Protein AF-A0A1G0H973-F1 (afdb_monomer_lite)

Foldseek 3Di:
DPQQAEEEEAADDLPDDDFPPPFDGDDDLVVVVVRHQAYFYKYKWFDPVDPQSQFIKIFGPVCSPPDPVPTDIDRAVVVVLVVCCPPPRCNCRLQSLHAAEYEFEDAAQWTFVAASDFDDPVCPPHPDDPPGGHHPRRTAGDSRVVRVVVRSCVSNVDDQASAEYFYPDYQQQPPPSCCPVHNHPGGVQQVVQVVCQSYKYAYLFHDDQPQDPSNQLTAHDDDPVVSVADCQDDLFEGDDTRQKIWHWDWEDQPNDIDIEIAIAGDALLDDPVLRVQLLVLLLNLLSLQLNQFPDDPVLSVVLSNVSRHPHYSQHNVNSCVDPSNVDPGGDPDDDVSVVVNVVSVVSNVVSVVVSLVVLLVLLVVQVVCPPNRDLVSLLSNLLQLQQCLVVVHLVPGSCNVPVVSVVVCLQPQVSLLSNLLNVLQHPYRHLACLSSNVSSVVSVHDQCRADPQQDGSLLSLLLSQQGDHVSSVVSNLSSVVSPHDQCRQTPVGDGSLNSLVVCVVVVRHDCSVVVNVSNVVSVVVVVVVVVVVVVVPDDDDDDD

Radius of gyration: 26.65 Å; chains: 1; bounding box: 76×74×81 Å

Sequence (544 aa):
MPKESAVEMMDFNPFLDPLPEGFSGPKENLRVKERFKSYLSIGFYRDLDQPDGSQMRYYLYEDRNKPKEEIKTYSSLMELEQALQTDVERKDIFRNNPKLFIMGHGGDDRYGVGGDHPKRAEYAHHLELPSIPTDPSEQIHGDNFDKIINALREVIHPQPGELSVTLEVCNSDNHYLGKKYWGHQKTFLESLSESHPDITFSGTGPWDLSHNDAAITTGNRAGADALNTPITSMGGNVWKHGNTVAFCNQFKIGDDVTNYQVVVKKSKFASTQSAKELKINTVNYAAKILENAKLTLNAKKEILRKISGDSAILTIDDLQKHPYFQQREFEAQGPAKWLALHEKEILEKEILEKEKDNYIQLVQKILDKGDKVDSRDILELALGLKNYAEKGSIEGSVFEGNDKLLTDILVNKRLLELVMVACGKVLIATPSNDELIDLLRSKDISVNSVDEHGMTALHYAVQNFYVYRDEPLNLVKKLLDCGANVEVADKEGRAPFDIAMKHGSKGMVQGGDKLIELMKGRLLAAASDSEVRGADSLPRPKSI

Secondary structure (DSSP, 8-state):
----EEEEEEE--TTSSPPPTT---S---HHHHHHSSEEEEEEEEE-TTSTT---EEEEEGGGGGS-GGG--EESSHHHHHHHGGG-TTTTTTTTT-PEEEEE-EEETTEEE---SSBPPGGGTTSS--TT--B-GGG---THHHHHHHHHHHHHH-PPTTT-EEEEESS-TT-HHHHHHHH--SS-HHHHHHHH-TTSEEEE------S-SHHHHTT--PPPTT-TTS-TTBSSS-B--S-SEEEEEEEEEETTEEEEEEEEEEPPSS--HHHHHHHHHHHHHHHHHHHHTSSS-HHHHHHHHHHHHH--S---HHHHHHSTTT-SS------HHHHHHHHHHHHHHHHHHHHHHHHHHHHHHHHHHTGGG--HHHHHHHHHHHHHHHHHSSSTTSTTTT-HHHHHHHHH-HHHHHHHHHHHHH---SSS--HHHHHHHHTTT--TT---TTS--HHHHHHHT--S--HHHHHHHHHHHHTT--TT---TTS--HHHHHHHHHHTT-STTHHHHHHHHHHHHHHHHHHHHHHHHTTPPPPPP-

pLDDT: mean 78.68, std 17.73, range [31.62, 98.5]

Structure (mmCIF, N/CA/C/O backbone):
data_AF-A0A1G0H973-F1
#
_entry.id   AF-A0A1G0H973-F1
#
loop_
_atom_site.group_PDB
_atom_site.id
_atom_site.type_symbol
_atom_site.label_atom_id
_atom_site.label_alt_id
_atom_site.label_comp_id
_atom_site.label_asym_id
_atom_site.label_entity_id
_atom_site.label_seq_id
_atom_site.pdbx_PDB_ins_code
_atom_site.Cartn_x
_atom_site.Cartn_y
_atom_site.Cartn_z
_atom_site.occupancy
_atom_site.B_iso_or_equiv
_atom_site.auth_seq_id
_atom_site.auth_comp_id
_atom_site.auth_asym_id
_atom_site.auth_atom_id
_atom_site.pdbx_PDB_model_num
ATOM 1 N N . MET A 1 1 ? -18.412 3.781 -2.806 1.00 37.09 1 MET A N 1
ATOM 2 C CA . MET A 1 1 ? -17.885 4.087 -4.157 1.00 37.09 1 MET A CA 1
ATOM 3 C C . MET A 1 1 ? -16.433 4.533 -4.035 1.00 37.09 1 MET A C 1
ATOM 5 O O . MET A 1 1 ? -16.068 4.978 -2.949 1.00 37.09 1 MET A O 1
ATOM 9 N N . PRO A 1 2 ? -15.589 4.391 -5.070 1.00 59.97 2 PRO A N 1
ATOM 10 C CA . PRO A 1 2 ? -14.263 5.002 -5.062 1.00 59.97 2 PRO A CA 1
ATOM 11 C C . PRO A 1 2 ? -14.418 6.514 -4.874 1.00 59.97 2 PRO A C 1
ATOM 13 O O . PRO A 1 2 ? -15.259 7.122 -5.529 1.00 59.97 2 PRO A O 1
ATOM 16 N N . LYS A 1 3 ? -13.643 7.114 -3.968 1.00 72.75 3 LYS A N 1
ATOM 17 C CA . LYS A 1 3 ? -13.605 8.575 -3.845 1.00 72.75 3 LYS A CA 1
ATOM 18 C C . LYS A 1 3 ? -12.981 9.139 -5.125 1.00 72.75 3 LYS A C 1
ATOM 20 O O . LYS A 1 3 ? -11.892 8.705 -5.495 1.00 72.75 3 LYS A O 1
ATOM 25 N N . GLU A 1 4 ? -13.667 10.062 -5.796 1.00 83.88 4 GLU A N 1
ATOM 26 C CA . GLU A 1 4 ? -13.178 10.710 -7.028 1.00 83.88 4 GLU A CA 1
ATOM 27 C C . GLU A 1 4 ? -12.305 11.939 -6.747 1.00 83.88 4 GLU A C 1
ATOM 29 O O . GLU A 1 4 ? -11.640 12.440 -7.650 1.00 83.88 4 GLU A O 1
ATOM 34 N N . SER A 1 5 ? -12.286 12.402 -5.497 1.00 89.50 5 SER A N 1
ATOM 35 C CA . SER A 1 5 ? -11.576 13.603 -5.069 1.00 89.50 5 SER A CA 1
ATOM 36 C C . SER A 1 5 ? -10.521 13.295 -4.009 1.00 89.50 5 SER A C 1
ATOM 38 O O . SER A 1 5 ? -10.717 12.402 -3.175 1.00 89.50 5 SER A O 1
ATOM 40 N N . ALA A 1 6 ? -9.433 14.063 -4.002 1.00 89.81 6 ALA A N 1
ATOM 41 C CA . ALA A 1 6 ? -8.410 14.007 -2.964 1.00 89.81 6 ALA A CA 1
ATOM 42 C C . ALA A 1 6 ? -7.940 15.393 -2.525 1.00 89.81 6 ALA A C 1
ATOM 44 O O . ALA A 1 6 ? -7.868 16.317 -3.333 1.00 89.81 6 ALA A O 1
ATOM 45 N N . VAL A 1 7 ? -7.596 15.498 -1.243 1.00 93.19 7 VAL A N 1
ATOM 46 C CA . VAL A 1 7 ? -6.924 16.659 -0.659 1.00 93.19 7 VAL A CA 1
ATOM 47 C C . VAL A 1 7 ? -5.591 16.189 -0.092 1.00 93.19 7 VAL A C 1
ATOM 49 O O . VAL A 1 7 ? -5.561 15.254 0.711 1.00 93.19 7 VAL A O 1
ATOM 52 N N . GLU A 1 8 ? -4.509 16.826 -0.522 1.00 90.12 8 GLU A N 1
ATOM 53 C CA . GLU A 1 8 ? -3.155 16.622 -0.009 1.00 90.12 8 GLU A CA 1
ATOM 54 C C . GLU A 1 8 ? -2.747 17.853 0.798 1.00 90.12 8 GLU A C 1
ATOM 56 O O . GLU A 1 8 ? -2.758 18.972 0.293 1.00 90.12 8 GLU A O 1
ATOM 61 N N . MET A 1 9 ? -2.426 17.662 2.071 1.00 90.50 9 MET A N 1
ATOM 62 C CA . MET A 1 9 ? -2.027 18.735 2.969 1.00 90.50 9 MET A CA 1
ATOM 63 C C . MET A 1 9 ? -0.532 18.649 3.247 1.00 90.50 9 MET A C 1
ATOM 65 O O . MET A 1 9 ? -0.032 17.579 3.599 1.00 90.50 9 MET A O 1
ATOM 69 N N . MET A 1 10 ? 0.162 19.779 3.152 1.00 85.12 10 MET A N 1
ATOM 70 C CA . MET A 1 10 ? 1.597 19.886 3.406 1.00 85.12 10 MET A CA 1
ATOM 71 C C . MET A 1 10 ? 1.884 20.936 4.463 1.00 85.12 10 MET A C 1
ATOM 73 O O . MET A 1 10 ? 1.498 22.096 4.321 1.00 85.12 10 MET A O 1
ATOM 77 N N . ASP A 1 11 ? 2.582 20.511 5.505 1.00 82.88 11 ASP A N 1
ATOM 78 C CA . ASP A 1 11 ? 3.152 21.407 6.498 1.00 82.88 11 ASP A CA 1
ATOM 79 C C . ASP A 1 11 ? 4.276 22.202 5.821 1.00 82.88 11 ASP A C 1
ATOM 81 O O . ASP A 1 11 ? 5.295 21.627 5.466 1.00 82.88 11 ASP A O 1
ATOM 85 N N . PHE A 1 12 ? 4.056 23.472 5.487 1.00 83.25 12 PHE A N 1
ATOM 86 C CA . PHE A 1 12 ? 5.067 24.315 4.842 1.00 83.25 12 PHE A CA 1
ATOM 87 C C . PHE A 1 12 ? 4.705 25.784 5.002 1.00 83.25 12 PHE A C 1
ATOM 89 O O . PHE A 1 12 ? 3.632 26.217 4.561 1.00 83.25 12 PHE A O 1
ATOM 96 N N . ASN A 1 13 ? 5.628 26.563 5.559 1.00 86.38 13 ASN A N 1
ATOM 97 C CA . ASN A 1 13 ? 5.460 27.997 5.731 1.00 86.38 13 ASN A CA 1
ATOM 98 C C . ASN A 1 13 ? 6.205 28.772 4.621 1.00 86.38 13 ASN A C 1
ATOM 100 O O . ASN A 1 13 ? 7.430 28.877 4.672 1.00 86.38 13 ASN A O 1
ATOM 104 N N . PRO A 1 14 ? 5.500 29.356 3.631 1.00 85.56 14 PRO A N 1
ATOM 105 C CA . PRO A 1 14 ? 6.140 30.031 2.500 1.00 85.56 14 PRO A CA 1
ATOM 106 C C . PRO A 1 14 ? 6.684 31.428 2.856 1.00 85.56 14 PRO A C 1
ATOM 108 O O . PRO A 1 14 ? 7.285 32.100 2.018 1.00 85.56 14 PRO A O 1
ATOM 111 N N . PHE A 1 15 ? 6.468 31.897 4.089 1.00 84.75 15 PHE A N 1
ATOM 112 C CA . PHE A 1 15 ? 6.900 33.219 4.545 1.00 84.75 15 PHE A CA 1
ATOM 113 C C . PHE A 1 15 ? 8.250 33.205 5.256 1.00 84.75 15 PHE A C 1
ATOM 115 O O . PHE A 1 15 ? 8.760 34.280 5.585 1.00 84.75 15 PHE A O 1
ATOM 122 N N . LEU A 1 16 ? 8.851 32.034 5.459 1.00 78.31 16 LEU A N 1
ATOM 123 C CA . LEU A 1 16 ? 10.158 31.926 6.100 1.00 78.31 16 LEU A CA 1
ATOM 124 C C . LEU A 1 16 ? 11.293 32.319 5.146 1.00 78.31 16 LEU A C 1
ATOM 126 O O . LEU A 1 16 ? 11.063 32.742 4.004 1.00 78.31 16 LEU A O 1
ATOM 130 N N . ASP A 1 17 ? 12.521 32.298 5.660 1.00 74.56 17 ASP A N 1
ATOM 131 C CA . ASP A 1 17 ? 13.716 32.532 4.850 1.00 74.56 17 ASP A CA 1
ATOM 132 C C . ASP A 1 17 ? 13.803 31.513 3.706 1.00 74.56 17 ASP A C 1
ATOM 134 O O . ASP A 1 17 ? 13.279 30.410 3.833 1.00 74.56 17 ASP A O 1
ATOM 138 N N . PRO A 1 18 ? 14.454 31.846 2.579 1.00 73.56 18 PRO A N 1
ATOM 139 C CA . PRO A 1 18 ? 14.607 30.905 1.483 1.00 73.56 18 PRO A CA 1
ATOM 140 C C . PRO A 1 18 ? 15.220 29.584 1.943 1.00 73.56 18 PRO A C 1
ATOM 142 O O . PRO A 1 18 ? 16.127 29.549 2.779 1.00 73.56 18 PRO A O 1
ATOM 145 N N . LEU A 1 19 ? 14.748 28.505 1.328 1.00 73.56 19 LEU A N 1
ATOM 146 C CA . LEU A 1 19 ? 15.295 27.177 1.544 1.00 73.56 19 LEU A CA 1
ATOM 147 C C . LEU A 1 19 ? 16.802 27.142 1.249 1.00 73.56 19 LEU A C 1
ATOM 149 O O . LEU A 1 19 ? 17.264 27.834 0.332 1.00 73.56 19 LEU A O 1
ATOM 153 N N . PRO A 1 20 ? 17.574 26.314 1.976 1.00 71.88 20 PRO A N 1
ATOM 154 C CA . PRO A 1 20 ? 18.973 26.080 1.652 1.00 71.88 20 PRO A CA 1
ATOM 155 C C . PRO A 1 20 ? 19.149 25.652 0.189 1.00 71.88 20 PRO A C 1
ATOM 157 O O . PRO A 1 20 ? 18.289 24.987 -0.393 1.00 71.88 20 PRO A O 1
ATOM 160 N N . GLU A 1 21 ? 20.288 26.003 -0.408 1.00 70.69 21 GLU A N 1
ATOM 161 C CA . GLU A 1 21 ? 20.591 25.643 -1.794 1.00 70.69 21 GLU A CA 1
ATOM 162 C C . GLU A 1 21 ? 20.449 24.122 -2.015 1.00 70.69 21 GLU A C 1
ATOM 164 O O . GLU A 1 21 ? 21.017 23.316 -1.279 1.00 70.69 21 GLU A O 1
ATOM 169 N N . GLY A 1 22 ? 19.657 23.729 -3.020 1.00 64.38 22 GLY A N 1
ATOM 170 C CA . GLY A 1 22 ? 19.349 22.326 -3.327 1.00 64.38 22 GLY A CA 1
ATOM 171 C C . GLY A 1 22 ? 18.075 21.773 -2.673 1.00 64.38 22 GLY A C 1
ATOM 172 O O . GLY A 1 22 ? 17.620 20.699 -3.070 1.00 64.38 22 GLY A O 1
ATOM 173 N N . PHE A 1 23 ? 17.448 22.501 -1.747 1.00 66.38 23 PHE A N 1
ATOM 174 C CA . PHE A 1 23 ? 16.155 22.140 -1.161 1.00 66.38 23 PHE A CA 1
ATOM 175 C C . PHE A 1 23 ? 15.013 22.850 -1.894 1.00 66.38 23 PHE A C 1
ATOM 177 O O . PHE A 1 23 ? 15.134 23.989 -2.332 1.00 66.38 23 PHE A O 1
ATOM 184 N N . SER A 1 24 ? 13.892 22.149 -2.070 1.00 67.75 24 SER A N 1
ATOM 185 C CA . SER A 1 24 ? 12.715 22.658 -2.804 1.00 67.75 24 SER A CA 1
ATOM 186 C C . SER A 1 24 ? 11.413 22.546 -2.008 1.00 67.75 24 SER A C 1
ATOM 188 O O . SER A 1 24 ? 10.339 22.774 -2.564 1.00 67.75 24 SER A O 1
ATOM 190 N N . GLY A 1 25 ? 11.529 22.226 -0.716 1.00 70.69 25 GLY A N 1
ATOM 191 C CA . GLY A 1 25 ? 10.414 22.034 0.193 1.00 70.69 25 GLY A CA 1
ATOM 192 C C . GLY A 1 25 ? 9.691 20.716 -0.068 1.00 70.69 25 GLY A C 1
ATOM 193 O O . GLY A 1 25 ? 10.154 19.887 -0.872 1.00 70.69 25 GLY A O 1
ATOM 194 N N . PRO A 1 26 ? 8.513 20.537 0.548 1.00 74.38 26 PRO A N 1
ATOM 195 C CA . PRO A 1 26 ? 7.630 19.434 0.222 1.00 74.38 26 PRO A CA 1
ATOM 196 C C . PRO A 1 26 ? 7.222 19.537 -1.252 1.00 74.38 26 PRO A C 1
ATOM 198 O O . PRO A 1 26 ? 7.356 20.573 -1.907 1.00 74.38 26 PRO A O 1
ATOM 201 N N . LYS A 1 27 ? 6.767 18.439 -1.840 1.00 74.31 27 LYS A N 1
ATOM 202 C CA . LYS A 1 27 ? 6.312 18.463 -3.229 1.00 74.31 27 LYS A CA 1
ATOM 203 C C . LYS A 1 27 ? 5.040 17.665 -3.355 1.00 74.31 27 LYS A C 1
ATOM 205 O O . LYS A 1 27 ? 4.919 16.609 -2.746 1.00 74.31 27 LYS A O 1
ATOM 210 N N . GLU A 1 28 ? 4.147 18.175 -4.198 1.00 75.88 28 GLU A N 1
ATOM 211 C CA . GLU A 1 28 ? 2.920 17.478 -4.560 1.00 75.88 28 GLU A CA 1
ATOM 212 C C . GLU A 1 28 ? 3.233 16.098 -5.098 1.00 75.88 28 GLU A C 1
ATOM 214 O O . GLU A 1 28 ? 4.087 15.923 -5.979 1.00 75.88 28 GLU A O 1
ATOM 219 N N . ASN A 1 29 ? 2.484 15.120 -4.612 1.00 71.06 29 ASN A N 1
ATOM 220 C CA . ASN A 1 29 ? 2.535 13.799 -5.175 1.00 71.06 29 ASN A CA 1
ATOM 221 C C . ASN A 1 29 ? 1.773 13.781 -6.509 1.00 71.06 29 ASN A C 1
ATOM 223 O O . ASN A 1 29 ? 0.553 13.603 -6.568 1.00 71.06 29 ASN A O 1
ATOM 227 N N . LEU A 1 30 ? 2.509 13.969 -7.611 1.00 67.06 30 LEU A N 1
ATOM 228 C CA . LEU A 1 30 ? 1.956 14.089 -8.968 1.00 67.06 30 LEU A CA 1
ATOM 229 C C . LEU A 1 30 ? 1.054 12.920 -9.354 1.00 67.06 30 LEU A C 1
ATOM 231 O O . LEU A 1 30 ? 0.038 13.099 -10.018 1.00 67.06 30 LEU A O 1
ATOM 235 N N . ARG A 1 31 ? 1.363 11.720 -8.878 1.00 63.38 31 ARG A N 1
ATOM 236 C CA . ARG A 1 31 ? 0.551 10.556 -9.207 1.00 63.38 31 ARG A CA 1
ATOM 237 C C . ARG A 1 31 ? -0.805 10.578 -8.456 1.00 63.38 31 ARG A C 1
ATOM 239 O O . ARG A 1 31 ? -1.701 9.810 -8.806 1.00 63.38 31 ARG A O 1
ATOM 246 N N . VAL A 1 32 ? -0.950 11.363 -7.365 1.00 71.00 32 VAL A N 1
ATOM 247 C CA . VAL A 1 32 ? -2.127 11.338 -6.458 1.00 71.00 32 VAL A CA 1
ATOM 248 C C . VAL A 1 32 ? -3.090 12.232 -7.170 1.00 71.00 32 VAL A C 1
ATOM 250 O O . VAL A 1 32 ? -4.183 11.802 -7.517 1.00 71.00 32 VAL A O 1
ATOM 253 N N . LYS A 1 33 ? -2.592 13.405 -7.541 1.00 77.62 33 LYS A N 1
ATOM 254 C CA . LYS A 1 33 ? -3.191 14.283 -8.524 1.00 77.62 33 LYS A CA 1
ATOM 255 C C . LYS A 1 33 ? -3.668 13.545 -9.780 1.00 77.62 33 LYS A C 1
ATOM 257 O O . LYS A 1 33 ? -4.832 13.681 -10.120 1.00 77.62 33 LYS A O 1
ATOM 262 N N . GLU A 1 34 ? -2.854 12.693 -10.408 1.00 71.94 34 GLU A N 1
ATOM 263 C CA . GLU A 1 34 ? -3.276 11.908 -11.591 1.00 71.94 34 GLU A CA 1
ATOM 264 C C . GLU A 1 34 ? -4.357 10.850 -11.301 1.00 71.94 34 GLU A C 1
ATOM 266 O O . GLU A 1 34 ? -5.093 10.443 -12.201 1.00 71.94 34 GLU A O 1
ATOM 271 N N . ARG A 1 35 ? -4.464 10.364 -10.058 1.00 72.88 35 ARG A N 1
ATOM 272 C CA . ARG A 1 35 ? -5.411 9.305 -9.677 1.00 72.88 35 ARG A CA 1
ATOM 273 C C . ARG A 1 35 ? -6.835 9.820 -9.487 1.00 72.88 35 ARG A C 1
ATOM 275 O O . ARG A 1 35 ? -7.781 9.041 -9.640 1.00 72.88 35 ARG A O 1
ATOM 282 N N . PHE A 1 36 ? -6.987 11.064 -9.059 1.00 81.38 36 PHE A N 1
ATOM 283 C CA . PHE A 1 36 ? -8.276 11.620 -8.670 1.00 81.38 36 PHE A CA 1
ATOM 284 C C . PHE A 1 36 ? -8.754 12.613 -9.723 1.00 81.38 36 PHE A C 1
ATOM 286 O O . PHE A 1 36 ? -7.985 13.398 -10.261 1.00 81.38 36 PHE A O 1
ATOM 293 N N . LYS A 1 37 ? -10.054 12.578 -10.012 1.00 85.31 37 LYS A N 1
ATOM 294 C CA . LYS A 1 37 ? -10.695 13.489 -10.965 1.00 85.31 37 LYS A CA 1
ATOM 295 C C . LYS A 1 37 ? -10.604 14.942 -10.497 1.00 85.31 37 LYS A C 1
ATOM 297 O O . LYS A 1 37 ? -10.472 15.838 -11.320 1.00 85.31 37 LYS A O 1
ATOM 302 N N . SER A 1 38 ? -10.672 15.150 -9.183 1.00 89.69 38 SER A N 1
ATOM 303 C CA . SER A 1 38 ? -10.461 16.449 -8.547 1.00 89.69 38 SER A CA 1
ATOM 304 C C . SER A 1 38 ? -9.367 16.336 -7.495 1.00 89.69 38 SER A C 1
ATOM 306 O O . SER A 1 38 ? -9.360 15.400 -6.690 1.00 89.69 38 SER A O 1
ATOM 308 N N . TYR A 1 39 ? -8.471 17.315 -7.476 1.00 90.62 39 TYR A N 1
ATOM 309 C CA . TYR A 1 39 ? -7.325 17.347 -6.581 1.00 90.62 39 TYR A CA 1
ATOM 310 C C . TYR A 1 39 ? -7.097 18.750 -6.033 1.00 90.62 39 TYR A C 1
ATOM 312 O O . TYR A 1 39 ? -7.185 19.724 -6.781 1.00 90.62 39 TYR A O 1
ATOM 320 N N . LEU A 1 40 ? -6.767 18.842 -4.749 1.00 94.25 40 LEU A N 1
ATOM 321 C CA . LEU A 1 40 ? -6.379 20.088 -4.100 1.00 94.25 40 LEU A CA 1
ATOM 322 C C . LEU A 1 40 ? -5.188 19.834 -3.186 1.00 94.25 40 LEU A C 1
ATOM 324 O O . LEU A 1 40 ? -5.255 18.990 -2.294 1.00 94.25 40 LEU A O 1
ATOM 328 N N . SER A 1 41 ? -4.129 20.608 -3.387 1.00 93.19 41 SER A N 1
ATOM 329 C CA . SER A 1 41 ? -2.993 20.675 -2.481 1.00 93.19 41 SER A CA 1
ATOM 330 C C . SER A 1 41 ? -3.111 21.919 -1.594 1.00 93.19 41 SER A C 1
ATOM 332 O O . SER A 1 41 ? -3.322 23.037 -2.074 1.00 93.19 41 SER A O 1
ATOM 334 N N . ILE A 1 42 ? -3.016 21.725 -0.280 1.00 94.81 42 ILE A N 1
ATOM 335 C CA . ILE A 1 42 ? -3.165 22.775 0.733 1.00 94.81 42 ILE A CA 1
ATOM 336 C C . ILE A 1 42 ? -1.875 22.859 1.525 1.00 94.81 42 ILE A C 1
ATOM 338 O O . ILE A 1 42 ? -1.466 21.887 2.157 1.00 94.81 42 ILE A O 1
ATOM 342 N N . GLY A 1 43 ? -1.259 24.032 1.529 1.00 91.81 43 GLY A N 1
ATOM 343 C CA . GLY A 1 43 ? -0.205 24.320 2.482 1.00 91.81 43 GLY A CA 1
ATOM 344 C C . GLY A 1 43 ? -0.810 24.767 3.805 1.00 91.81 43 GLY A C 1
ATOM 345 O O . GLY A 1 43 ? -1.787 25.522 3.820 1.00 91.81 43 GLY A O 1
ATOM 346 N N . PHE A 1 44 ? -0.244 24.308 4.912 1.00 90.69 44 PHE A N 1
ATOM 347 C CA . PHE A 1 44 ? -0.612 24.761 6.246 1.00 90.69 44 PHE A CA 1
ATOM 348 C C . PHE A 1 44 ? 0.631 25.010 7.091 1.00 90.69 44 PHE A C 1
ATOM 350 O O . PHE A 1 44 ? 1.668 24.397 6.865 1.00 90.69 44 PHE A O 1
ATOM 357 N N . TYR A 1 45 ? 0.534 25.940 8.034 1.00 87.06 45 TYR A N 1
ATOM 358 C CA . TYR A 1 45 ? 1.628 26.268 8.945 1.00 87.06 45 TYR A CA 1
ATOM 359 C C . TYR A 1 45 ? 1.098 26.914 10.223 1.00 87.06 45 TYR A C 1
ATOM 361 O O . TYR A 1 45 ? -0.032 27.415 10.270 1.00 87.06 45 TYR A O 1
ATOM 369 N N . ARG A 1 46 ? 1.928 26.910 11.266 1.00 84.56 46 ARG A N 1
ATOM 370 C CA . ARG A 1 46 ? 1.655 27.623 12.516 1.00 84.56 46 ARG A CA 1
ATOM 371 C C . ARG A 1 46 ? 2.053 29.091 12.390 1.00 84.56 46 ARG A C 1
ATOM 373 O O . ARG A 1 46 ? 3.186 29.393 12.020 1.00 84.56 46 ARG A O 1
ATOM 380 N N . ASP A 1 47 ? 1.138 29.993 12.723 1.00 81.56 47 ASP A N 1
ATOM 381 C CA . ASP A 1 47 ? 1.403 31.430 12.788 1.00 81.56 47 ASP A CA 1
ATOM 382 C C . ASP A 1 47 ? 2.225 31.747 14.046 1.00 81.56 47 ASP A C 1
ATOM 384 O O . ASP A 1 47 ? 1.697 31.763 15.160 1.00 81.56 47 ASP A O 1
ATOM 388 N N . LEU A 1 48 ? 3.535 31.933 13.871 1.00 71.38 48 LEU A N 1
ATOM 389 C CA . LEU A 1 48 ? 4.467 32.201 14.972 1.00 71.38 48 LEU A CA 1
ATOM 390 C C . LEU A 1 48 ? 4.471 33.661 15.429 1.00 71.38 48 LEU A C 1
ATOM 392 O O . LEU A 1 48 ? 5.047 33.954 16.475 1.00 71.38 48 LEU A O 1
ATOM 396 N N . ASP A 1 49 ? 3.822 34.563 14.690 1.00 71.25 49 ASP A N 1
ATOM 397 C CA . ASP A 1 49 ? 3.716 35.971 15.085 1.00 71.25 49 ASP A CA 1
ATOM 398 C C . ASP A 1 49 ? 2.671 36.168 16.200 1.00 71.25 49 ASP A C 1
ATOM 400 O O . ASP A 1 49 ? 2.589 37.235 16.815 1.00 71.25 49 ASP A O 1
ATOM 404 N N . GLN A 1 50 ? 1.881 35.130 16.503 1.00 68.44 50 GLN A N 1
ATOM 405 C CA . GLN A 1 50 ? 0.999 35.095 17.664 1.00 68.44 50 GLN A CA 1
ATOM 406 C C . GLN A 1 50 ? 1.754 34.605 18.915 1.00 68.44 50 GLN A C 1
ATOM 408 O O . GLN A 1 50 ? 2.475 33.609 18.836 1.00 68.44 50 GLN A O 1
ATOM 413 N N . PRO A 1 51 ? 1.556 35.227 20.097 1.00 56.91 51 PRO A N 1
ATOM 414 C CA . PRO A 1 51 ? 2.337 34.942 21.310 1.00 56.91 51 PRO A CA 1
ATOM 415 C C . PRO A 1 51 ? 2.351 33.478 21.780 1.00 56.91 51 PRO A C 1
ATOM 417 O O . PRO A 1 51 ? 3.265 33.073 22.499 1.00 56.91 51 PRO A O 1
ATOM 420 N N . ASP A 1 52 ? 1.337 32.692 21.416 1.00 62.75 52 ASP A N 1
ATOM 421 C CA . ASP A 1 52 ? 1.192 31.280 21.780 1.00 62.75 52 ASP A CA 1
ATOM 422 C C . ASP A 1 52 ? 1.501 30.310 20.620 1.00 62.75 52 ASP A C 1
ATOM 424 O O . ASP A 1 52 ? 1.468 29.092 20.813 1.00 62.75 52 ASP A O 1
ATOM 428 N N . GLY A 1 53 ? 1.792 30.827 19.417 1.00 61.53 53 GLY A N 1
ATOM 429 C CA . GLY A 1 53 ? 2.051 30.044 18.206 1.00 61.53 53 GLY A CA 1
ATOM 430 C C . GLY A 1 53 ? 0.957 29.020 17.885 1.00 61.53 53 GLY A C 1
ATOM 431 O O . GLY A 1 53 ? 1.270 27.942 17.357 1.00 61.53 53 GLY A O 1
ATOM 432 N N . SER A 1 54 ? -0.289 29.290 18.300 1.00 68.94 54 SER A N 1
ATOM 433 C CA . SER A 1 54 ? -1.378 28.307 18.327 1.00 68.94 54 SER A CA 1
ATOM 434 C C . SER A 1 54 ? -2.288 28.361 17.099 1.00 68.94 54 SER A C 1
ATOM 436 O O . SER A 1 54 ? -3.005 27.388 16.836 1.00 68.94 54 SER A O 1
ATOM 438 N N . GLN A 1 55 ? -2.269 29.463 16.347 1.00 83.19 55 GLN A N 1
ATOM 439 C CA . GLN A 1 55 ? -3.121 29.650 15.179 1.00 83.19 55 GLN A CA 1
ATOM 440 C C . GLN A 1 55 ? -2.566 28.899 13.963 1.00 83.19 55 GLN A C 1
ATOM 442 O O . GLN A 1 55 ? -1.404 29.052 13.596 1.00 83.19 55 GLN A O 1
ATOM 447 N N . MET A 1 56 ? -3.427 28.116 13.309 1.00 88.56 56 MET A N 1
ATOM 448 C CA . MET A 1 56 ? -3.121 27.478 12.028 1.00 88.56 56 MET A CA 1
ATOM 449 C C . MET A 1 56 ? -3.529 28.395 10.875 1.00 88.56 56 MET A C 1
ATOM 451 O O . MET A 1 56 ? -4.624 28.960 10.884 1.00 88.56 56 MET A O 1
ATOM 455 N N . ARG A 1 57 ? -2.667 28.516 9.868 1.00 91.88 57 ARG A N 1
ATOM 456 C CA . ARG A 1 57 ? -2.931 29.225 8.611 1.00 91.88 57 ARG A CA 1
ATOM 457 C C . ARG A 1 57 ? -2.935 28.237 7.457 1.00 91.88 57 ARG A C 1
ATOM 459 O O . ARG A 1 57 ? -2.211 27.245 7.494 1.00 91.88 57 ARG A O 1
ATOM 466 N N . TYR A 1 58 ? -3.721 28.537 6.429 1.00 94.69 58 TYR A N 1
ATOM 467 C CA . TYR A 1 58 ? -3.881 27.696 5.243 1.00 94.69 58 TYR A CA 1
ATOM 468 C C . TYR A 1 58 ? -3.715 28.518 3.966 1.00 94.69 58 TYR A C 1
ATOM 470 O O . TYR A 1 58 ? -4.026 29.707 3.954 1.00 94.69 58 TYR A O 1
ATOM 478 N N . TYR A 1 59 ? -3.262 27.898 2.882 1.00 95.44 59 TYR A N 1
ATOM 479 C CA . TYR A 1 59 ? -3.166 28.516 1.556 1.00 95.44 59 TYR A CA 1
ATOM 480 C C . TYR A 1 59 ? -3.172 27.444 0.456 1.00 95.44 59 TYR A C 1
ATOM 482 O O . TYR A 1 59 ? -3.031 26.249 0.732 1.00 95.44 59 TYR A O 1
ATOM 490 N N . LEU A 1 60 ? -3.348 27.857 -0.802 1.00 95.62 60 LEU A N 1
ATOM 491 C CA . LEU A 1 60 ? -3.236 26.948 -1.946 1.00 95.62 60 LEU A CA 1
ATOM 492 C C . LEU A 1 60 ? -1.764 26.614 -2.181 1.00 95.62 60 LEU A C 1
ATOM 494 O O . LEU A 1 60 ? -0.960 27.504 -2.438 1.00 95.62 60 LEU A O 1
ATOM 498 N N . TYR A 1 61 ? -1.396 25.338 -2.110 1.00 92.19 61 TYR A N 1
ATOM 499 C CA . TYR A 1 61 ? 0.016 24.948 -2.102 1.00 92.19 61 TYR A CA 1
ATOM 500 C C . TYR A 1 61 ? 0.770 25.294 -3.401 1.00 92.19 61 TYR A C 1
ATOM 502 O O . TYR A 1 61 ? 1.988 25.494 -3.405 1.00 92.19 61 TYR A O 1
ATOM 510 N N . GLU A 1 62 ? 0.055 25.401 -4.521 1.00 91.00 62 GLU A N 1
ATOM 511 C CA . GLU A 1 62 ? 0.608 25.861 -5.801 1.00 91.00 62 GLU A CA 1
ATOM 512 C C . GLU A 1 62 ? 1.169 27.296 -5.739 1.00 91.00 62 GLU A C 1
ATOM 514 O O . GLU A 1 62 ? 2.073 27.629 -6.505 1.00 91.00 62 GLU A O 1
ATOM 519 N N . ASP A 1 63 ? 0.726 28.109 -4.773 1.00 92.56 63 ASP A N 1
ATOM 520 C CA . ASP A 1 63 ? 1.164 29.496 -4.586 1.00 92.56 63 ASP A CA 1
ATOM 521 C C . ASP A 1 63 ? 2.475 29.633 -3.801 1.00 92.56 63 ASP A C 1
ATOM 523 O O . ASP A 1 63 ? 3.019 30.730 -3.727 1.00 92.56 63 ASP A O 1
ATOM 527 N N . ARG A 1 64 ? 3.027 28.545 -3.248 1.00 88.44 64 ARG A N 1
ATOM 528 C CA . ARG A 1 64 ? 4.199 28.578 -2.344 1.00 88.44 64 ARG A CA 1
ATOM 529 C C . ARG A 1 64 ? 5.449 29.273 -2.899 1.00 88.44 64 ARG A C 1
ATOM 531 O O . ARG A 1 64 ? 6.303 29.680 -2.127 1.00 88.44 64 ARG A O 1
ATOM 538 N N . ASN A 1 65 ? 5.567 29.364 -4.225 1.00 86.81 65 ASN A N 1
ATOM 539 C CA . ASN A 1 65 ? 6.707 29.972 -4.918 1.00 86.81 65 ASN A CA 1
ATOM 540 C C . ASN A 1 65 ? 6.406 31.384 -5.456 1.00 86.81 65 ASN A C 1
ATOM 542 O O . ASN A 1 65 ? 7.250 31.963 -6.142 1.00 86.81 65 ASN A O 1
ATOM 546 N N . LYS A 1 66 ? 5.205 31.926 -5.219 1.00 91.56 66 LYS A N 1
ATOM 547 C CA . LYS A 1 66 ? 4.868 33.309 -5.581 1.00 91.56 66 LYS A CA 1
ATOM 548 C C . LYS A 1 66 ? 5.595 34.299 -4.657 1.00 91.56 66 LYS A C 1
ATOM 550 O O . LYS A 1 66 ? 6.003 33.917 -3.558 1.00 91.56 66 LYS A O 1
ATOM 555 N N . PRO A 1 67 ? 5.748 35.574 -5.063 1.00 91.81 67 PRO A N 1
ATOM 556 C CA . PRO A 1 67 ? 6.161 36.638 -4.148 1.00 91.81 67 PRO A CA 1
ATOM 557 C C . PRO A 1 67 ? 5.294 36.638 -2.882 1.00 91.81 67 PRO A C 1
ATOM 559 O O . PRO A 1 67 ? 4.083 36.431 -2.973 1.00 91.81 67 PRO A O 1
ATOM 562 N N . LYS A 1 68 ? 5.896 36.863 -1.706 1.00 89.88 68 LYS A N 1
ATOM 563 C CA . LYS A 1 68 ? 5.216 36.728 -0.400 1.00 89.88 68 LYS A CA 1
ATOM 564 C C . LYS A 1 68 ? 3.942 37.578 -0.323 1.00 89.88 68 LYS A C 1
ATOM 566 O O . LYS A 1 68 ? 2.947 37.156 0.254 1.00 89.88 68 LYS A O 1
ATOM 571 N N . GLU A 1 69 ? 3.947 38.742 -0.956 1.00 91.44 69 GLU A N 1
ATOM 572 C CA . GLU A 1 69 ? 2.845 39.704 -1.002 1.00 91.44 69 GLU A CA 1
ATOM 573 C C . GLU A 1 69 ? 1.657 39.227 -1.859 1.00 91.44 69 GLU A C 1
ATOM 575 O O . GLU A 1 69 ? 0.549 39.746 -1.723 1.00 91.44 69 GLU A O 1
ATOM 580 N N . GLU A 1 70 ? 1.871 38.244 -2.736 1.00 94.50 70 GLU A N 1
ATOM 581 C CA . GLU A 1 70 ? 0.849 37.652 -3.608 1.00 94.50 70 GLU A CA 1
ATOM 582 C C . GLU A 1 70 ? 0.237 36.368 -3.025 1.00 94.50 70 GLU A C 1
ATOM 584 O O . GLU A 1 70 ? -0.811 35.916 -3.498 1.00 94.50 70 GLU A O 1
ATOM 589 N N . ILE A 1 71 ? 0.864 35.767 -2.007 1.00 94.31 71 ILE A N 1
ATOM 590 C CA . ILE A 1 71 ? 0.372 34.540 -1.373 1.00 94.31 71 ILE A CA 1
ATOM 591 C C . ILE A 1 71 ? -0.824 34.878 -0.487 1.00 94.31 71 ILE A C 1
ATOM 593 O O . ILE A 1 71 ? -0.698 35.483 0.580 1.00 94.31 71 ILE A O 1
ATOM 597 N N . LYS A 1 72 ? -2.011 34.433 -0.904 1.00 95.44 72 LYS A N 1
ATOM 598 C CA . LYS A 1 72 ? -3.227 34.585 -0.107 1.00 95.44 72 LYS A CA 1
ATOM 599 C C . LYS A 1 72 ? -3.331 33.474 0.935 1.00 95.44 72 LYS A C 1
ATOM 601 O O . LYS A 1 72 ? -3.370 32.294 0.592 1.00 95.44 72 LYS A O 1
ATOM 606 N N . THR A 1 73 ? -3.452 33.868 2.198 1.00 95.06 73 THR A N 1
ATOM 607 C CA . THR A 1 73 ? -3.625 32.953 3.331 1.00 95.06 73 THR A CA 1
ATOM 608 C C . THR A 1 73 ? -5.016 33.074 3.942 1.00 95.06 73 THR A C 1
ATOM 610 O O . THR A 1 73 ? -5.699 34.091 3.812 1.00 95.06 73 THR A O 1
ATOM 613 N N . TYR A 1 74 ? -5.431 32.009 4.616 1.00 95.62 74 TYR A N 1
ATOM 614 C CA . TYR A 1 74 ? -6.735 31.849 5.246 1.00 95.62 74 TYR A CA 1
ATOM 615 C C . TYR A 1 74 ? -6.544 31.465 6.709 1.00 95.62 74 TYR A C 1
ATOM 617 O O . TYR A 1 74 ? -5.619 30.719 7.048 1.00 95.62 74 TYR A O 1
ATOM 625 N N . SER A 1 75 ? -7.412 31.971 7.581 1.00 92.75 75 SER A N 1
ATOM 626 C CA . SER A 1 75 ? -7.349 31.690 9.020 1.00 92.75 75 SER A CA 1
ATOM 627 C C . SER A 1 75 ? -8.015 30.362 9.403 1.00 92.75 75 SER A C 1
ATOM 629 O O . SER A 1 75 ? -7.813 29.864 10.507 1.00 92.75 75 SER A O 1
ATOM 631 N N . SER A 1 76 ? -8.784 29.767 8.484 1.00 93.44 76 SER A N 1
ATOM 632 C CA . SER A 1 76 ? -9.425 28.459 8.640 1.00 93.44 76 SER A CA 1
ATOM 633 C C . SER A 1 76 ? -9.595 27.747 7.293 1.00 93.44 76 SER A C 1
ATOM 635 O O . SER A 1 76 ? -9.598 28.383 6.235 1.00 93.44 76 SER A O 1
ATOM 637 N N . LEU A 1 77 ? -9.802 26.424 7.325 1.00 94.62 77 LEU A N 1
ATOM 638 C CA . LEU A 1 77 ? -10.185 25.671 6.125 1.00 94.62 77 LEU A CA 1
ATOM 639 C C . LEU A 1 77 ? -11.560 26.089 5.589 1.00 94.62 77 LEU A C 1
ATOM 641 O O . LEU A 1 77 ? -11.784 25.985 4.389 1.00 94.62 77 LEU A O 1
ATOM 645 N N . MET A 1 78 ? -12.460 26.590 6.440 1.00 94.00 78 MET A N 1
ATOM 646 C CA . MET A 1 78 ? -13.777 27.070 6.014 1.00 94.00 78 MET A CA 1
ATOM 647 C C . MET A 1 78 ? -13.668 28.337 5.155 1.00 94.00 78 MET A C 1
ATOM 649 O O . MET A 1 78 ? -14.337 28.448 4.134 1.00 94.00 78 MET A O 1
ATOM 653 N N . GLU A 1 79 ? -12.786 29.275 5.514 1.00 95.69 79 GLU A N 1
ATOM 654 C CA . GLU A 1 79 ? -12.506 30.447 4.670 1.00 95.69 79 GLU A CA 1
ATOM 655 C C . GLU A 1 79 ? -11.869 30.051 3.332 1.00 95.69 79 GLU A C 1
ATOM 657 O O . GLU A 1 79 ? -12.203 30.622 2.291 1.00 95.69 79 GLU A O 1
ATOM 662 N N . LEU A 1 80 ? -10.977 29.054 3.347 1.00 95.75 80 LEU A N 1
ATOM 663 C CA . LEU A 1 80 ? -10.387 28.503 2.129 1.00 95.75 80 LEU A CA 1
ATOM 664 C C . LEU A 1 80 ? -11.464 27.831 1.256 1.00 95.75 80 LEU A C 1
ATOM 666 O O . LEU A 1 80 ? -11.525 28.101 0.059 1.00 95.75 80 LEU A O 1
ATOM 670 N N . GLU A 1 81 ? -12.349 27.015 1.838 1.00 94.44 81 GLU A N 1
ATOM 671 C CA . GLU A 1 81 ? -13.477 26.366 1.145 1.00 94.44 81 GLU A CA 1
ATOM 672 C C . GLU A 1 81 ? -14.429 27.394 0.520 1.00 94.44 81 GLU A C 1
ATOM 674 O O . GLU A 1 81 ? -14.808 27.254 -0.644 1.00 94.44 81 GLU A O 1
ATOM 679 N N . GLN A 1 82 ? -14.736 28.485 1.227 1.00 94.12 82 GLN A N 1
ATOM 680 C CA . GLN A 1 82 ? -15.517 29.600 0.684 1.00 94.12 82 GLN A CA 1
ATOM 681 C C . GLN A 1 82 ? -14.815 30.280 -0.496 1.00 94.12 82 GLN A C 1
ATOM 683 O O . GLN A 1 82 ? -15.456 30.589 -1.501 1.00 94.12 82 GLN A O 1
ATOM 688 N N . ALA A 1 83 ? -13.500 30.489 -0.410 1.00 93.75 83 ALA A N 1
ATOM 689 C CA . ALA A 1 83 ? -12.733 31.080 -1.502 1.00 93.75 83 ALA A CA 1
ATOM 690 C C . ALA A 1 83 ? -12.667 30.176 -2.743 1.00 93.75 83 ALA A C 1
ATOM 692 O O . ALA A 1 83 ? -12.606 30.688 -3.859 1.00 93.75 83 ALA A O 1
ATOM 693 N N . LEU A 1 84 ? -12.733 28.854 -2.562 1.00 93.62 84 LEU A N 1
ATOM 694 C CA . LEU A 1 84 ? -12.799 27.881 -3.653 1.00 93.62 84 LEU A CA 1
ATOM 695 C C . LEU A 1 84 ? -14.161 27.839 -4.359 1.00 93.62 84 LEU A C 1
ATOM 697 O O . LEU A 1 84 ? -14.262 27.221 -5.413 1.00 93.62 84 LEU A O 1
ATOM 701 N N . GLN A 1 85 ? -15.213 28.490 -3.848 1.00 89.94 85 GLN A N 1
ATOM 702 C CA . GLN A 1 85 ? -16.553 28.421 -4.458 1.00 89.94 85 GLN A CA 1
ATOM 703 C C . GLN A 1 85 ? -16.614 28.982 -5.888 1.00 89.94 85 GLN A C 1
ATOM 705 O O . GLN A 1 85 ? -17.517 28.630 -6.651 1.00 89.94 85 GLN A O 1
ATOM 710 N N . THR A 1 86 ? -15.664 29.841 -6.261 1.00 87.81 86 THR A N 1
ATOM 711 C CA . THR A 1 86 ? -15.527 30.388 -7.618 1.00 87.81 86 THR A CA 1
ATOM 712 C C . THR A 1 86 ? -14.686 29.505 -8.546 1.00 87.81 86 THR A C 1
ATOM 714 O O . THR A 1 86 ? -14.708 29.717 -9.759 1.00 87.81 86 THR A O 1
ATOM 717 N N . ASP A 1 87 ? -13.987 28.501 -8.011 1.00 88.69 87 ASP A N 1
ATOM 718 C CA . ASP A 1 87 ? -13.205 27.523 -8.763 1.00 88.69 87 ASP A CA 1
ATOM 719 C C . ASP A 1 87 ? -14.103 26.348 -9.177 1.00 88.69 87 ASP A C 1
ATOM 721 O O . ASP A 1 87 ? -14.517 25.525 -8.361 1.00 88.69 87 ASP A O 1
ATOM 725 N N . VAL A 1 88 ? -14.427 26.259 -10.468 1.00 86.56 88 VAL A N 1
ATOM 726 C CA . VAL A 1 88 ? -15.361 25.249 -10.995 1.00 86.56 88 VAL A CA 1
ATOM 727 C C . VAL A 1 88 ? -14.875 23.815 -10.756 1.00 86.56 88 VAL A C 1
ATOM 729 O O . VAL A 1 88 ? -15.711 22.926 -10.585 1.00 86.56 88 VAL A O 1
ATOM 732 N N . GLU A 1 89 ? -13.562 23.582 -10.718 1.00 85.38 89 GLU A N 1
ATOM 733 C CA . GLU A 1 89 ? -12.970 22.249 -10.559 1.00 85.38 89 GLU A CA 1
ATOM 734 C C . GLU A 1 89 ? -12.841 21.838 -9.087 1.00 85.38 89 GLU A C 1
ATOM 736 O O . GLU A 1 89 ? -12.877 20.642 -8.773 1.00 85.38 89 GLU A O 1
ATOM 741 N N . ARG A 1 90 ? -12.706 22.819 -8.182 1.00 87.38 90 ARG A N 1
ATOM 742 C CA . ARG A 1 90 ? -12.375 22.592 -6.765 1.00 87.38 90 ARG A CA 1
ATOM 743 C C . ARG A 1 90 ? -13.487 22.969 -5.777 1.00 87.38 90 ARG A C 1
ATOM 745 O O . ARG A 1 90 ? -13.422 22.531 -4.631 1.00 87.38 90 ARG A O 1
ATOM 752 N N . LYS A 1 91 ? -14.535 23.694 -6.187 1.00 87.38 91 LYS A N 1
ATOM 753 C CA . LYS A 1 91 ? -15.615 24.193 -5.299 1.00 87.38 91 LYS A CA 1
ATOM 754 C C . LYS A 1 91 ? -16.333 23.136 -4.454 1.00 87.38 91 LYS A C 1
ATOM 756 O O . LYS A 1 91 ? -16.816 23.449 -3.373 1.00 87.38 91 LYS A O 1
ATOM 761 N N . ASP A 1 92 ? -16.418 21.899 -4.941 1.00 88.00 92 ASP A N 1
ATOM 762 C CA . ASP A 1 92 ? -17.141 20.809 -4.271 1.00 88.00 92 ASP A CA 1
ATOM 763 C C . ASP A 1 92 ? -16.185 19.781 -3.638 1.00 88.00 92 ASP A C 1
ATOM 765 O O . ASP A 1 92 ? -16.620 18.735 -3.156 1.00 88.00 92 ASP A O 1
ATOM 769 N N . ILE A 1 93 ? -14.874 20.055 -3.619 1.00 91.06 93 ILE A N 1
ATOM 770 C CA . ILE A 1 93 ? -13.863 19.048 -3.279 1.00 91.06 93 ILE A CA 1
ATOM 771 C C . ILE A 1 93 ? -14.011 18.492 -1.860 1.00 91.06 93 ILE A C 1
ATOM 773 O O . ILE A 1 93 ? -13.904 17.281 -1.677 1.00 91.06 93 ILE A O 1
ATOM 777 N N . PHE A 1 94 ? -14.314 19.344 -0.876 1.00 90.25 94 PHE A N 1
ATOM 778 C CA . PHE A 1 94 ? -14.546 18.929 0.510 1.00 90.25 94 PHE A CA 1
ATOM 779 C C . PHE A 1 94 ? -15.906 18.241 0.686 1.00 90.25 94 PHE A C 1
ATOM 781 O O . PHE A 1 94 ? -15.997 17.225 1.375 1.00 90.25 94 PHE A O 1
ATOM 788 N N . ARG A 1 95 ? -16.944 18.728 -0.010 1.00 84.62 95 ARG A N 1
ATOM 789 C CA . ARG A 1 95 ? -18.313 18.177 0.031 1.00 84.62 95 ARG A CA 1
ATOM 790 C C . ARG A 1 95 ? -18.414 16.789 -0.595 1.00 84.62 95 ARG A C 1
ATOM 792 O O . ARG A 1 95 ? -19.269 15.999 -0.211 1.00 84.62 95 ARG A O 1
ATOM 799 N N . ASN A 1 96 ? -17.497 16.457 -1.501 1.00 85.56 96 ASN A N 1
ATOM 800 C CA . ASN A 1 96 ? -17.386 15.133 -2.112 1.00 85.56 96 ASN A CA 1
ATOM 801 C C . ASN A 1 96 ? -16.691 14.093 -1.212 1.00 85.56 96 ASN A C 1
ATOM 803 O O . ASN A 1 96 ? -16.334 13.015 -1.695 1.00 85.56 96 ASN A O 1
ATOM 807 N N . ASN A 1 97 ? -16.493 14.393 0.081 1.00 86.75 97 ASN A N 1
ATOM 808 C CA . ASN A 1 97 ? -15.848 13.523 1.064 1.00 86.75 97 ASN A CA 1
ATOM 809 C C . ASN A 1 97 ? -14.505 12.978 0.535 1.00 86.75 97 ASN A C 1
ATOM 811 O O . ASN A 1 97 ? -14.382 11.774 0.281 1.00 86.75 97 ASN A O 1
ATOM 815 N N . PRO A 1 98 ? -13.493 13.839 0.330 1.00 90.75 98 PRO A N 1
ATOM 816 C CA . PRO A 1 98 ? -12.282 13.490 -0.400 1.00 90.75 98 PRO A CA 1
ATOM 817 C C . PRO A 1 98 ? -11.435 12.449 0.339 1.00 90.75 98 PRO A C 1
ATOM 819 O O . PRO A 1 98 ? -11.590 12.182 1.537 1.00 90.75 98 PRO A O 1
ATOM 822 N N . LYS A 1 99 ? -10.528 11.799 -0.391 1.00 87.88 99 LYS A N 1
ATOM 823 C CA . LYS A 1 99 ? -9.446 11.021 0.218 1.00 87.88 99 LYS A CA 1
ATOM 824 C C . LYS A 1 99 ? -8.424 12.017 0.773 1.00 87.88 99 LYS A C 1
ATOM 826 O O . LYS A 1 99 ? -7.993 12.899 0.040 1.00 87.88 99 LYS A O 1
ATOM 831 N N . LEU A 1 100 ? -8.074 11.888 2.049 1.00 90.50 100 LEU A N 1
ATOM 832 C CA . LEU A 1 100 ? -7.178 12.832 2.710 1.00 90.50 100 LEU A CA 1
ATOM 833 C C . LEU A 1 100 ? -5.768 12.269 2.819 1.00 90.50 100 LEU A C 1
ATOM 835 O O . LEU A 1 100 ? -5.584 11.128 3.262 1.00 90.50 100 LEU A O 1
ATOM 839 N N . PHE A 1 101 ? -4.807 13.105 2.456 1.00 86.12 101 PHE A N 1
ATOM 840 C CA . PHE A 1 101 ? -3.380 12.868 2.571 1.00 86.12 101 PHE A CA 1
ATOM 841 C C . PHE A 1 101 ? -2.766 14.000 3.384 1.00 86.12 101 PHE A C 1
ATOM 843 O O . PHE A 1 101 ? -3.049 15.164 3.116 1.00 86.12 101 PHE A O 1
ATOM 850 N N . ILE A 1 102 ? -1.971 13.670 4.398 1.00 85.19 102 ILE A N 1
ATOM 851 C CA . ILE A 1 102 ? -1.213 14.659 5.169 1.00 85.19 102 ILE A CA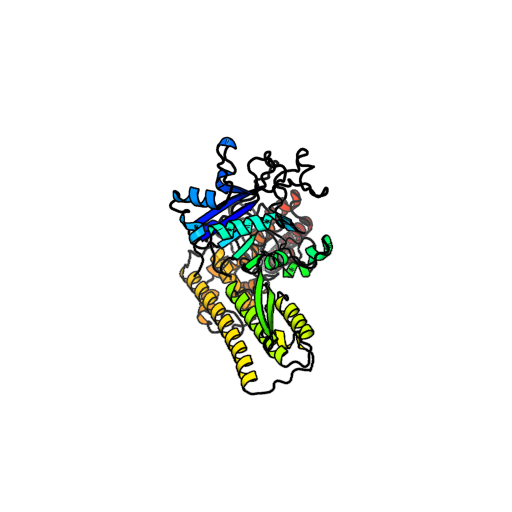 1
ATOM 852 C C . ILE A 1 102 ? 0.253 14.261 5.092 1.00 85.19 102 ILE A C 1
ATOM 854 O O . ILE A 1 102 ? 0.655 13.234 5.646 1.00 85.19 102 ILE A O 1
ATOM 858 N N . MET A 1 103 ? 1.040 15.065 4.390 1.00 77.44 103 MET A N 1
ATOM 859 C CA . MET A 1 103 ? 2.468 14.857 4.215 1.00 77.44 103 MET A CA 1
ATOM 860 C C . MET A 1 103 ? 3.225 15.342 5.453 1.00 77.44 103 MET A C 1
ATOM 862 O O . MET A 1 103 ? 2.996 16.445 5.945 1.00 77.44 103 MET A O 1
ATOM 866 N N . GLY A 1 104 ? 4.136 14.518 5.958 1.00 71.94 104 GLY A N 1
ATOM 867 C CA . GLY A 1 104 ? 5.013 14.870 7.068 1.00 71.94 104 GLY A CA 1
ATOM 868 C C . GLY A 1 104 ? 5.891 13.698 7.478 1.00 71.94 104 GLY A C 1
ATOM 869 O O . GLY A 1 104 ? 5.546 12.548 7.242 1.00 71.94 104 GLY A O 1
ATOM 870 N N . HIS A 1 105 ? 7.027 13.978 8.107 1.00 63.53 105 HIS A N 1
ATOM 871 C CA . HIS A 1 105 ? 7.861 12.993 8.774 1.00 63.53 105 HIS A CA 1
ATOM 872 C C . HIS A 1 105 ? 7.401 12.777 10.217 1.00 63.53 105 HIS A C 1
ATOM 874 O O . HIS A 1 105 ? 7.077 13.702 10.953 1.00 63.53 105 HIS A O 1
ATOM 880 N N . GLY A 1 106 ? 7.379 11.514 10.619 1.00 58.19 106 GLY A N 1
ATOM 881 C CA . GLY A 1 106 ? 6.946 11.076 11.936 1.00 58.19 106 GLY A CA 1
ATOM 882 C C . GLY A 1 106 ? 8.110 10.423 12.654 1.00 58.19 106 GLY A C 1
ATOM 883 O O . GLY A 1 106 ? 8.906 9.698 12.047 1.00 58.19 106 GLY A O 1
ATOM 884 N N . GLY A 1 107 ? 8.202 10.697 13.942 1.00 53.03 107 GLY A N 1
ATOM 885 C CA . GLY A 1 107 ? 9.150 10.119 14.879 1.00 53.03 107 GLY A CA 1
ATOM 886 C C . GLY A 1 107 ? 8.949 10.840 16.195 1.00 53.03 107 GLY A C 1
ATOM 887 O O . GLY A 1 107 ? 8.919 12.070 16.178 1.00 53.03 107 GLY A O 1
ATOM 888 N N . ASP A 1 108 ? 8.815 10.088 17.289 1.00 56.53 108 ASP A N 1
ATOM 889 C CA . ASP A 1 108 ? 8.474 10.594 18.628 1.00 56.53 108 ASP A CA 1
ATOM 890 C C . ASP A 1 108 ? 6.952 10.770 18.847 1.00 56.53 108 ASP A C 1
ATOM 892 O O . ASP A 1 108 ? 6.157 9.861 18.590 1.00 56.53 108 ASP A O 1
ATOM 896 N N . ASP A 1 109 ? 6.600 11.936 19.369 1.00 52.91 109 ASP A N 1
ATOM 897 C CA . ASP A 1 109 ? 5.333 12.617 19.563 1.00 52.91 109 ASP A CA 1
ATOM 898 C C . ASP A 1 109 ? 5.084 13.640 18.449 1.00 52.91 109 ASP A C 1
ATOM 900 O O . ASP A 1 109 ? 4.147 14.406 18.572 1.00 52.91 109 ASP A O 1
ATOM 904 N N . ARG A 1 110 ? 5.896 13.672 17.381 1.00 61.34 110 ARG A N 1
ATOM 905 C CA . ARG A 1 110 ? 5.856 14.688 16.318 1.00 61.34 110 ARG A CA 1
ATOM 906 C C . ARG A 1 110 ? 5.381 14.143 14.980 1.00 61.34 110 ARG A C 1
ATOM 908 O O . ARG A 1 110 ? 5.701 13.015 14.593 1.00 61.34 110 ARG A O 1
ATOM 915 N N . TYR A 1 111 ? 4.711 15.014 14.237 1.00 67.94 111 TYR A N 1
ATOM 916 C CA . TYR A 1 111 ? 4.412 14.848 12.825 1.00 67.94 111 TYR A CA 1
ATOM 917 C C . TYR A 1 111 ? 4.636 16.180 12.107 1.00 67.94 111 TYR A C 1
ATOM 919 O O . TYR A 1 111 ? 4.333 17.233 12.650 1.00 67.94 111 TYR A O 1
ATOM 927 N N . GLY A 1 112 ? 5.218 16.170 10.919 1.00 64.19 112 GLY A N 1
ATOM 928 C CA . GLY A 1 112 ? 5.500 17.402 10.173 1.00 64.19 112 GLY A CA 1
ATOM 929 C C . GLY A 1 112 ? 6.679 17.199 9.245 1.00 64.19 112 GLY A C 1
ATOM 930 O O . GLY A 1 112 ? 7.473 16.282 9.447 1.00 64.19 112 GLY A O 1
ATOM 931 N N . VAL A 1 113 ? 6.792 17.983 8.180 1.00 58.69 113 VAL A N 1
ATOM 932 C CA . VAL A 1 113 ? 7.854 17.769 7.174 1.00 58.69 113 VAL A CA 1
ATOM 933 C C . VAL A 1 113 ? 9.257 18.032 7.725 1.00 58.69 113 VAL A C 1
ATOM 935 O O . VAL A 1 113 ? 10.217 17.524 7.155 1.00 58.69 113 VAL A O 1
ATOM 938 N N . GLY A 1 114 ? 9.356 18.705 8.877 1.00 56.12 114 GLY A N 1
ATOM 939 C CA . GLY A 1 114 ? 10.515 18.665 9.759 1.00 56.12 114 GLY A CA 1
ATOM 940 C C . GLY A 1 114 ? 11.827 19.080 9.099 1.00 56.12 114 GLY A C 1
ATOM 941 O O . GLY A 1 114 ? 12.708 18.235 8.933 1.00 56.12 114 GLY A O 1
ATOM 942 N N . GLY A 1 115 ? 12.007 20.378 8.833 1.00 54.47 115 GLY A N 1
ATOM 943 C CA . GLY A 1 115 ? 13.339 20.929 8.567 1.00 54.47 115 GLY A CA 1
ATOM 944 C C . GLY A 1 115 ? 13.673 21.237 7.131 1.00 54.47 115 GLY A C 1
ATOM 945 O O . GLY A 1 115 ? 14.837 21.101 6.756 1.00 54.47 115 GLY A O 1
ATOM 946 N N . ASP A 1 116 ? 12.696 21.694 6.359 1.00 58.47 116 ASP A N 1
ATOM 947 C CA . ASP A 1 116 ? 13.036 22.402 5.132 1.00 58.47 116 ASP A CA 1
ATOM 948 C C . ASP A 1 116 ? 13.641 23.775 5.479 1.00 58.47 116 ASP A C 1
ATOM 950 O O . ASP A 1 116 ? 14.588 24.217 4.820 1.00 58.47 116 ASP A O 1
ATOM 954 N N . HIS A 1 117 ? 13.199 24.390 6.587 1.00 65.50 117 HIS A N 1
ATOM 955 C CA . HIS A 1 117 ? 13.784 25.627 7.100 1.00 65.50 117 HIS A CA 1
ATOM 956 C C . HIS A 1 117 ? 14.751 25.399 8.280 1.00 65.50 117 HIS A C 1
ATOM 958 O O . HIS A 1 117 ? 14.436 24.667 9.232 1.00 65.50 117 HIS A O 1
ATOM 964 N N . PRO A 1 118 ? 15.937 26.047 8.268 1.00 66.31 118 PRO A N 1
ATOM 965 C CA . PRO A 1 118 ? 16.857 26.010 9.397 1.00 66.31 118 PRO A CA 1
ATOM 966 C C . PRO A 1 118 ? 16.253 26.709 10.620 1.00 66.31 118 PRO A C 1
ATOM 968 O O . PRO A 1 118 ? 15.565 27.723 10.503 1.00 66.31 118 PRO A O 1
ATOM 971 N N . LYS A 1 119 ? 16.561 26.196 11.815 1.00 69.25 119 LYS A N 1
ATOM 972 C CA . LYS A 1 119 ? 16.143 26.812 13.079 1.00 69.25 119 LYS A CA 1
ATOM 973 C C . LYS A 1 119 ? 16.638 28.259 13.194 1.00 69.25 119 LYS A C 1
ATOM 975 O O . LYS A 1 119 ? 17.846 28.507 13.211 1.00 69.25 119 LYS A O 1
ATOM 980 N N . ARG A 1 120 ? 15.709 29.207 13.340 1.00 66.25 120 ARG A N 1
ATOM 981 C CA . ARG A 1 120 ? 16.011 30.638 13.497 1.00 66.25 120 ARG A CA 1
ATOM 982 C C . ARG A 1 120 ? 16.136 31.029 14.968 1.00 66.25 120 ARG A C 1
ATOM 984 O O . ARG A 1 120 ? 15.335 30.629 15.807 1.00 66.25 120 ARG A O 1
ATOM 991 N N . ALA A 1 121 ? 17.146 31.844 15.277 1.00 64.50 121 ALA A N 1
ATOM 992 C CA . ALA A 1 121 ? 17.462 32.259 16.647 1.00 64.50 121 ALA A CA 1
ATOM 993 C C . ALA A 1 121 ? 16.333 33.066 17.316 1.00 64.50 121 ALA A C 1
ATOM 995 O O . ALA A 1 121 ? 16.174 33.001 18.531 1.00 64.50 121 ALA A O 1
ATOM 996 N N . GLU A 1 122 ? 15.541 33.796 16.529 1.00 61.94 122 GLU A N 1
ATOM 997 C CA . GLU A 1 122 ? 14.425 34.622 17.008 1.00 61.94 122 GLU A CA 1
ATOM 998 C C . GLU A 1 122 ? 13.249 33.803 17.571 1.00 61.94 122 GLU A C 1
ATOM 1000 O O . GLU A 1 122 ? 12.518 34.297 18.425 1.00 61.94 122 GLU A O 1
ATOM 1005 N N . TYR A 1 123 ? 13.122 32.528 17.183 1.00 57.19 123 TYR A N 1
ATOM 1006 C CA . TYR A 1 123 ? 12.058 31.631 17.650 1.00 57.19 123 TYR A CA 1
ATOM 1007 C C . TYR A 1 123 ? 12.515 30.639 18.736 1.00 57.19 123 TYR A C 1
ATOM 1009 O O . TYR A 1 123 ? 11.709 29.834 19.201 1.00 57.19 123 TYR A O 1
ATOM 1017 N N . ALA A 1 124 ? 13.750 30.775 19.248 1.00 54.38 124 ALA A N 1
ATOM 1018 C CA . ALA A 1 124 ? 14.351 29.907 20.276 1.00 54.38 124 ALA A CA 1
ATOM 1019 C C . ALA A 1 124 ? 13.599 29.861 21.630 1.00 54.38 124 ALA A C 1
ATOM 1021 O O . ALA A 1 124 ? 13.963 29.103 22.532 1.00 54.38 124 ALA A O 1
ATOM 1022 N N . HIS A 1 125 ? 12.571 30.697 21.805 1.00 45.62 125 HIS A N 1
ATOM 1023 C CA . HIS A 1 125 ? 11.807 30.854 23.044 1.00 45.62 125 HIS A CA 1
ATOM 1024 C C . HIS A 1 125 ? 10.371 30.316 22.965 1.00 45.62 125 HIS A C 1
ATOM 1026 O O . HIS A 1 125 ? 9.717 30.194 24.003 1.00 45.62 125 HIS A O 1
ATOM 1032 N N . HIS A 1 126 ? 9.877 29.967 21.774 1.00 49.38 126 HIS A N 1
ATOM 1033 C CA . HIS A 1 126 ? 8.484 29.576 21.572 1.00 49.38 126 HIS A CA 1
ATOM 1034 C C . HIS A 1 126 ? 8.384 28.074 21.270 1.00 49.38 126 HIS A C 1
ATOM 1036 O O . HIS A 1 126 ? 8.529 27.624 20.139 1.00 49.38 126 HIS A O 1
ATOM 1042 N N . LEU A 1 127 ? 8.088 27.307 22.328 1.00 47.66 127 LEU A N 1
ATOM 1043 C CA . LEU A 1 127 ? 7.648 25.899 22.302 1.00 47.66 127 LEU A CA 1
ATOM 1044 C C . LEU A 1 127 ? 8.697 24.841 21.903 1.00 47.66 127 LEU A C 1
ATOM 1046 O O . LEU A 1 127 ? 8.343 23.755 21.451 1.00 47.66 127 LEU A O 1
ATOM 1050 N N . GLU A 1 128 ? 9.985 25.109 22.115 1.00 46.25 128 GLU A N 1
ATOM 1051 C CA . GLU A 1 128 ? 11.051 24.228 21.628 1.00 46.25 128 GLU A CA 1
ATOM 1052 C C . GLU A 1 128 ? 11.561 23.169 22.619 1.00 46.25 128 GLU A C 1
ATOM 1054 O O . GLU A 1 128 ? 11.843 23.442 23.788 1.00 46.25 128 GLU A O 1
ATOM 1059 N N . LEU A 1 129 ? 11.842 21.980 22.074 1.00 49.97 129 LEU A N 1
ATOM 1060 C CA . LEU A 1 129 ? 12.862 21.065 22.588 1.00 49.97 129 LEU A CA 1
ATOM 1061 C C . LEU A 1 129 ? 14.246 21.499 22.039 1.00 49.97 129 LEU A C 1
ATOM 1063 O O . LEU A 1 129 ? 14.409 21.597 20.820 1.00 49.97 129 LEU A O 1
ATOM 1067 N N . PRO A 1 130 ? 15.273 21.721 22.886 1.00 45.03 130 PRO A N 1
ATOM 1068 C CA . PRO A 1 130 ? 16.571 22.289 22.479 1.00 45.03 130 PRO A CA 1
ATOM 1069 C C . PRO A 1 130 ? 17.373 21.494 21.435 1.00 45.03 130 PRO A C 1
ATOM 1071 O O . PRO A 1 130 ? 18.306 22.030 20.843 1.00 45.03 130 PRO A O 1
ATOM 1074 N N . SER A 1 131 ? 17.052 20.216 21.228 1.00 54.69 131 SER A N 1
ATOM 1075 C CA . SER A 1 131 ? 17.841 19.256 20.445 1.00 54.69 131 SER A CA 1
ATOM 1076 C C . SER A 1 131 ? 17.440 19.129 18.970 1.00 54.69 131 SER A C 1
ATOM 1078 O O . SER A 1 131 ? 18.060 18.344 18.253 1.00 54.69 131 SER A O 1
ATOM 1080 N N . ILE A 1 132 ? 16.429 19.869 18.500 1.00 55.91 132 ILE A N 1
ATOM 1081 C CA . ILE A 1 132 ? 15.928 19.762 17.120 1.00 55.91 132 ILE A CA 1
ATOM 1082 C C . ILE A 1 132 ? 16.479 20.918 16.268 1.00 55.91 132 ILE A C 1
ATOM 1084 O O . ILE A 1 132 ? 16.318 22.072 16.667 1.00 55.91 132 ILE A O 1
ATOM 1088 N N . PRO A 1 133 ? 17.105 20.649 15.106 1.00 56.66 133 PRO A N 1
ATOM 1089 C CA . PRO A 1 133 ? 17.724 21.676 14.263 1.00 56.66 133 PRO A CA 1
ATOM 1090 C C . PRO A 1 133 ? 16.756 22.396 13.296 1.00 56.66 133 PRO A C 1
ATOM 1092 O O . PRO A 1 133 ? 17.218 23.146 12.438 1.00 56.66 133 PRO A O 1
ATOM 1095 N N . THR A 1 134 ? 15.440 22.182 13.409 1.00 60.91 134 THR A N 1
ATOM 1096 C CA . THR A 1 134 ? 14.421 22.606 12.425 1.00 60.91 134 THR A CA 1
ATOM 1097 C C . THR A 1 134 ? 13.458 23.649 12.998 1.00 60.91 134 THR A C 1
ATOM 1099 O O . THR A 1 134 ? 13.270 23.696 14.216 1.00 60.91 134 THR A O 1
ATOM 1102 N N . ASP A 1 135 ? 12.842 24.472 12.142 1.00 66.44 135 ASP A N 1
ATOM 1103 C CA . ASP A 1 135 ? 11.922 25.540 12.570 1.00 66.44 135 ASP A CA 1
ATOM 1104 C C . ASP A 1 135 ? 10.666 24.980 13.298 1.00 66.44 135 ASP A C 1
ATOM 1106 O O . ASP A 1 135 ? 10.057 24.016 12.820 1.00 66.44 135 ASP A O 1
ATOM 1110 N N . PRO A 1 136 ? 10.256 25.540 14.459 1.00 62.31 136 PRO A N 1
ATOM 1111 C CA . PRO A 1 136 ? 9.105 25.051 15.233 1.00 62.31 136 PRO A CA 1
ATOM 1112 C C . PRO A 1 136 ? 7.747 25.172 14.531 1.00 62.31 136 PRO A C 1
ATOM 1114 O O . PRO A 1 136 ? 6.798 24.484 14.926 1.00 62.31 136 PRO A O 1
ATOM 1117 N N . SER A 1 137 ? 7.621 26.047 13.525 1.00 63.25 137 SER A N 1
ATOM 1118 C CA . SER A 1 137 ? 6.381 26.171 12.745 1.00 63.25 137 SER A CA 1
ATOM 1119 C C . SER A 1 137 ? 6.088 24.950 11.877 1.00 63.25 137 SER A C 1
ATOM 1121 O O . SER A 1 137 ? 4.918 24.717 11.587 1.00 63.25 137 SER A O 1
ATOM 1123 N N . GLU A 1 138 ? 7.119 24.161 11.553 1.00 66.31 138 GLU A N 1
ATOM 1124 C CA . GLU A 1 138 ? 7.069 22.933 10.740 1.00 66.31 138 GLU A CA 1
ATOM 1125 C C . GLU A 1 138 ? 6.999 21.654 11.606 1.00 66.31 138 GLU A C 1
ATOM 1127 O O . GLU A 1 138 ? 7.413 20.561 11.199 1.00 66.31 138 GLU A O 1
ATOM 1132 N N . GLN A 1 139 ? 6.561 21.804 12.864 1.00 69.19 139 GLN A N 1
ATOM 1133 C CA . GLN A 1 139 ? 6.317 20.708 13.801 1.00 69.19 139 GLN A CA 1
ATOM 1134 C C . GLN A 1 139 ? 4.867 20.739 14.279 1.00 69.19 139 GLN A C 1
ATOM 1136 O O . GLN A 1 139 ? 4.436 21.666 14.975 1.00 69.19 139 GLN A O 1
ATOM 1141 N N . ILE A 1 140 ? 4.111 19.692 13.951 1.00 74.31 140 ILE A N 1
ATOM 1142 C CA . ILE A 1 140 ? 2.660 19.655 14.117 1.00 74.31 140 ILE A CA 1
ATOM 1143 C C . ILE A 1 140 ? 2.234 18.356 14.789 1.00 74.31 140 ILE A C 1
ATOM 1145 O O . ILE A 1 140 ? 2.133 17.287 14.195 1.00 74.31 140 ILE A O 1
ATOM 1149 N N . HIS A 1 141 ? 1.961 18.451 16.081 1.00 73.44 141 HIS A N 1
ATOM 1150 C CA . HIS A 1 141 ? 1.596 17.298 16.883 1.00 73.44 141 HIS A CA 1
ATOM 1151 C C . HIS A 1 141 ? 0.752 17.649 18.098 1.00 73.44 141 HIS A C 1
ATOM 1153 O O . HIS A 1 141 ? 0.577 18.830 18.410 1.00 73.44 141 HIS A O 1
ATOM 1159 N N . GLY A 1 142 ? 0.208 16.611 18.744 1.00 76.56 142 GLY A N 1
ATOM 1160 C CA . GLY A 1 142 ? -0.745 16.746 19.843 1.00 76.56 142 GLY A CA 1
ATOM 1161 C C . GLY A 1 142 ? -1.887 17.678 19.447 1.00 76.56 142 GLY A C 1
ATOM 1162 O O . GLY A 1 142 ? -2.410 17.583 18.335 1.00 76.56 142 GLY A O 1
ATOM 1163 N N . ASP A 1 143 ? -2.171 18.653 20.308 1.00 79.44 143 ASP A N 1
ATOM 1164 C CA . ASP A 1 143 ? -3.215 19.664 20.118 1.00 79.44 143 ASP A CA 1
ATOM 1165 C C . ASP A 1 143 ? -3.149 20.376 18.755 1.00 79.44 143 ASP A C 1
ATOM 1167 O O . ASP A 1 143 ? -4.179 20.768 18.207 1.00 79.44 143 ASP A O 1
ATOM 1171 N N . ASN A 1 144 ? -1.959 20.557 18.168 1.00 81.56 144 ASN A N 1
ATOM 1172 C CA . ASN A 1 144 ? -1.833 21.204 16.858 1.00 81.56 144 ASN A CA 1
ATOM 1173 C C . ASN A 1 144 ? -2.257 20.289 15.705 1.00 81.56 144 ASN A C 1
ATOM 1175 O O . ASN A 1 144 ? -2.837 20.766 14.730 1.00 81.56 144 ASN A O 1
ATOM 1179 N N . PHE A 1 145 ? -2.017 18.982 15.818 1.00 85.56 145 PHE A N 1
ATOM 1180 C CA . PHE A 1 145 ? -2.524 18.023 14.840 1.00 85.56 145 PHE A CA 1
ATOM 1181 C C . PHE A 1 145 ? -4.043 17.861 14.982 1.00 85.56 145 PHE A C 1
ATOM 1183 O O . PHE A 1 145 ? -4.760 17.872 13.979 1.00 85.56 145 PHE A O 1
ATOM 1190 N N . ASP A 1 146 ? -4.547 17.837 16.219 1.00 87.44 146 ASP A N 1
ATOM 1191 C CA . ASP A 1 146 ? -5.983 17.791 16.511 1.00 87.44 146 ASP A CA 1
ATOM 1192 C C . ASP A 1 146 ? -6.729 18.981 15.886 1.00 87.44 146 ASP A C 1
ATOM 1194 O O . ASP A 1 146 ? -7.822 18.809 15.344 1.00 87.44 146 ASP A O 1
ATOM 1198 N N . LYS A 1 147 ? -6.131 20.184 15.877 1.00 88.25 147 LYS A N 1
ATOM 1199 C CA . LYS A 1 147 ? -6.692 21.364 15.187 1.00 88.25 147 LYS A CA 1
ATOM 1200 C C . LYS A 1 147 ? -6.899 21.129 13.693 1.00 88.25 147 LYS A C 1
ATOM 1202 O O . LYS A 1 147 ? -7.935 21.524 13.166 1.00 88.25 147 LYS A O 1
ATOM 1207 N N . ILE A 1 148 ? -5.954 20.481 13.013 1.00 90.25 148 ILE A N 1
ATOM 1208 C CA . ILE A 1 148 ? -6.066 20.186 11.574 1.00 90.25 148 ILE A CA 1
ATOM 1209 C C . ILE A 1 148 ? -7.181 19.179 11.330 1.00 90.25 148 ILE A C 1
ATOM 1211 O O . ILE A 1 148 ? -8.014 19.370 10.444 1.00 90.25 148 ILE A O 1
ATOM 1215 N N . ILE A 1 149 ? -7.229 18.122 12.141 1.00 91.38 149 ILE A N 1
ATOM 1216 C CA . ILE A 1 149 ? -8.273 17.105 12.037 1.00 91.38 149 ILE A CA 1
ATOM 1217 C C . ILE A 1 149 ? -9.656 17.710 12.299 1.00 91.38 149 ILE A C 1
ATOM 1219 O O . ILE A 1 149 ? -10.597 17.433 11.555 1.00 91.38 149 ILE A O 1
ATOM 1223 N N . ASN A 1 150 ? -9.788 18.575 13.304 1.00 91.19 150 ASN A N 1
ATOM 1224 C CA . ASN A 1 150 ? -11.038 19.274 13.593 1.00 91.19 150 ASN A CA 1
ATOM 1225 C C . ASN A 1 150 ? -11.437 20.228 12.462 1.00 91.19 150 ASN A C 1
ATOM 1227 O O . ASN A 1 150 ? -12.583 20.179 12.021 1.00 91.19 150 ASN A O 1
ATOM 1231 N N . ALA A 1 151 ? -10.498 21.001 11.911 1.00 92.31 151 ALA A N 1
ATOM 1232 C CA . ALA A 1 151 ? -10.765 21.866 10.763 1.00 92.31 151 ALA A CA 1
ATOM 1233 C C . ALA A 1 151 ? -11.246 21.066 9.536 1.00 92.31 151 ALA A C 1
ATOM 1235 O O . ALA A 1 151 ? -12.158 21.491 8.830 1.00 92.31 151 ALA A O 1
ATOM 1236 N N . LEU A 1 152 ? -10.677 19.879 9.293 1.00 92.69 152 LEU A N 1
ATOM 1237 C CA . LEU A 1 152 ? -11.128 18.976 8.229 1.00 92.69 152 LEU A CA 1
ATOM 1238 C C . LEU A 1 152 ? -12.540 18.437 8.489 1.00 92.69 152 LEU A C 1
ATOM 1240 O O . LEU A 1 152 ? -13.351 18.384 7.563 1.00 92.69 152 LEU A O 1
ATOM 1244 N N . ARG A 1 153 ? -12.859 18.054 9.734 1.00 90.69 153 ARG A N 1
ATOM 1245 C CA . ARG A 1 153 ? -14.219 17.629 10.115 1.00 90.69 153 ARG A CA 1
ATOM 1246 C C . ARG A 1 153 ? -15.241 18.737 9.859 1.00 90.69 153 ARG A C 1
ATOM 1248 O O . ARG A 1 153 ? -16.326 18.440 9.364 1.00 90.69 153 ARG A O 1
ATOM 1255 N N . GLU A 1 154 ? -14.889 19.982 10.168 1.00 91.25 154 GLU A N 1
ATOM 1256 C CA . GLU A 1 154 ? -15.762 21.146 9.995 1.00 91.25 154 GLU A CA 1
ATOM 1257 C C . GLU A 1 154 ? -16.095 21.445 8.536 1.00 91.25 154 GLU A C 1
ATOM 1259 O O . GLU A 1 154 ? -17.210 21.867 8.270 1.00 91.25 154 GLU A O 1
ATOM 1264 N N . VAL A 1 155 ? -15.181 21.213 7.589 1.00 92.38 155 VAL A N 1
ATOM 1265 C CA . VAL A 1 155 ? -15.454 21.489 6.164 1.00 92.38 155 VAL A CA 1
ATOM 1266 C C . VAL A 1 155 ? -16.006 20.288 5.397 1.00 92.38 155 VAL A C 1
ATOM 1268 O O . VAL A 1 155 ? -16.696 20.460 4.394 1.00 92.38 155 VAL A O 1
ATOM 1271 N N . ILE A 1 156 ? -15.714 19.061 5.841 1.00 91.50 156 ILE A N 1
ATOM 1272 C CA . ILE A 1 156 ? -16.158 17.833 5.158 1.00 91.50 156 ILE A CA 1
ATOM 1273 C C . ILE A 1 156 ? -17.516 17.351 5.683 1.00 91.50 156 ILE A C 1
ATOM 1275 O O . ILE A 1 156 ? -18.287 16.773 4.921 1.00 91.50 156 ILE A O 1
ATOM 1279 N N . HIS A 1 157 ? -17.805 17.554 6.974 1.00 88.62 157 HIS A N 1
ATOM 1280 C CA . HIS A 1 157 ? -18.970 16.989 7.669 1.00 88.62 157 HIS A CA 1
ATOM 1281 C C . HIS A 1 157 ? -19.178 15.473 7.423 1.00 88.62 157 HIS A C 1
ATOM 1283 O O . HIS A 1 157 ? -20.267 15.053 7.019 1.00 88.62 157 HIS A O 1
ATOM 1289 N N . PRO A 1 158 ? -18.148 14.627 7.634 1.00 85.38 158 PRO A N 1
ATOM 1290 C CA . PRO A 1 158 ? -18.233 13.200 7.329 1.00 85.38 158 PRO A CA 1
ATOM 1291 C C . PRO A 1 158 ? -19.164 12.473 8.307 1.00 85.38 158 PRO A C 1
ATOM 1293 O O . PRO A 1 158 ? -19.225 12.818 9.490 1.00 85.38 158 PRO A O 1
ATOM 1296 N N . GLN A 1 159 ? -19.837 11.410 7.852 1.00 84.19 159 GLN A N 1
ATOM 1297 C CA . GLN A 1 159 ? -20.497 10.498 8.791 1.00 84.19 159 GLN A CA 1
ATOM 1298 C C . GLN A 1 159 ? -19.444 9.737 9.622 1.00 84.19 159 GLN A C 1
ATOM 1300 O O . GLN A 1 159 ? -18.313 9.543 9.154 1.00 84.19 159 GLN A O 1
ATOM 1305 N N . PRO A 1 160 ? -19.784 9.264 10.839 1.00 78.88 160 PRO A N 1
ATOM 1306 C CA . PRO A 1 160 ? -18.863 8.478 11.655 1.00 78.88 160 PRO A CA 1
ATOM 1307 C C . PRO A 1 160 ? -18.257 7.303 10.873 1.00 78.88 160 PRO A C 1
ATOM 1309 O O . PRO A 1 160 ? -18.976 6.493 10.290 1.00 78.88 160 PRO A O 1
ATOM 1312 N N . GLY A 1 161 ? -16.925 7.213 10.850 1.00 73.75 161 GLY A N 1
ATOM 1313 C CA . GLY A 1 161 ? -16.189 6.161 10.145 1.00 73.75 161 GLY A CA 1
ATOM 1314 C C . GLY A 1 161 ? -15.961 6.387 8.643 1.00 73.75 161 GLY A C 1
ATOM 1315 O O . GLY A 1 161 ? -15.222 5.605 8.037 1.00 73.75 161 GLY A O 1
ATOM 1316 N N . GLU A 1 162 ? -16.528 7.434 8.032 1.00 82.75 162 GLU A N 1
ATOM 1317 C CA . GLU A 1 162 ? -16.291 7.764 6.616 1.00 82.75 162 GLU A CA 1
ATOM 1318 C C . GLU A 1 162 ? -14.993 8.544 6.380 1.00 82.75 162 GLU A C 1
ATOM 1320 O O . GLU A 1 162 ? -14.405 8.481 5.288 1.00 82.75 162 GLU A O 1
ATOM 1325 N N . LEU A 1 163 ? -14.542 9.291 7.390 1.00 86.88 163 LEU A N 1
ATOM 1326 C CA . LEU A 1 163 ? -13.308 10.052 7.300 1.00 86.88 163 LEU A CA 1
ATOM 1327 C C . LEU A 1 163 ? -12.112 9.105 7.407 1.00 86.88 163 LEU A C 1
ATOM 1329 O O . LEU A 1 163 ? -11.975 8.325 8.352 1.00 86.88 163 LEU A O 1
ATOM 1333 N N . SER A 1 164 ? -11.229 9.177 6.414 1.00 87.38 164 SER A N 1
ATOM 1334 C CA . SER A 1 164 ? -9.993 8.406 6.391 1.00 87.38 164 SER A CA 1
ATOM 1335 C C . SER A 1 164 ? -8.834 9.301 5.997 1.00 87.38 164 SER A C 1
ATOM 1337 O O . SER A 1 164 ? -8.857 9.899 4.919 1.00 87.38 164 SER A O 1
ATOM 1339 N N . VAL A 1 165 ? -7.829 9.345 6.868 1.00 89.00 165 VAL A N 1
ATOM 1340 C CA . VAL A 1 165 ? -6.623 10.158 6.712 1.00 89.00 165 VAL A CA 1
ATOM 1341 C C . VAL A 1 165 ? -5.436 9.237 6.487 1.00 89.00 165 VAL A C 1
ATOM 1343 O O . VAL A 1 165 ? -5.202 8.304 7.257 1.00 89.00 165 VAL A O 1
ATOM 1346 N N . THR A 1 166 ? -4.705 9.480 5.405 1.00 85.31 166 THR A N 1
ATOM 1347 C CA . THR A 1 166 ? -3.447 8.794 5.113 1.00 85.31 166 THR A CA 1
ATOM 1348 C C . THR A 1 166 ? -2.293 9.724 5.455 1.00 85.31 166 THR A C 1
ATOM 1350 O O . THR A 1 166 ? -2.194 10.821 4.917 1.00 85.31 166 THR A O 1
ATOM 1353 N N . LEU A 1 167 ? -1.445 9.279 6.369 1.00 80.50 167 LEU A N 1
ATOM 1354 C CA . LEU A 1 167 ? -0.224 9.949 6.779 1.00 80.50 167 LEU A CA 1
ATOM 1355 C C . LEU A 1 167 ? 0.890 9.556 5.811 1.00 80.50 167 LEU A C 1
ATOM 1357 O O . LEU A 1 167 ? 1.309 8.395 5.793 1.00 80.50 167 LEU A O 1
ATOM 1361 N N . GLU A 1 168 ? 1.315 10.497 4.975 1.00 72.44 168 GLU A N 1
ATOM 1362 C CA . GLU A 1 168 ? 2.347 10.287 3.965 1.00 72.44 168 GLU A CA 1
ATOM 1363 C C . GLU A 1 168 ? 3.721 10.726 4.488 1.00 72.44 168 GLU A C 1
ATOM 1365 O O . GLU A 1 168 ? 3.844 11.800 5.063 1.00 72.44 168 GLU A O 1
ATOM 1370 N N . VAL A 1 169 ? 4.765 9.932 4.200 1.00 61.09 169 VAL A N 1
ATOM 1371 C CA . VAL A 1 169 ? 6.196 10.260 4.420 1.00 61.09 169 VAL A CA 1
ATOM 1372 C C . VAL A 1 169 ? 6.739 10.050 5.860 1.00 61.09 169 VAL A C 1
ATOM 1374 O O . VAL A 1 169 ? 7.602 10.800 6.301 1.00 61.09 169 VAL A O 1
ATOM 1377 N N . CYS A 1 170 ? 6.365 8.995 6.611 1.00 62.53 170 CYS A N 1
ATOM 1378 C CA . CYS A 1 170 ? 6.781 8.888 8.033 1.00 62.53 170 CYS A CA 1
ATOM 1379 C C . CYS A 1 170 ? 6.831 7.504 8.717 1.00 62.53 170 CYS A C 1
ATOM 1381 O O . CYS A 1 170 ? 6.071 6.601 8.399 1.00 62.53 170 CYS A O 1
ATOM 1383 N N . ASN A 1 171 ? 7.584 7.429 9.831 1.00 60.75 171 ASN A N 1
ATOM 1384 C CA . ASN A 1 171 ? 7.538 6.383 10.877 1.00 60.75 171 ASN A CA 1
ATOM 1385 C C . ASN A 1 171 ? 6.272 6.390 11.752 1.00 60.75 171 ASN A C 1
ATOM 1387 O O . ASN A 1 171 ? 6.347 6.045 12.934 1.00 60.75 171 ASN A O 1
ATOM 1391 N N . SER A 1 172 ? 5.118 6.797 11.219 1.00 71.06 172 SER A N 1
ATOM 1392 C CA . SER A 1 172 ? 3.895 6.934 12.026 1.00 71.06 172 SER A CA 1
ATOM 1393 C C . SER A 1 172 ? 3.432 5.622 12.666 1.00 71.06 172 SER A C 1
ATOM 1395 O O . SER A 1 172 ? 2.740 5.649 13.680 1.00 71.06 172 SER A O 1
ATOM 1397 N N . ASP A 1 173 ? 3.840 4.476 12.131 1.00 69.94 173 ASP A N 1
ATOM 1398 C CA . ASP A 1 173 ? 3.513 3.124 12.586 1.00 69.94 173 ASP A CA 1
ATOM 1399 C C . ASP A 1 173 ? 4.749 2.302 13.024 1.00 69.94 173 ASP A C 1
ATOM 1401 O O . ASP A 1 173 ? 4.686 1.076 13.119 1.00 69.94 173 ASP A O 1
ATOM 1405 N N . ASN A 1 174 ? 5.881 2.953 13.337 1.00 69.88 174 ASN A N 1
ATOM 1406 C CA . ASN A 1 174 ? 7.114 2.254 13.722 1.00 69.88 174 ASN A CA 1
ATOM 1407 C C . ASN A 1 174 ? 7.247 2.004 15.229 1.00 69.88 174 ASN A C 1
ATOM 1409 O O . ASN A 1 174 ? 7.782 2.831 15.973 1.00 69.88 174 ASN A O 1
ATOM 1413 N N . HIS A 1 175 ? 6.867 0.803 15.662 1.00 71.50 175 HIS A N 1
ATOM 1414 C CA . HIS A 1 175 ? 7.072 0.340 17.040 1.00 71.50 175 HIS A CA 1
ATOM 1415 C C . HIS A 1 175 ? 8.552 0.235 17.442 1.00 71.50 175 HIS A C 1
ATOM 1417 O O . HIS A 1 175 ? 8.900 0.529 18.586 1.00 71.50 175 HIS A O 1
ATOM 1423 N N . TYR A 1 176 ? 9.444 -0.172 16.530 1.00 66.94 176 TYR A N 1
ATOM 1424 C CA . TYR A 1 176 ? 10.863 -0.357 16.846 1.00 66.94 176 TYR A CA 1
ATOM 1425 C C . TYR A 1 176 ? 11.551 0.969 17.146 1.00 66.94 176 TYR A C 1
ATOM 1427 O O . TYR A 1 176 ? 12.168 1.100 18.202 1.00 66.94 176 TYR A O 1
ATOM 1435 N N . LEU A 1 177 ? 11.437 1.950 16.248 1.00 62.41 177 LEU A N 1
ATOM 1436 C CA . LEU A 1 177 ? 12.033 3.263 16.483 1.00 62.41 177 LEU A CA 1
ATOM 1437 C C . LEU A 1 177 ? 11.356 3.953 17.670 1.00 62.41 177 LEU A C 1
ATOM 1439 O O . LEU A 1 177 ? 12.066 4.425 18.560 1.00 62.41 177 LEU A O 1
ATOM 1443 N N . GLY A 1 178 ? 10.015 3.867 17.720 1.00 66.38 178 GLY A N 1
ATOM 1444 C CA . GLY A 1 178 ? 9.158 4.185 18.868 1.00 66.38 178 GLY A CA 1
ATOM 1445 C C . GLY A 1 178 ? 9.802 3.807 20.193 1.00 66.38 178 GLY A C 1
ATOM 1446 O O . GLY A 1 178 ? 10.125 4.651 21.024 1.00 66.38 178 GLY A O 1
ATOM 1447 N N . LYS A 1 179 ? 10.053 2.511 20.357 1.00 69.88 179 LYS A N 1
ATOM 1448 C CA . LYS A 1 179 ? 10.582 1.940 21.591 1.00 69.88 179 LYS A CA 1
ATOM 1449 C C . LYS A 1 179 ? 12.076 2.191 21.788 1.00 69.88 179 LYS A C 1
ATOM 1451 O O . LYS A 1 179 ? 12.486 2.535 22.891 1.00 69.88 179 LYS A O 1
ATOM 1456 N N . LYS A 1 180 ? 12.901 1.967 20.760 1.00 67.50 180 LYS A N 1
ATOM 1457 C CA . LYS A 1 180 ? 14.370 1.967 20.870 1.00 67.50 180 LYS A CA 1
ATOM 1458 C C . LYS A 1 180 ? 14.943 3.360 21.083 1.00 67.50 180 LYS A C 1
ATOM 1460 O O . LYS A 1 180 ? 15.873 3.500 21.872 1.00 67.50 180 LYS A O 1
ATOM 1465 N N . TYR A 1 181 ? 14.445 4.345 20.344 1.00 61.56 181 TYR A N 1
ATOM 1466 C CA . TYR A 1 181 ? 15.002 5.695 20.367 1.00 61.56 181 TYR A CA 1
ATOM 1467 C C . TYR A 1 181 ? 14.196 6.638 21.264 1.00 61.56 181 TYR A C 1
ATOM 1469 O O . TYR A 1 181 ? 14.783 7.579 21.791 1.00 61.56 181 TYR A O 1
ATOM 1477 N N . TRP A 1 182 ? 12.903 6.360 21.489 1.00 64.62 182 TRP A N 1
ATOM 1478 C CA . TRP A 1 182 ? 11.997 7.286 22.189 1.00 64.62 182 TRP A CA 1
ATOM 1479 C C . TRP A 1 182 ? 11.245 6.671 23.387 1.00 64.62 182 TRP A C 1
ATOM 1481 O O . TRP A 1 182 ? 10.612 7.385 24.152 1.00 64.62 182 TRP A O 1
ATOM 1491 N N . GLY A 1 183 ? 11.333 5.355 23.625 1.00 67.38 183 GLY A N 1
ATOM 1492 C CA . GLY A 1 183 ? 10.683 4.696 24.770 1.00 67.38 183 GLY A CA 1
ATOM 1493 C C . GLY A 1 183 ? 9.155 4.554 24.668 1.00 67.38 183 GLY A C 1
ATOM 1494 O O . GLY A 1 183 ? 8.506 4.159 25.641 1.00 67.38 183 GLY A O 1
ATOM 1495 N N . HIS A 1 184 ? 8.570 4.835 23.502 1.00 73.56 184 HIS A N 1
ATOM 1496 C CA . HIS A 1 184 ? 7.124 4.818 23.286 1.00 73.56 184 HIS A CA 1
ATOM 1497 C C . HIS A 1 184 ? 6.562 3.393 23.244 1.00 73.56 184 HIS A C 1
ATOM 1499 O O . HIS A 1 184 ? 7.198 2.467 22.739 1.00 73.56 184 HIS A O 1
ATOM 1505 N N . GLN A 1 185 ? 5.354 3.223 23.794 1.00 76.75 185 GLN A N 1
ATOM 1506 C CA . GLN A 1 185 ? 4.615 1.949 23.777 1.00 76.75 185 GLN A CA 1
ATOM 1507 C C . GLN A 1 185 ? 3.594 1.860 22.635 1.00 76.75 185 GLN A C 1
ATOM 1509 O O . GLN A 1 185 ? 3.150 0.761 22.315 1.00 76.75 185 GLN A O 1
ATOM 1514 N N . LYS A 1 186 ? 3.211 3.006 22.064 1.00 79.50 186 LYS A N 1
ATOM 1515 C CA . LYS A 1 186 ? 2.303 3.130 20.924 1.00 79.50 186 LYS A CA 1
ATOM 1516 C C . LYS A 1 186 ? 2.967 3.930 19.816 1.00 79.50 186 LYS A C 1
ATOM 1518 O O . LYS A 1 186 ? 3.834 4.766 20.085 1.00 79.50 186 LYS A O 1
ATOM 1523 N N . THR A 1 187 ? 2.550 3.691 18.585 1.00 79.50 187 THR A N 1
ATOM 1524 C CA . THR A 1 187 ? 2.968 4.501 17.440 1.00 79.50 187 THR A CA 1
ATOM 1525 C C . THR A 1 187 ? 2.157 5.796 17.366 1.00 79.50 187 THR A C 1
ATOM 1527 O O . THR A 1 187 ? 1.087 5.910 17.961 1.00 79.50 187 THR A O 1
ATOM 1530 N N . PHE A 1 188 ? 2.627 6.776 16.592 1.00 79.56 188 PHE A N 1
ATOM 1531 C CA . PHE A 1 188 ? 1.876 8.016 16.363 1.00 79.56 188 PHE A CA 1
ATOM 1532 C C . PHE A 1 188 ? 0.489 7.752 15.745 1.00 79.56 188 PHE A C 1
ATOM 1534 O O . PHE A 1 188 ? -0.509 8.332 16.163 1.00 79.56 188 PHE A O 1
ATOM 1541 N N . LEU A 1 189 ? 0.416 6.814 14.795 1.00 82.69 189 LEU A N 1
ATOM 1542 C CA . LEU A 1 189 ? -0.823 6.356 14.167 1.00 82.69 189 LEU A CA 1
ATOM 1543 C C . LEU A 1 189 ? -1.820 5.789 15.193 1.00 82.69 189 LEU A C 1
ATOM 1545 O O . LEU A 1 189 ? -3.016 6.075 15.122 1.00 82.69 189 LEU A O 1
ATOM 1549 N N . GLU A 1 190 ? -1.329 4.994 16.147 1.00 86.31 190 GLU A N 1
ATOM 1550 C CA . GLU A 1 190 ? -2.138 4.443 17.236 1.00 86.31 190 GLU A CA 1
ATOM 1551 C C . GLU A 1 190 ? -2.602 5.552 18.190 1.00 86.31 190 GLU A C 1
ATOM 1553 O O . GLU A 1 190 ? -3.776 5.593 18.549 1.00 86.31 190 GLU A O 1
ATOM 1558 N N . SER A 1 191 ? -1.739 6.502 18.550 1.00 86.62 191 SER A N 1
ATOM 1559 C CA . SER A 1 191 ? -2.138 7.644 19.383 1.00 86.62 191 SER A CA 1
ATOM 1560 C C . SER A 1 191 ? -3.250 8.474 18.729 1.00 86.62 191 SER A C 1
ATOM 1562 O O . SER A 1 191 ? -4.258 8.764 19.369 1.00 86.62 191 SER A O 1
ATOM 1564 N N . LEU A 1 192 ? -3.141 8.777 17.430 1.00 87.44 192 LEU A N 1
ATOM 1565 C CA . LEU A 1 192 ? -4.183 9.513 16.702 1.00 87.44 192 LEU A CA 1
ATOM 1566 C C . LEU A 1 192 ? -5.511 8.759 16.641 1.00 87.44 192 LEU A C 1
ATOM 1568 O O . LEU A 1 192 ? -6.569 9.347 16.849 1.00 87.44 192 LEU A O 1
ATOM 1572 N N . SER A 1 193 ? -5.472 7.453 16.375 1.00 90.31 193 SER A N 1
ATOM 1573 C CA . SER A 1 193 ? -6.691 6.641 16.346 1.00 90.31 193 SER A CA 1
ATOM 1574 C C . SER A 1 193 ? -7.393 6.585 17.709 1.00 90.31 193 SER A C 1
ATOM 1576 O O . SER A 1 193 ? -8.606 6.386 17.736 1.00 90.31 193 SER A O 1
ATOM 1578 N N . GLU A 1 194 ? -6.667 6.732 18.818 1.00 88.81 194 GLU A N 1
ATOM 1579 C CA . GLU A 1 194 ? -7.249 6.793 20.162 1.00 88.81 194 GLU A CA 1
ATOM 1580 C C . GLU A 1 194 ? -7.890 8.160 20.440 1.00 88.81 194 GLU A C 1
ATOM 1582 O O . GLU A 1 194 ? -9.023 8.208 20.921 1.00 88.81 194 GLU A O 1
ATOM 1587 N N . SER A 1 195 ? -7.224 9.258 20.062 1.00 89.06 195 SER A N 1
ATOM 1588 C CA . SER A 1 195 ? -7.750 10.629 20.195 1.00 89.06 195 SER A CA 1
ATOM 1589 C C . SER A 1 195 ? -8.928 10.928 19.258 1.00 89.06 195 SER A C 1
ATOM 1591 O O . SER A 1 195 ? -9.728 11.834 19.506 1.00 89.06 195 SER A O 1
ATOM 1593 N N . HIS A 1 196 ? -9.056 10.176 18.167 1.00 90.56 196 HIS A N 1
ATOM 1594 C CA . HIS A 1 196 ? -10.049 10.398 17.116 1.00 90.56 196 HIS A CA 1
ATOM 1595 C C . HIS A 1 196 ? -10.730 9.080 16.701 1.00 90.56 196 HIS A C 1
ATOM 1597 O O . HIS A 1 196 ? -10.509 8.582 15.592 1.00 90.56 196 HIS A O 1
ATOM 1603 N N . PRO A 1 197 ? -11.573 8.495 17.575 1.00 90.50 197 PRO A N 1
ATOM 1604 C CA . PRO A 1 197 ? -12.153 7.164 17.374 1.00 90.50 197 PRO A CA 1
ATOM 1605 C C . PRO A 1 197 ? -13.130 7.072 16.189 1.00 90.50 197 PRO A C 1
ATOM 1607 O O . PRO A 1 197 ? -13.445 5.972 15.737 1.00 90.50 197 PRO A O 1
ATOM 1610 N N . ASP A 1 198 ? -13.613 8.205 15.682 1.00 88.81 198 ASP A N 1
ATOM 1611 C CA . ASP A 1 198 ? -14.497 8.336 14.520 1.00 88.81 198 ASP A CA 1
ATOM 1612 C C . ASP A 1 198 ? -13.760 8.290 13.168 1.00 88.81 198 ASP A C 1
ATOM 1614 O O . ASP A 1 198 ? -14.409 8.209 12.121 1.00 88.81 198 ASP A O 1
ATOM 1618 N N . ILE A 1 199 ? -12.422 8.323 13.173 1.00 90.31 199 ILE A N 1
ATOM 1619 C CA . ILE A 1 199 ? -11.584 8.407 11.971 1.00 90.31 199 ILE A CA 1
ATOM 1620 C C . ILE A 1 199 ? -10.792 7.114 11.771 1.00 90.31 199 ILE A C 1
ATOM 1622 O O . ILE A 1 199 ? -10.281 6.502 12.706 1.00 90.31 199 ILE A O 1
ATOM 1626 N N . THR A 1 200 ? -10.649 6.702 10.510 1.00 91.00 200 THR A N 1
ATOM 1627 C CA . THR A 1 200 ? -9.695 5.652 10.126 1.00 91.00 200 THR A CA 1
ATOM 1628 C C . THR A 1 200 ? -8.369 6.278 9.698 1.00 91.00 200 THR A C 1
ATOM 1630 O O . THR A 1 200 ? -8.294 6.903 8.636 1.00 91.00 200 THR A O 1
ATOM 1633 N N . PHE A 1 201 ? -7.305 6.052 10.463 1.00 89.12 201 PHE A N 1
ATOM 1634 C CA . PHE A 1 201 ? -5.962 6.485 10.087 1.00 89.12 201 PHE A CA 1
ATOM 1635 C C . PHE A 1 201 ? -5.208 5.392 9.339 1.00 89.12 201 PHE A C 1
ATOM 1637 O O . PHE A 1 201 ? -5.444 4.193 9.500 1.00 89.12 201 PHE A O 1
ATOM 1644 N N . SER A 1 202 ? -4.308 5.814 8.465 1.00 84.38 202 SER A N 1
ATOM 1645 C CA . SER A 1 202 ? -3.512 4.942 7.613 1.00 84.38 202 SER A CA 1
ATOM 1646 C C . SER A 1 202 ? -2.088 5.477 7.517 1.00 84.38 202 SER A C 1
ATOM 1648 O O . SER A 1 202 ? -1.910 6.626 7.133 1.00 84.38 202 SER A O 1
ATOM 1650 N N . GLY A 1 203 ? -1.087 4.665 7.851 1.00 75.56 203 GLY A N 1
ATOM 1651 C CA . GLY A 1 203 ? 0.334 5.030 7.763 1.00 75.56 203 GLY A CA 1
ATOM 1652 C C . GLY A 1 203 ? 1.028 4.369 6.573 1.00 75.56 203 GLY A C 1
ATOM 1653 O O . GLY A 1 203 ? 0.692 3.244 6.195 1.00 75.56 203 GLY A O 1
ATOM 1654 N N . THR A 1 204 ? 1.988 5.051 5.949 1.00 62.69 204 THR A N 1
ATOM 1655 C CA . THR A 1 204 ? 2.736 4.507 4.798 1.00 62.69 204 THR A CA 1
ATOM 1656 C C . THR A 1 204 ? 3.940 3.633 5.167 1.00 62.69 204 THR A C 1
ATOM 1658 O O . THR A 1 204 ? 4.600 3.133 4.259 1.00 62.69 204 THR A O 1
ATOM 1661 N N . GLY A 1 205 ? 4.202 3.386 6.454 1.00 54.28 205 GLY A N 1
ATOM 1662 C CA . GLY A 1 205 ? 5.356 2.607 6.903 1.00 54.28 205 GLY A CA 1
ATOM 1663 C C . GLY A 1 205 ? 6.613 3.464 7.148 1.00 54.28 205 GLY A C 1
ATOM 1664 O O . GLY A 1 205 ? 6.741 4.544 6.570 1.00 54.28 205 GLY A O 1
ATOM 1665 N N . PRO A 1 206 ? 7.561 2.999 7.978 1.00 46.16 206 PRO A N 1
ATOM 1666 C CA . PRO A 1 206 ? 8.718 3.758 8.428 1.00 46.16 206 PRO A CA 1
ATOM 1667 C C . PRO A 1 206 ? 9.822 4.090 7.441 1.00 46.16 206 PRO A C 1
ATOM 1669 O O . PRO A 1 206 ? 9.947 3.525 6.370 1.00 46.16 206 PRO A O 1
ATOM 1672 N N . TRP A 1 207 ? 10.693 4.984 7.905 1.00 43.78 207 TRP A N 1
ATOM 1673 C CA . TRP A 1 207 ? 12.087 5.150 7.527 1.00 43.78 207 TRP A CA 1
ATOM 1674 C C . TRP A 1 207 ? 12.967 4.362 8.508 1.00 43.78 207 TRP A C 1
ATOM 1676 O O . TRP A 1 207 ? 13.200 4.808 9.628 1.00 43.78 207 TRP A O 1
ATOM 1686 N N . ASP A 1 208 ? 13.454 3.183 8.120 1.00 44.78 208 ASP A N 1
ATOM 1687 C CA . ASP A 1 208 ? 14.339 2.392 8.983 1.00 44.78 208 ASP A CA 1
ATOM 1688 C C . ASP A 1 208 ? 15.697 2.120 8.312 1.00 44.78 208 ASP A C 1
ATOM 1690 O O . ASP A 1 208 ? 15.788 1.395 7.312 1.00 44.78 208 ASP A O 1
ATOM 1694 N N . LEU A 1 209 ? 16.740 2.726 8.899 1.00 42.78 209 LEU A N 1
ATOM 1695 C CA . LEU A 1 209 ? 18.167 2.567 8.586 1.00 42.78 209 LEU A CA 1
ATOM 1696 C C . LEU A 1 209 ? 18.873 1.529 9.481 1.00 42.78 209 LEU A C 1
ATOM 1698 O O . LEU A 1 209 ? 20.096 1.432 9.465 1.00 42.78 209 LEU A O 1
ATOM 1702 N N . SER A 1 210 ? 18.162 0.807 10.347 1.00 42.41 210 SER A N 1
ATOM 1703 C CA . SER A 1 210 ? 18.758 -0.064 11.371 1.00 42.41 210 SER A CA 1
ATOM 1704 C C . SER A 1 210 ? 19.011 -1.506 10.920 1.00 42.41 210 SER A C 1
ATOM 1706 O O . SER A 1 210 ? 19.560 -2.280 11.702 1.00 42.41 210 SER A O 1
ATOM 1708 N N . HIS A 1 211 ? 18.693 -1.837 9.661 1.00 47.25 211 HIS A N 1
ATOM 1709 C CA . HIS A 1 211 ? 19.059 -3.098 8.995 1.00 47.25 211 HIS A CA 1
ATOM 1710 C C . HIS A 1 211 ? 18.627 -4.378 9.744 1.00 47.25 211 HIS A C 1
ATOM 1712 O O . HIS A 1 211 ? 19.353 -5.367 9.728 1.00 47.25 211 HIS A O 1
ATOM 1718 N N . ASN A 1 212 ? 17.482 -4.375 10.436 1.00 45.84 212 ASN A N 1
ATOM 1719 C CA . ASN A 1 212 ? 16.976 -5.562 11.136 1.00 45.84 212 ASN A CA 1
ATOM 1720 C C . ASN A 1 212 ? 15.622 -6.038 10.585 1.00 45.84 212 ASN A C 1
ATOM 1722 O O . ASN A 1 212 ? 14.890 -5.277 9.955 1.00 45.84 212 ASN A O 1
ATOM 1726 N N . ASP A 1 213 ? 15.262 -7.287 10.883 1.00 43.41 213 ASP A N 1
ATOM 1727 C CA . ASP A 1 213 ? 14.020 -7.913 10.410 1.00 43.41 213 ASP A CA 1
ATOM 1728 C C . ASP A 1 213 ? 12.737 -7.192 10.876 1.00 43.41 213 ASP A C 1
ATOM 1730 O O . ASP A 1 213 ? 11.693 -7.308 10.234 1.00 43.41 213 ASP A O 1
ATOM 1734 N N . ALA A 1 214 ? 12.787 -6.390 11.950 1.00 41.56 214 ALA A N 1
ATOM 1735 C CA . ALA A 1 214 ? 11.628 -5.623 12.418 1.00 41.56 214 ALA A CA 1
ATOM 1736 C C . ALA A 1 214 ? 11.277 -4.464 11.460 1.00 41.56 214 ALA A C 1
ATOM 1738 O O . ALA A 1 214 ? 10.096 -4.176 11.260 1.00 41.56 214 ALA A O 1
ATOM 1739 N N . ALA A 1 215 ? 12.275 -3.880 10.787 1.00 39.03 215 ALA A N 1
ATOM 1740 C CA . ALA A 1 215 ? 12.133 -2.877 9.722 1.00 39.03 215 ALA A CA 1
ATOM 1741 C C . ALA A 1 215 ? 11.430 -3.415 8.463 1.00 39.03 215 ALA A C 1
ATOM 1743 O O . ALA A 1 215 ? 10.694 -2.712 7.766 1.00 39.03 215 ALA A O 1
ATOM 1744 N N . ILE A 1 216 ? 11.686 -4.690 8.152 1.00 41.53 216 ILE A N 1
ATOM 1745 C CA . ILE A 1 216 ? 11.181 -5.388 6.960 1.00 41.53 216 ILE A CA 1
ATOM 1746 C C . ILE A 1 216 ? 9.659 -5.555 7.048 1.00 41.53 216 ILE A C 1
ATOM 1748 O O . ILE A 1 216 ? 8.949 -5.556 6.040 1.00 41.53 216 ILE A O 1
ATOM 1752 N N . THR A 1 217 ? 9.130 -5.630 8.271 1.00 39.84 217 THR A N 1
ATOM 1753 C CA . THR A 1 217 ? 7.696 -5.801 8.518 1.00 39.84 217 THR A CA 1
ATOM 1754 C C . THR A 1 217 ? 6.875 -4.523 8.374 1.00 39.84 217 THR A C 1
ATOM 1756 O O . THR A 1 217 ? 5.650 -4.611 8.409 1.00 39.84 217 THR A O 1
ATOM 1759 N N . THR A 1 218 ? 7.479 -3.359 8.158 1.00 37.09 218 THR A N 1
ATOM 1760 C CA . THR A 1 218 ? 6.755 -2.080 8.214 1.00 37.09 218 THR A CA 1
ATOM 1761 C C . THR A 1 218 ? 6.960 -1.213 6.961 1.00 37.09 218 THR A C 1
ATOM 1763 O O . THR A 1 218 ? 6.026 -0.517 6.570 1.00 37.09 218 THR A O 1
ATOM 1766 N N . GLY A 1 219 ? 8.082 -1.337 6.242 1.00 37.94 219 GLY A N 1
ATOM 1767 C CA . GLY A 1 219 ? 8.315 -0.669 4.947 1.00 37.94 219 GLY A CA 1
ATOM 1768 C C . GLY A 1 219 ? 9.420 0.401 4.968 1.00 37.94 219 GLY A C 1
ATOM 1769 O O . GLY A 1 219 ? 10.042 0.598 6.004 1.00 37.94 219 GLY A O 1
ATOM 1770 N N . ASN A 1 220 ? 9.734 1.025 3.819 1.00 37.38 220 ASN A N 1
ATOM 1771 C CA . ASN A 1 220 ? 10.740 2.086 3.661 1.00 37.38 220 ASN A CA 1
ATOM 1772 C C . ASN A 1 220 ? 10.285 3.221 2.720 1.00 37.38 220 ASN A C 1
ATOM 1774 O O . ASN A 1 220 ? 9.541 2.997 1.769 1.00 37.38 220 ASN A O 1
ATOM 1778 N N . ARG A 1 221 ? 10.799 4.434 2.943 1.00 40.59 221 ARG A N 1
ATOM 1779 C CA . ARG A 1 221 ? 10.548 5.662 2.162 1.00 40.59 221 ARG A CA 1
ATOM 1780 C C . ARG A 1 221 ? 11.286 5.674 0.806 1.00 40.59 221 ARG A C 1
ATOM 1782 O O . ARG A 1 221 ? 12.336 5.054 0.656 1.00 40.59 221 ARG A O 1
ATOM 1789 N N . ALA A 1 222 ? 10.779 6.444 -0.162 1.00 36.84 222 ALA A N 1
ATOM 1790 C CA . ALA A 1 222 ? 11.536 6.915 -1.329 1.00 36.84 222 ALA A CA 1
ATOM 1791 C C . ALA A 1 222 ? 12.167 8.300 -1.034 1.00 36.84 222 ALA A C 1
ATOM 1793 O O . ALA A 1 222 ? 11.497 9.182 -0.492 1.00 36.84 222 ALA A O 1
ATOM 1794 N N . GLY A 1 223 ? 13.462 8.484 -1.324 1.00 39.66 223 GLY A N 1
ATOM 1795 C CA . GLY A 1 223 ? 14.185 9.743 -1.072 1.00 39.66 223 GLY A CA 1
ATOM 1796 C C . GLY A 1 223 ? 13.616 10.951 -1.835 1.00 39.66 223 GLY A C 1
ATOM 1797 O O . GLY A 1 223 ? 12.821 10.790 -2.755 1.00 39.66 223 GLY A O 1
ATOM 1798 N N . ALA A 1 224 ? 14.036 12.167 -1.469 1.00 37.56 224 ALA A N 1
ATOM 1799 C CA . ALA A 1 224 ? 13.537 13.427 -2.043 1.00 37.56 224 ALA A CA 1
ATOM 1800 C C . ALA A 1 224 ? 13.759 13.581 -3.568 1.00 37.56 224 ALA A C 1
ATOM 1802 O O . ALA A 1 224 ? 13.043 14.342 -4.213 1.00 37.56 224 ALA A O 1
ATOM 1803 N N . ASP A 1 225 ? 14.684 12.819 -4.162 1.00 39.12 225 ASP A N 1
ATOM 1804 C CA . ASP A 1 225 ? 14.929 12.795 -5.615 1.00 39.12 225 ASP A CA 1
ATOM 1805 C C . ASP A 1 225 ? 14.117 11.717 -6.355 1.00 39.12 225 ASP A C 1
ATOM 1807 O O . ASP A 1 225 ? 14.076 11.679 -7.584 1.00 39.12 225 ASP A O 1
ATOM 1811 N N . ALA A 1 226 ? 13.409 10.855 -5.621 1.00 42.12 226 ALA A N 1
ATOM 1812 C CA . ALA A 1 226 ? 12.578 9.776 -6.150 1.00 42.12 226 ALA A CA 1
ATOM 1813 C C . ALA A 1 226 ? 11.142 10.257 -6.443 1.00 42.12 226 ALA A C 1
ATOM 1815 O O . ALA A 1 226 ? 10.164 9.524 -6.290 1.00 42.12 226 ALA A O 1
ATOM 1816 N N . LEU A 1 227 ? 10.999 11.513 -6.865 1.00 33.97 227 LEU A N 1
ATOM 1817 C CA . LEU A 1 227 ? 9.716 12.209 -6.968 1.00 33.97 227 LEU A CA 1
ATOM 1818 C C . LEU A 1 227 ? 8.760 11.679 -8.048 1.00 33.97 227 LEU A C 1
ATOM 1820 O O . LEU A 1 227 ? 7.605 12.082 -8.107 1.00 33.97 227 LEU A O 1
ATOM 1824 N N . ASN A 1 228 ? 9.236 10.749 -8.876 1.00 36.28 228 ASN A N 1
ATOM 1825 C CA . ASN A 1 228 ? 8.454 10.068 -9.904 1.00 36.28 228 ASN A CA 1
ATOM 1826 C C . ASN A 1 228 ? 8.166 8.604 -9.558 1.00 36.28 228 ASN A C 1
ATOM 1828 O O . ASN A 1 228 ? 7.806 7.829 -10.443 1.00 36.28 228 ASN A O 1
ATOM 1832 N N . THR A 1 229 ? 8.313 8.190 -8.303 1.00 39.44 229 THR A N 1
ATOM 1833 C CA . THR A 1 229 ? 8.061 6.803 -7.878 1.00 39.44 229 THR A CA 1
ATOM 1834 C C . THR A 1 229 ? 6.561 6.663 -7.521 1.00 39.44 229 THR A C 1
ATOM 1836 O O . THR A 1 229 ? 5.959 7.637 -7.073 1.00 39.44 229 THR A O 1
ATOM 1839 N N . PRO A 1 230 ? 5.879 5.537 -7.843 1.00 33.53 230 PRO A N 1
ATOM 1840 C CA . PRO A 1 230 ? 4.438 5.353 -7.627 1.00 33.53 230 PRO A CA 1
ATOM 1841 C C . PRO A 1 230 ? 3.904 5.864 -6.288 1.00 33.53 230 PRO A C 1
ATOM 1843 O O . PRO A 1 230 ? 4.568 5.772 -5.281 1.00 33.53 230 PRO A O 1
ATOM 1846 N N . ILE A 1 231 ? 2.623 6.203 -6.192 1.00 37.03 231 ILE A N 1
ATOM 1847 C CA . ILE A 1 231 ? 1.895 6.381 -4.897 1.00 37.03 231 ILE A CA 1
ATOM 1848 C C . ILE A 1 231 ? 1.774 5.137 -4.034 1.00 37.03 231 ILE A C 1
ATOM 1850 O O . ILE A 1 231 ? 1.105 5.051 -3.009 1.00 37.03 231 ILE A O 1
ATOM 1854 N N . THR A 1 232 ? 2.470 4.132 -4.491 1.00 37.72 232 THR A N 1
ATOM 1855 C CA . THR A 1 232 ? 2.661 2.844 -3.895 1.00 37.72 232 THR A CA 1
ATOM 1856 C C . THR A 1 232 ? 4.155 2.531 -3.877 1.00 37.72 232 THR A C 1
ATOM 1858 O O . THR A 1 232 ? 4.525 1.366 -3.981 1.00 37.72 232 THR A O 1
ATOM 1861 N N . SER A 1 233 ? 5.017 3.553 -3.840 1.00 31.62 233 SER A N 1
ATOM 1862 C CA . SER A 1 233 ? 6.463 3.415 -3.811 1.00 31.62 233 SER A CA 1
ATOM 1863 C C . SER A 1 233 ? 6.997 3.614 -2.410 1.00 31.62 233 SER A C 1
ATOM 1865 O O . SER A 1 233 ? 7.146 4.728 -1.907 1.00 31.62 233 SER A O 1
ATOM 1867 N N . MET A 1 234 ? 7.408 2.494 -1.847 1.00 42.81 234 MET A N 1
ATOM 1868 C CA . MET A 1 234 ? 8.710 2.452 -1.209 1.00 42.81 234 MET A CA 1
ATOM 1869 C C . MET A 1 234 ? 9.772 2.692 -2.297 1.00 42.81 234 MET A C 1
ATOM 1871 O O . MET A 1 234 ? 9.535 2.340 -3.459 1.00 42.81 234 MET A O 1
ATOM 1875 N N . GLY A 1 235 ? 10.923 3.289 -1.975 1.00 36.06 235 GLY A N 1
ATOM 1876 C CA . GLY A 1 235 ? 12.096 3.144 -2.840 1.00 36.06 235 GLY 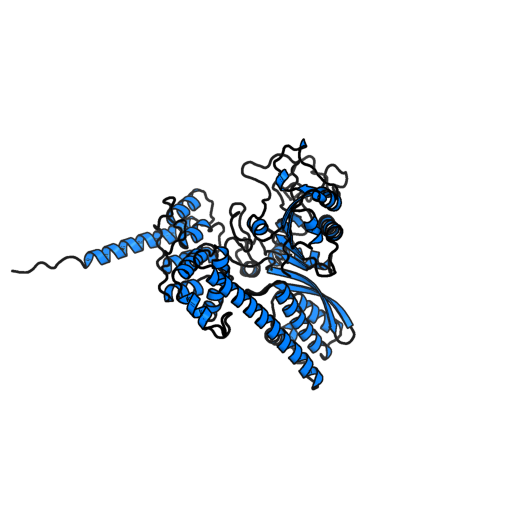A CA 1
ATOM 1877 C C . GLY A 1 235 ? 12.356 1.646 -2.979 1.00 36.06 235 GLY A C 1
ATOM 1878 O O . GLY A 1 235 ? 12.843 1.027 -2.043 1.00 36.06 235 GLY A O 1
ATOM 1879 N N . GLY A 1 236 ? 11.876 1.063 -4.077 1.00 38.31 236 GLY A N 1
ATOM 1880 C CA . GLY A 1 236 ? 11.540 -0.350 -4.132 1.00 38.31 236 GLY A CA 1
ATOM 1881 C C . GLY A 1 236 ? 10.451 -0.752 -3.135 1.00 38.31 236 GLY A C 1
ATOM 1882 O O . GLY A 1 236 ? 10.743 -0.958 -1.963 1.00 38.31 236 GLY A O 1
ATOM 1883 N N . ASN A 1 237 ? 9.202 -0.907 -3.602 1.00 33.09 237 ASN A N 1
ATOM 1884 C CA . ASN A 1 237 ? 8.363 -2.112 -3.446 1.00 33.09 237 ASN A CA 1
ATOM 1885 C C . ASN A 1 237 ? 6.873 -1.777 -3.426 1.00 33.09 237 ASN A C 1
ATOM 1887 O O . ASN A 1 237 ? 6.422 -1.080 -2.523 1.00 33.09 237 ASN A O 1
ATOM 1891 N N . VAL A 1 238 ? 6.099 -2.276 -4.398 1.00 31.83 238 VAL A N 1
ATOM 1892 C CA . VAL A 1 238 ? 4.657 -1.983 -4.514 1.00 31.83 238 VAL A CA 1
ATOM 1893 C C . VAL A 1 238 ? 3.946 -2.338 -3.217 1.00 31.83 238 VAL A C 1
ATOM 1895 O O . VAL A 1 238 ? 3.864 -3.530 -2.946 1.00 31.83 238 VAL A O 1
ATOM 1898 N N . TRP A 1 239 ? 3.376 -1.356 -2.501 1.00 47.25 239 TRP A N 1
ATOM 1899 C CA . TRP A 1 239 ? 2.114 -1.536 -1.773 1.00 47.25 239 TRP A CA 1
ATOM 1900 C C . TRP A 1 239 ? 1.312 -0.251 -1.545 1.00 47.25 239 TRP A C 1
ATOM 1902 O O . TRP A 1 239 ? 1.830 0.847 -1.387 1.00 47.25 239 TRP A O 1
ATOM 1912 N N . LYS A 1 240 ? -0.007 -0.451 -1.606 1.00 41.41 240 LYS A N 1
ATOM 1913 C CA . LYS A 1 240 ? -1.116 0.507 -1.564 1.00 41.41 240 LYS A CA 1
ATOM 1914 C C . LYS A 1 240 ? -1.092 1.344 -0.277 1.00 41.41 240 LYS A C 1
ATOM 1916 O O . LYS A 1 240 ? -0.865 0.786 0.782 1.00 41.41 240 LYS A O 1
ATOM 1921 N N . HIS A 1 241 ? -1.493 2.617 -0.366 1.00 37.66 241 HIS A N 1
ATOM 1922 C CA . HIS A 1 241 ? -1.868 3.508 0.750 1.00 37.66 241 HIS A CA 1
ATOM 1923 C C . HIS A 1 241 ? -2.174 2.800 2.081 1.00 37.66 241 HIS A C 1
ATOM 1925 O O . HIS A 1 241 ? -3.084 1.955 2.124 1.00 37.66 241 HIS A O 1
ATOM 1931 N N . GLY A 1 242 ? -1.512 3.225 3.160 1.00 50.34 242 GLY A N 1
ATOM 1932 C CA . GLY A 1 242 ? -1.898 2.830 4.509 1.00 50.34 242 GLY A CA 1
ATOM 1933 C C . GLY A 1 242 ? -1.602 1.377 4.831 1.00 50.34 242 GLY A C 1
ATOM 1934 O O . GLY A 1 242 ? -2.556 0.644 5.076 1.00 50.34 242 GLY A O 1
ATOM 1935 N N . ASN A 1 243 ? -0.338 0.946 4.774 1.00 67.62 243 ASN A N 1
ATOM 1936 C CA . ASN A 1 243 ? 0.044 -0.437 5.078 1.00 67.62 243 ASN A CA 1
ATOM 1937 C C . ASN A 1 243 ? -0.537 -0.860 6.419 1.00 67.62 243 ASN A C 1
ATOM 1939 O O . ASN A 1 243 ? -1.168 -1.908 6.495 1.00 67.62 243 ASN A O 1
ATOM 1943 N N . THR A 1 244 ? -0.391 0.005 7.417 1.00 79.06 244 THR A N 1
ATOM 1944 C CA . THR A 1 244 ? -1.037 -0.122 8.715 1.00 79.06 244 THR A CA 1
ATOM 1945 C C . THR A 1 244 ? -2.254 0.789 8.756 1.00 79.06 244 THR A C 1
ATOM 1947 O O . THR A 1 244 ? -2.174 1.981 8.448 1.00 79.06 244 THR A O 1
ATOM 1950 N N . VAL A 1 245 ? -3.391 0.222 9.137 1.00 86.62 245 VAL A N 1
ATOM 1951 C CA . VAL A 1 245 ? -4.661 0.915 9.335 1.00 86.62 245 VAL A CA 1
ATOM 1952 C C . VAL A 1 245 ? -5.001 0.835 10.816 1.00 86.62 245 VAL A C 1
ATOM 1954 O O . VAL A 1 245 ? -5.046 -0.263 11.368 1.00 86.62 245 VAL A O 1
ATOM 1957 N N . ALA A 1 246 ? -5.256 1.981 11.443 1.00 91.38 246 ALA A N 1
ATOM 1958 C CA . ALA A 1 246 ? -5.686 2.076 12.834 1.00 91.38 246 ALA A CA 1
ATOM 1959 C C . ALA A 1 246 ? -7.066 2.741 12.909 1.00 91.38 246 ALA A C 1
ATOM 1961 O O . ALA A 1 246 ? -7.312 3.759 12.254 1.00 91.38 246 ALA A O 1
ATOM 1962 N N . PHE A 1 247 ? -7.983 2.137 13.657 1.00 93.75 247 PHE A N 1
ATOM 1963 C CA . PHE A 1 247 ? -9.349 2.628 13.842 1.00 93.75 247 PHE A CA 1
ATOM 1964 C C . PHE A 1 247 ? -9.949 2.077 15.137 1.00 93.75 247 PHE A C 1
ATOM 1966 O O . PHE A 1 247 ? -9.476 1.074 15.665 1.00 93.75 247 PHE A O 1
ATOM 1973 N N . CYS A 1 248 ? -11.020 2.687 15.637 1.00 93.50 248 CYS A N 1
ATOM 1974 C CA . CYS A 1 248 ? -11.760 2.165 16.785 1.00 93.50 248 CYS A CA 1
ATOM 1975 C C . CYS A 1 248 ? -12.990 1.369 16.333 1.00 93.50 248 CYS A C 1
ATOM 1977 O O . CYS A 1 248 ? -13.656 1.728 15.362 1.00 93.50 248 CYS A O 1
ATOM 1979 N N . ASN A 1 249 ? -13.300 0.279 17.037 1.00 94.31 249 ASN A N 1
ATOM 1980 C CA . ASN A 1 249 ? -14.514 -0.503 16.817 1.00 94.31 249 ASN A CA 1
ATOM 1981 C C . ASN A 1 249 ? -15.075 -1.062 18.131 1.00 94.31 249 ASN A C 1
ATOM 1983 O O . ASN A 1 249 ? -14.335 -1.336 19.077 1.00 94.31 249 ASN A O 1
ATOM 1987 N N . GLN A 1 250 ? -16.393 -1.252 18.180 1.00 94.56 250 GLN A N 1
ATOM 1988 C CA . GLN A 1 250 ? -17.067 -1.875 19.316 1.00 94.56 250 GLN A CA 1
ATOM 1989 C C . GLN A 1 250 ? -17.125 -3.385 19.157 1.00 94.56 250 GLN A C 1
ATOM 1991 O O . GLN A 1 250 ? -17.540 -3.899 18.119 1.00 94.56 250 GLN A O 1
ATOM 1996 N N . PHE A 1 251 ? -16.763 -4.092 20.223 1.00 95.62 251 PHE A N 1
ATOM 1997 C CA . PHE A 1 251 ? -16.907 -5.538 20.307 1.00 95.62 251 PHE A CA 1
ATOM 1998 C C . PHE A 1 251 ? -17.678 -5.915 21.568 1.00 95.62 251 PHE A C 1
ATOM 2000 O O . PHE A 1 251 ? -17.593 -5.238 22.597 1.00 95.62 251 PHE A O 1
ATOM 2007 N N . LYS A 1 252 ? -18.446 -7.002 21.470 1.00 94.25 252 LYS A N 1
ATOM 2008 C CA . LYS A 1 252 ? -19.339 -7.480 22.525 1.00 94.25 252 LYS A CA 1
ATOM 2009 C C . LYS A 1 252 ? -18.859 -8.824 23.075 1.00 94.25 252 LYS A C 1
ATOM 2011 O O . LYS A 1 252 ? -18.553 -9.725 22.297 1.00 94.25 252 LYS A O 1
ATOM 2016 N N . ILE A 1 253 ? -18.815 -8.956 24.401 1.00 90.06 253 ILE A N 1
ATOM 2017 C CA . ILE A 1 253 ? -18.559 -10.215 25.117 1.00 90.06 253 ILE A CA 1
ATOM 2018 C C . ILE A 1 253 ? -19.687 -10.425 26.134 1.00 90.06 253 ILE A C 1
ATOM 2020 O O . ILE A 1 253 ? -19.725 -9.774 27.178 1.00 90.06 253 ILE A O 1
ATOM 2024 N N . GLY A 1 254 ? -20.605 -11.354 25.864 1.00 86.12 254 GLY A N 1
ATOM 2025 C CA . GLY A 1 254 ? -21.799 -11.518 26.699 1.00 86.12 254 GLY A CA 1
ATOM 2026 C C . GLY A 1 254 ? -22.676 -10.286 26.527 1.00 86.12 254 GLY A C 1
ATOM 2027 O O . GLY A 1 254 ? -22.980 -9.959 25.393 1.00 86.12 254 GLY A O 1
ATOM 2028 N N . ASP A 1 255 ? -23.023 -9.573 27.597 1.00 89.50 255 ASP A N 1
ATOM 2029 C CA . ASP A 1 255 ? -23.745 -8.289 27.517 1.00 89.50 255 ASP A CA 1
ATOM 2030 C C . ASP A 1 255 ? -22.831 -7.054 27.563 1.00 89.50 255 ASP A C 1
ATOM 2032 O O . ASP A 1 255 ? -23.298 -5.931 27.383 1.00 89.50 255 ASP A O 1
ATOM 2036 N N . ASP A 1 256 ? -21.526 -7.246 27.762 1.00 93.69 256 ASP A N 1
ATOM 2037 C CA . ASP A 1 256 ? -20.556 -6.157 27.828 1.00 93.69 256 ASP A CA 1
ATOM 2038 C C . ASP A 1 256 ? -20.158 -5.693 26.421 1.00 93.69 256 ASP A C 1
ATOM 2040 O O . ASP A 1 256 ? -19.694 -6.493 25.608 1.00 93.69 256 ASP A O 1
ATOM 2044 N N . VAL A 1 257 ? -20.331 -4.398 26.145 1.00 95.75 257 VAL A N 1
ATOM 2045 C CA . VAL A 1 257 ? -19.886 -3.737 24.911 1.00 95.75 257 VAL A CA 1
ATOM 2046 C C . VAL A 1 257 ? -18.726 -2.814 25.258 1.00 95.75 257 VAL A C 1
ATOM 2048 O O . VAL A 1 257 ? -18.871 -1.913 26.083 1.00 95.75 257 VAL A O 1
ATOM 2051 N N . THR A 1 258 ? -17.576 -3.028 24.625 1.00 94.31 258 THR A N 1
ATOM 2052 C CA . THR A 1 258 ? -16.359 -2.249 24.878 1.00 94.31 258 THR A CA 1
ATOM 2053 C C . THR A 1 258 ? -15.790 -1.720 23.556 1.00 94.31 258 THR A C 1
ATOM 2055 O O . THR A 1 258 ? -15.802 -2.415 22.539 1.00 94.31 258 THR A O 1
ATOM 2058 N N . ASN A 1 259 ? -15.297 -0.477 23.567 1.00 94.19 259 ASN A N 1
ATOM 2059 C CA . ASN A 1 259 ? -14.545 0.103 22.453 1.00 94.19 259 ASN A CA 1
ATOM 2060 C C . ASN A 1 259 ? -13.110 -0.428 22.473 1.00 94.19 259 ASN A C 1
ATOM 2062 O O . ASN A 1 259 ? -12.441 -0.362 23.506 1.00 94.19 259 ASN A O 1
ATOM 2066 N N . TYR A 1 260 ? -12.625 -0.894 21.330 1.00 94.69 260 TYR A N 1
ATOM 2067 C CA . TYR A 1 260 ? -11.242 -1.309 21.156 1.00 94.69 260 TYR A CA 1
ATOM 2068 C C . TYR A 1 260 ? -10.620 -0.567 19.987 1.00 94.69 260 TYR A C 1
ATOM 2070 O O . TYR A 1 260 ? -11.222 -0.444 18.920 1.00 94.69 260 TYR A O 1
ATOM 2078 N N . GLN A 1 261 ? -9.382 -0.130 20.184 1.00 94.81 261 GLN A N 1
ATOM 2079 C CA . GLN A 1 261 ? -8.517 0.211 19.073 1.00 94.81 261 GLN A CA 1
ATOM 2080 C C . GLN A 1 261 ? -8.147 -1.068 18.323 1.00 94.81 261 GLN A C 1
ATOM 2082 O O . GLN A 1 261 ? -7.746 -2.071 18.919 1.00 94.81 261 GLN A O 1
ATOM 2087 N N . VAL A 1 262 ? -8.296 -1.008 17.010 1.00 94.88 262 VAL A N 1
ATOM 2088 C CA . VAL A 1 262 ? -7.985 -2.068 16.070 1.00 94.88 262 VAL A CA 1
ATOM 2089 C C . VAL A 1 262 ? -6.862 -1.585 15.174 1.00 94.88 262 VAL A C 1
ATOM 2091 O O . VAL A 1 262 ? -6.944 -0.505 14.587 1.00 94.88 262 VAL A O 1
ATOM 2094 N N . VAL A 1 263 ? -5.831 -2.409 15.051 1.00 91.62 263 VAL A N 1
ATOM 2095 C CA . VAL A 1 263 ? -4.714 -2.181 14.140 1.00 91.62 263 VAL A CA 1
ATOM 2096 C C . VAL A 1 263 ? -4.678 -3.341 13.158 1.00 91.62 263 VAL A C 1
ATOM 2098 O O . VAL A 1 263 ? -4.800 -4.500 13.545 1.00 91.62 263 VAL A O 1
ATOM 2101 N N . VAL A 1 264 ? -4.552 -3.046 11.869 1.00 88.81 264 VAL A N 1
ATOM 2102 C CA . VAL A 1 264 ? -4.436 -4.077 10.837 1.00 88.81 264 VAL A CA 1
ATOM 2103 C C . VAL A 1 264 ? -3.465 -3.652 9.753 1.00 88.81 264 VAL A C 1
ATOM 2105 O O . VAL A 1 264 ? -3.564 -2.568 9.182 1.00 88.81 264 VAL A O 1
ATOM 2108 N N . LYS A 1 265 ? -2.538 -4.547 9.442 1.00 81.56 265 LYS A N 1
ATOM 2109 C CA . LYS A 1 265 ? -1.626 -4.454 8.324 1.00 81.56 265 LYS A CA 1
ATOM 2110 C C . LYS A 1 265 ? -2.273 -5.109 7.118 1.00 81.56 265 LYS A C 1
ATOM 2112 O O . LYS A 1 265 ? -2.561 -6.303 7.130 1.00 81.56 265 LYS A O 1
ATOM 2117 N N . LYS A 1 266 ? -2.500 -4.337 6.064 1.00 79.56 266 LYS A N 1
ATOM 2118 C CA . LYS A 1 266 ? -3.137 -4.827 4.843 1.00 79.56 266 LYS A CA 1
ATOM 2119 C C . LYS A 1 266 ? -2.318 -5.949 4.217 1.00 79.56 266 LYS A C 1
ATOM 2121 O O . LYS A 1 266 ? -1.092 -5.876 4.124 1.00 79.56 266 LYS A O 1
ATOM 2126 N N . SER A 1 267 ? -3.022 -6.978 3.756 1.00 76.25 267 SER A N 1
ATOM 2127 C CA . SER A 1 267 ? -2.424 -8.007 2.919 1.00 76.25 267 SER A CA 1
ATOM 2128 C C . SER A 1 267 ? -2.136 -7.426 1.545 1.00 76.25 267 SER A C 1
ATOM 2130 O O . SER A 1 267 ? -2.553 -6.314 1.212 1.00 76.25 267 SER A O 1
ATOM 2132 N N . LYS A 1 268 ? -1.459 -8.236 0.732 1.00 72.75 268 LYS A N 1
ATOM 2133 C CA . LYS A 1 268 ? -1.170 -7.923 -0.652 1.00 72.75 268 LYS A CA 1
ATOM 2134 C C . LYS A 1 268 ? -2.438 -7.420 -1.375 1.00 72.75 268 LYS A C 1
ATOM 2136 O O . LYS A 1 268 ? -2.598 -6.260 -1.739 1.00 72.75 268 LYS A O 1
ATOM 2141 N N . PHE A 1 269 ? -3.438 -8.265 -1.523 1.00 77.56 269 PHE A N 1
ATOM 2142 C CA . PHE A 1 269 ? -4.569 -7.885 -2.363 1.00 77.56 269 PHE A CA 1
ATOM 2143 C C . PHE A 1 269 ? -5.556 -6.953 -1.654 1.00 77.56 269 PHE A C 1
ATOM 2145 O O . PHE A 1 269 ? -6.146 -6.121 -2.331 1.00 77.56 269 PHE A O 1
ATOM 2152 N N . ALA A 1 270 ? -5.618 -6.956 -0.319 1.00 78.50 270 ALA A N 1
ATOM 2153 C CA . ALA A 1 270 ? -6.656 -6.269 0.444 1.00 78.50 270 ALA A CA 1
ATOM 2154 C C . ALA A 1 270 ? -6.778 -4.755 0.185 1.00 78.50 270 ALA A C 1
ATOM 2156 O O . ALA A 1 270 ? -5.833 -3.962 0.316 1.00 78.50 270 ALA A O 1
ATOM 2157 N N . SER A 1 271 ? -8.010 -4.321 -0.082 1.00 81.56 271 SER A N 1
ATOM 2158 C CA . SER A 1 271 ? -8.411 -2.931 0.112 1.00 81.56 271 SER A CA 1
ATOM 2159 C C . SER A 1 271 ? -8.378 -2.551 1.605 1.00 81.56 271 SER A C 1
ATOM 2161 O O . SER A 1 271 ? -8.346 -3.407 2.488 1.00 81.56 271 SER A O 1
ATOM 2163 N N . THR A 1 272 ? -8.394 -1.249 1.918 1.00 81.12 272 THR A N 1
ATOM 2164 C CA . THR A 1 272 ? -8.524 -0.794 3.318 1.00 81.12 272 THR A CA 1
ATOM 2165 C C . THR A 1 272 ? -9.821 -1.309 3.947 1.00 81.12 272 THR A C 1
ATOM 2167 O O . THR A 1 272 ? -9.814 -1.697 5.108 1.00 81.12 272 THR A O 1
ATOM 2170 N N . GLN A 1 273 ? -10.914 -1.358 3.180 1.00 85.81 273 GLN A N 1
ATOM 2171 C CA . GLN A 1 273 ? -12.196 -1.857 3.667 1.00 85.81 273 GLN A CA 1
ATOM 2172 C C . GLN A 1 273 ? -12.125 -3.356 3.974 1.00 85.81 273 GLN A C 1
ATOM 2174 O O . GLN A 1 273 ? -12.463 -3.759 5.079 1.00 85.81 273 GLN A O 1
ATOM 2179 N N . SER A 1 274 ? -11.597 -4.156 3.047 1.00 88.75 274 SER A N 1
ATOM 2180 C CA . SER A 1 274 ? -11.476 -5.609 3.209 1.00 88.75 274 SER A CA 1
ATOM 2181 C C . SER A 1 274 ? -10.585 -5.964 4.402 1.00 88.75 274 SER A C 1
ATOM 2183 O O . SER A 1 274 ? -10.919 -6.841 5.187 1.00 88.75 274 SER A O 1
ATOM 2185 N N . ALA A 1 275 ? -9.477 -5.240 4.604 1.00 88.25 275 ALA A N 1
ATOM 2186 C CA . ALA A 1 275 ? -8.625 -5.435 5.778 1.00 88.25 275 ALA A CA 1
ATOM 2187 C C . ALA A 1 275 ? -9.359 -5.124 7.096 1.00 88.25 275 ALA A C 1
ATOM 2189 O O . ALA A 1 275 ? -9.218 -5.878 8.059 1.00 88.25 275 ALA A O 1
ATOM 2190 N N . LYS A 1 276 ? -10.172 -4.054 7.138 1.00 91.12 276 LYS A N 1
ATOM 2191 C CA . LYS A 1 276 ? -11.024 -3.740 8.298 1.00 91.12 276 LYS A CA 1
ATOM 2192 C C . LYS A 1 276 ? -12.048 -4.845 8.543 1.00 91.12 276 LYS A C 1
ATOM 2194 O O . LYS A 1 276 ? -12.169 -5.304 9.672 1.00 91.12 276 LYS A O 1
ATOM 2199 N N . GLU A 1 277 ? -12.759 -5.273 7.504 1.00 93.56 277 GLU A N 1
ATOM 2200 C CA . GLU A 1 277 ? -13.803 -6.300 7.588 1.00 93.56 277 GLU A CA 1
ATOM 2201 C C . GLU A 1 277 ? -13.241 -7.642 8.063 1.00 93.56 277 GLU A C 1
ATOM 2203 O O . GLU A 1 277 ? -13.776 -8.207 9.014 1.00 93.56 277 GLU A O 1
ATOM 2208 N N . LEU A 1 278 ? -12.119 -8.099 7.495 1.00 93.31 278 LEU A N 1
ATOM 2209 C CA . LEU A 1 278 ? -11.429 -9.311 7.947 1.00 93.31 278 LEU A CA 1
ATOM 2210 C C . LEU A 1 278 ? -11.031 -9.197 9.416 1.00 93.31 278 LEU A C 1
ATOM 2212 O O . LEU A 1 278 ? -11.350 -10.072 10.215 1.00 93.31 278 LEU A O 1
ATOM 2216 N N . LYS A 1 279 ? -10.400 -8.083 9.809 1.00 94.19 279 LYS A N 1
ATOM 2217 C CA . LYS A 1 279 ? -9.975 -7.893 11.197 1.00 94.19 279 LYS A CA 1
ATOM 2218 C C . LYS A 1 279 ? -11.160 -7.871 12.161 1.00 94.19 279 LYS A C 1
ATOM 2220 O O . LYS A 1 279 ? -11.110 -8.529 13.197 1.00 94.19 279 LYS A O 1
ATOM 2225 N N . ILE A 1 280 ? -12.231 -7.154 11.822 1.00 95.25 280 ILE A N 1
ATOM 2226 C CA . ILE A 1 280 ? -13.470 -7.110 12.609 1.00 95.25 280 ILE A CA 1
ATOM 2227 C C . ILE A 1 280 ? -14.076 -8.510 12.718 1.00 95.25 280 ILE A C 1
ATOM 2229 O O . ILE A 1 280 ? -14.476 -8.906 13.811 1.00 95.25 280 ILE A O 1
ATOM 2233 N N . ASN A 1 281 ? -14.122 -9.272 11.624 1.00 95.12 281 ASN A N 1
ATOM 2234 C CA . ASN A 1 281 ? -14.637 -10.635 11.621 1.00 95.12 281 ASN A CA 1
ATOM 2235 C C . ASN A 1 281 ? -13.826 -11.553 12.549 1.00 95.12 281 ASN A C 1
ATOM 2237 O O . ASN A 1 281 ? -14.404 -12.209 13.420 1.00 95.12 281 ASN A O 1
ATOM 2241 N N . THR A 1 282 ? -12.494 -11.515 12.460 1.00 92.50 282 THR A N 1
ATOM 2242 C CA . THR A 1 282 ? -11.598 -12.290 13.330 1.00 92.50 282 THR A CA 1
ATOM 2243 C C . THR A 1 282 ? -11.739 -11.893 14.800 1.00 92.50 282 THR A C 1
ATOM 2245 O O . THR A 1 282 ? -11.851 -12.757 15.672 1.00 92.50 282 THR A O 1
ATOM 2248 N N . VAL A 1 283 ? -11.798 -10.595 15.114 1.00 94.25 283 VAL A N 1
ATOM 2249 C CA . VAL A 1 283 ? -11.987 -10.122 16.499 1.00 94.25 283 VAL A CA 1
ATOM 2250 C C . VAL A 1 283 ? -13.383 -10.487 17.017 1.00 94.25 283 VAL A C 1
ATOM 2252 O O . VAL A 1 283 ? -13.534 -10.903 18.165 1.00 94.25 283 VAL A O 1
ATOM 2255 N N . ASN A 1 284 ? -14.414 -10.433 16.173 1.00 93.94 284 ASN A N 1
ATOM 2256 C CA . ASN A 1 284 ? -15.738 -10.931 16.528 1.00 93.94 284 ASN A CA 1
ATOM 2257 C C . ASN A 1 284 ? -15.696 -12.435 16.820 1.00 93.94 284 ASN A C 1
ATOM 2259 O O . ASN A 1 284 ? -16.346 -12.894 17.763 1.00 93.94 284 ASN A O 1
ATOM 2263 N N . TYR A 1 285 ? -14.996 -13.232 16.011 1.00 91.50 285 TYR A N 1
ATOM 2264 C CA . TYR A 1 285 ? -14.830 -14.673 16.229 1.00 91.50 285 TYR A CA 1
ATOM 2265 C C . TYR A 1 285 ? -14.164 -14.944 17.584 1.00 91.50 285 TYR A C 1
ATOM 2267 O O . TYR A 1 285 ? -14.720 -15.668 18.415 1.00 91.50 285 TYR A O 1
ATOM 2275 N N . ALA A 1 286 ? -13.066 -14.239 17.862 1.00 90.94 286 ALA A N 1
ATOM 2276 C CA . ALA A 1 286 ? -12.397 -14.210 19.157 1.00 90.94 286 ALA A CA 1
ATOM 2277 C C . ALA A 1 286 ? -13.349 -13.891 20.323 1.00 90.94 286 ALA A C 1
ATOM 2279 O O . ALA A 1 286 ? -13.422 -14.652 21.291 1.00 90.94 286 ALA A O 1
ATOM 2280 N N . ALA A 1 287 ? -14.108 -12.797 20.224 1.00 92.06 287 ALA A N 1
ATOM 2281 C CA . ALA A 1 287 ? -15.048 -12.373 21.259 1.00 92.06 287 ALA A CA 1
ATOM 2282 C C . ALA A 1 287 ? -16.093 -13.462 21.550 1.00 92.06 287 ALA A C 1
ATOM 2284 O O . ALA A 1 287 ? -16.354 -13.779 22.712 1.00 92.06 287 ALA A O 1
ATOM 2285 N N . LYS A 1 288 ? -16.613 -14.116 20.502 1.00 88.38 288 LYS A N 1
ATOM 2286 C CA . LYS A 1 288 ? -17.618 -15.183 20.624 1.00 88.38 288 LYS A CA 1
ATOM 2287 C C . LYS A 1 288 ? -17.093 -16.431 21.331 1.00 88.38 288 LYS A C 1
ATOM 2289 O O . LYS A 1 288 ? -17.822 -17.065 22.096 1.00 88.38 288 LYS A O 1
ATOM 2294 N N . ILE A 1 289 ? -15.832 -16.788 21.100 1.00 84.81 289 ILE A N 1
ATOM 2295 C CA . ILE A 1 289 ? -15.173 -17.868 21.843 1.00 84.81 289 ILE A CA 1
ATOM 2296 C C . ILE A 1 289 ? -15.032 -17.475 23.318 1.00 84.81 289 ILE A C 1
ATOM 2298 O O . ILE A 1 289 ? -15.406 -18.254 24.202 1.00 84.81 289 ILE A O 1
ATOM 2302 N N . LEU A 1 290 ? -14.555 -16.253 23.579 1.00 87.25 290 LEU A N 1
ATOM 2303 C CA . LEU A 1 290 ? -14.297 -15.741 24.925 1.00 87.25 290 LEU A CA 1
ATOM 2304 C C . LEU A 1 290 ? -15.551 -15.664 25.801 1.00 87.25 290 LEU A C 1
ATOM 2306 O O . LEU A 1 290 ? -15.438 -15.856 27.011 1.00 87.25 290 LEU A O 1
ATOM 2310 N N . GLU A 1 291 ? -16.743 -15.455 25.232 1.00 86.62 291 GLU A N 1
ATOM 2311 C CA . GLU A 1 291 ? -18.016 -15.488 25.976 1.00 86.62 291 GLU A CA 1
ATOM 2312 C C . GLU A 1 291 ? -18.107 -16.699 26.911 1.00 86.62 291 GLU A C 1
ATOM 2314 O O . GLU A 1 291 ? -18.428 -16.553 28.090 1.00 86.62 291 GLU A O 1
ATOM 2319 N N . ASN A 1 292 ? -17.711 -17.871 26.416 1.00 78.75 292 ASN A N 1
ATOM 2320 C CA . ASN A 1 292 ? -17.862 -19.150 27.107 1.00 78.75 292 ASN A CA 1
ATOM 2321 C C . ASN A 1 292 ? -16.583 -19.627 27.806 1.00 78.75 292 ASN A C 1
ATOM 2323 O O . ASN A 1 292 ? -16.564 -20.711 28.384 1.00 78.75 292 ASN A O 1
ATOM 2327 N N . ALA A 1 293 ? -15.508 -18.842 27.743 1.00 83.00 293 ALA A N 1
ATOM 2328 C CA . ALA A 1 293 ? -14.274 -19.154 28.445 1.00 83.00 293 ALA A CA 1
ATOM 2329 C C . ALA A 1 293 ? -14.488 -19.083 29.958 1.00 83.00 293 ALA A C 1
ATOM 2331 O O . ALA A 1 293 ? -15.134 -18.143 30.445 1.00 83.00 293 ALA A O 1
ATOM 2332 N N . LYS A 1 294 ? -13.862 -20.000 30.704 1.00 85.50 294 LYS A N 1
ATOM 2333 C CA . LYS A 1 294 ? -13.788 -19.980 32.177 1.00 85.50 294 LYS A CA 1
ATOM 2334 C C . LYS A 1 294 ? -12.790 -18.923 32.688 1.00 85.50 294 LYS A C 1
ATOM 2336 O O . LYS A 1 294 ? -11.984 -19.175 33.571 1.00 85.50 294 LYS A O 1
ATOM 2341 N N . LEU A 1 295 ? -12.872 -17.712 32.139 1.00 86.44 295 LEU A N 1
ATOM 2342 C CA . LEU A 1 295 ? -12.016 -16.567 32.451 1.00 86.44 295 LEU A CA 1
ATOM 2343 C C . LEU A 1 295 ? -12.835 -15.436 33.084 1.00 86.44 295 LEU A C 1
ATOM 2345 O O . LEU A 1 295 ? -14.036 -15.306 32.839 1.00 86.44 295 LEU A O 1
ATOM 2349 N N . THR A 1 296 ? -12.183 -14.570 33.861 1.00 91.31 296 THR A N 1
ATOM 2350 C CA . THR A 1 296 ? -12.813 -13.330 34.342 1.00 91.31 296 THR A CA 1
ATOM 2351 C C . THR A 1 296 ? -13.080 -12.372 33.178 1.00 91.31 296 THR A C 1
ATOM 2353 O O . THR A 1 296 ? -12.386 -12.415 32.160 1.00 91.31 296 THR A O 1
ATOM 2356 N N . LEU A 1 297 ? -14.055 -11.464 33.318 1.00 91.75 297 LEU A N 1
ATOM 2357 C CA . LEU A 1 297 ? -14.344 -10.463 32.282 1.00 91.75 297 LEU A CA 1
ATOM 2358 C C . LEU A 1 297 ? -13.098 -9.631 31.930 1.00 91.75 297 LEU A C 1
ATOM 2360 O O . LEU A 1 297 ? -12.809 -9.440 30.754 1.00 91.75 297 LEU A O 1
ATOM 2364 N N . ASN A 1 298 ? -12.308 -9.217 32.925 1.00 93.25 298 ASN A N 1
ATOM 2365 C CA . ASN A 1 298 ? -11.073 -8.460 32.695 1.00 93.25 298 ASN A CA 1
ATOM 2366 C C . ASN A 1 298 ? -10.037 -9.257 31.888 1.00 93.25 298 ASN A C 1
ATOM 2368 O O . ASN A 1 298 ? -9.431 -8.708 30.971 1.00 93.25 298 ASN A O 1
ATOM 2372 N N . ALA A 1 299 ? -9.870 -10.554 32.171 1.00 91.38 299 ALA A N 1
ATOM 2373 C CA . ALA A 1 299 ? -8.980 -11.411 31.388 1.00 91.38 299 ALA A CA 1
ATOM 2374 C C . ALA A 1 299 ? -9.462 -11.552 29.933 1.00 91.38 299 ALA A C 1
ATOM 2376 O O . ALA A 1 299 ? -8.657 -11.452 29.008 1.00 91.38 299 ALA A O 1
ATOM 2377 N N . LYS A 1 300 ? -10.778 -11.700 29.713 1.00 91.50 300 LYS A N 1
ATOM 2378 C CA . LYS A 1 300 ? -11.376 -11.725 28.365 1.00 91.50 300 LYS A CA 1
ATOM 2379 C C . LYS A 1 300 ? -11.123 -10.415 27.614 1.00 91.50 300 LYS A C 1
ATOM 2381 O O . LYS A 1 300 ? -10.694 -10.448 26.463 1.00 91.50 300 LYS A O 1
ATOM 2386 N N . LYS A 1 301 ? -11.335 -9.268 28.271 1.00 94.31 301 LYS A N 1
ATOM 2387 C CA . LYS A 1 301 ? -11.091 -7.943 27.680 1.00 94.31 301 LYS A CA 1
ATOM 2388 C C . LYS A 1 301 ? -9.625 -7.747 27.302 1.00 94.31 301 LYS A C 1
ATOM 2390 O O . LYS A 1 301 ? -9.356 -7.213 26.232 1.00 94.31 301 LYS A O 1
ATOM 2395 N N . GLU A 1 302 ? -8.696 -8.203 28.139 1.00 93.44 302 GLU A N 1
ATOM 2396 C CA . GLU A 1 302 ? -7.260 -8.100 27.865 1.00 93.44 302 GLU A CA 1
ATOM 2397 C C . GLU A 1 302 ? -6.830 -8.972 26.678 1.00 93.44 302 GLU A C 1
ATOM 2399 O O . GLU A 1 302 ? -6.054 -8.523 25.835 1.00 93.44 302 GLU A O 1
ATOM 2404 N N . ILE A 1 303 ? -7.369 -10.190 26.559 1.00 92.00 303 ILE A N 1
ATOM 2405 C CA . ILE A 1 303 ? -7.139 -11.040 25.383 1.00 92.00 303 ILE A CA 1
ATOM 2406 C C . ILE A 1 303 ? -7.664 -10.341 24.122 1.00 92.00 303 ILE A C 1
ATOM 2408 O O . ILE A 1 303 ? -6.921 -10.199 23.149 1.00 92.00 303 ILE A O 1
ATOM 2412 N N . LEU A 1 304 ? -8.905 -9.841 24.149 1.00 93.88 304 LEU A N 1
ATOM 2413 C CA . LEU A 1 304 ? -9.513 -9.166 22.998 1.00 93.88 304 LEU A CA 1
ATOM 2414 C C . LEU A 1 304 ? -8.756 -7.893 22.598 1.00 93.88 304 LEU A C 1
ATOM 2416 O O . LEU A 1 304 ? -8.562 -7.651 21.406 1.00 93.88 304 LEU A O 1
ATOM 2420 N N . ARG A 1 305 ? -8.251 -7.128 23.574 1.00 94.50 305 ARG A N 1
ATOM 2421 C CA . ARG A 1 305 ? -7.384 -5.963 23.344 1.00 94.50 305 ARG A CA 1
ATOM 2422 C C . ARG A 1 305 ? -6.110 -6.351 22.596 1.00 94.50 305 ARG A C 1
ATOM 2424 O O . ARG A 1 305 ? -5.755 -5.688 21.626 1.00 94.50 305 ARG A O 1
ATOM 2431 N N . LYS A 1 306 ? -5.444 -7.434 23.010 1.00 92.56 306 LYS A N 1
ATOM 2432 C CA . LYS A 1 306 ? -4.223 -7.924 22.351 1.00 92.56 306 LYS A CA 1
ATOM 2433 C C . LYS A 1 306 ? -4.476 -8.382 20.915 1.00 92.56 306 LYS A C 1
ATOM 2435 O O . LYS A 1 306 ? -3.673 -8.076 20.050 1.00 92.56 306 LYS A O 1
ATOM 2440 N N . ILE A 1 307 ? -5.588 -9.070 20.652 1.00 92.50 307 ILE A N 1
ATOM 2441 C CA . ILE A 1 307 ? -5.953 -9.521 19.294 1.00 92.50 307 ILE A CA 1
ATOM 2442 C C . ILE A 1 307 ? -6.326 -8.336 18.400 1.00 92.50 307 ILE A C 1
ATOM 2444 O O . ILE A 1 307 ? -5.965 -8.312 17.224 1.00 92.50 307 ILE A O 1
ATOM 2448 N N . SER A 1 308 ? -7.048 -7.359 18.955 1.00 94.31 308 SER A N 1
ATOM 2449 C CA . SER A 1 308 ? -7.452 -6.146 18.237 1.00 94.31 308 SER A CA 1
ATOM 2450 C C . SER A 1 308 ? -6.238 -5.304 17.840 1.00 94.31 308 SER A C 1
ATOM 2452 O O . SER A 1 308 ? -6.187 -4.817 16.715 1.00 94.31 308 SER A O 1
ATOM 2454 N N . GLY A 1 309 ? -5.250 -5.178 18.733 1.00 91.06 309 GLY A N 1
ATOM 2455 C CA . GLY A 1 309 ? -4.001 -4.453 18.481 1.00 91.06 309 GLY A CA 1
ATOM 2456 C C . GLY A 1 309 ? -2.920 -5.243 17.733 1.00 91.06 309 GLY A C 1
ATOM 2457 O O . GLY A 1 309 ? -1.911 -4.661 17.352 1.00 91.06 309 GLY A O 1
ATOM 2458 N N . ASP A 1 310 ? -3.092 -6.550 17.518 1.00 88.19 310 ASP A N 1
ATOM 2459 C CA . ASP A 1 310 ? -2.180 -7.322 16.670 1.00 88.19 310 ASP A CA 1
ATOM 2460 C C . ASP A 1 310 ? -2.331 -6.845 15.224 1.00 88.19 310 ASP A C 1
ATOM 2462 O O . ASP A 1 310 ? -3.417 -6.932 14.664 1.00 88.19 310 ASP A O 1
ATOM 2466 N N . SER A 1 311 ? -1.274 -6.344 14.595 1.00 84.88 311 SER A N 1
ATOM 2467 C CA . SER A 1 311 ? -1.384 -5.812 13.237 1.00 84.88 311 SER A CA 1
ATOM 2468 C C . SER A 1 311 ? -1.519 -6.900 12.168 1.00 84.88 311 SER A C 1
ATOM 2470 O O . SER A 1 311 ? -1.906 -6.588 11.046 1.00 84.88 311 SER A O 1
ATOM 2472 N N . ALA A 1 312 ? -1.269 -8.179 12.447 1.00 82.75 312 ALA A N 1
ATOM 2473 C CA . ALA A 1 312 ? -1.459 -9.220 11.443 1.00 82.75 312 ALA A CA 1
ATOM 2474 C C . ALA A 1 312 ? -2.941 -9.362 11.042 1.00 82.75 312 ALA A C 1
ATOM 2476 O O . ALA A 1 312 ? -3.860 -9.312 11.875 1.00 82.75 312 ALA A O 1
ATOM 2477 N N . ILE A 1 313 ? -3.177 -9.593 9.745 1.00 78.31 313 ILE A N 1
ATOM 2478 C CA . ILE A 1 313 ? -4.439 -10.179 9.283 1.00 78.31 313 ILE A CA 1
ATOM 2479 C C . ILE A 1 313 ? -4.379 -11.654 9.651 1.00 78.31 313 ILE A C 1
ATOM 2481 O O . ILE A 1 313 ? -3.802 -12.463 8.932 1.00 78.31 313 ILE A O 1
ATOM 2485 N N . LEU A 1 314 ? -4.929 -11.960 10.820 1.00 84.12 314 LEU A N 1
ATOM 2486 C CA . LEU A 1 314 ? -5.138 -13.320 11.281 1.00 84.12 314 LEU A CA 1
ATOM 2487 C C . LEU A 1 314 ? -6.426 -13.829 10.640 1.00 84.12 314 LEU A C 1
ATOM 2489 O O . LEU A 1 314 ? -7.481 -13.217 10.836 1.00 84.12 314 LEU A O 1
ATOM 2493 N N . THR A 1 315 ? -6.343 -14.931 9.903 1.00 88.06 315 THR A N 1
ATOM 2494 C CA . THR A 1 315 ? -7.540 -15.704 9.557 1.00 88.06 315 THR A CA 1
ATOM 2495 C C . THR A 1 315 ? -8.132 -16.337 10.814 1.00 88.06 315 THR A C 1
ATOM 2497 O O . THR A 1 315 ? -7.483 -16.401 11.870 1.00 88.06 315 THR A O 1
ATOM 2500 N N . ILE A 1 316 ? -9.355 -16.846 10.717 1.00 88.25 316 ILE A N 1
ATOM 2501 C CA . ILE A 1 316 ? -9.954 -17.635 11.798 1.00 88.25 316 ILE A CA 1
ATOM 2502 C C . ILE A 1 316 ? -9.055 -18.826 12.182 1.00 88.25 316 ILE A C 1
ATOM 2504 O O . ILE A 1 316 ? -8.867 -19.088 13.373 1.00 88.25 316 ILE A O 1
ATOM 2508 N N . ASP A 1 317 ? -8.421 -19.484 11.211 1.00 86.44 317 ASP A N 1
ATOM 2509 C CA . ASP A 1 317 ? -7.503 -20.607 11.449 1.00 86.44 317 ASP A CA 1
ATOM 2510 C C . ASP A 1 317 ? -6.192 -20.182 12.123 1.00 86.44 317 ASP A C 1
ATOM 2512 O O . ASP A 1 317 ? -5.670 -20.897 12.990 1.00 86.44 317 ASP A O 1
ATOM 2516 N N . ASP A 1 318 ? -5.653 -19.016 11.761 1.00 88.44 318 ASP A N 1
ATOM 2517 C CA . ASP A 1 318 ? -4.476 -18.450 12.429 1.00 88.44 318 ASP A CA 1
ATOM 2518 C C . ASP A 1 318 ? -4.795 -18.130 13.890 1.00 88.44 318 ASP A C 1
ATOM 2520 O O . ASP A 1 318 ? -3.998 -18.409 14.791 1.00 88.44 318 ASP A O 1
ATOM 2524 N N . LEU A 1 319 ? -5.994 -17.597 14.139 1.00 85.94 319 LEU A N 1
ATOM 2525 C CA . LEU A 1 319 ? -6.452 -17.239 15.473 1.00 85.94 319 LEU A CA 1
ATOM 2526 C C . LEU A 1 319 ? -6.536 -18.458 16.398 1.00 85.94 319 LEU A C 1
ATOM 2528 O O . LEU A 1 319 ? -6.112 -18.374 17.548 1.00 85.94 319 LEU A O 1
ATOM 2532 N N . GLN A 1 320 ? -7.017 -19.601 15.901 1.00 81.44 320 GLN A N 1
ATOM 2533 C CA . GLN A 1 320 ? -7.085 -20.851 16.673 1.00 81.44 320 GLN A CA 1
ATOM 2534 C C . GLN A 1 320 ? -5.704 -21.332 17.142 1.00 81.44 320 GLN A C 1
ATOM 2536 O O . GLN A 1 320 ? -5.578 -21.961 18.195 1.00 81.44 320 GLN A O 1
ATOM 2541 N N . LYS A 1 321 ? -4.658 -21.027 16.371 1.00 83.81 321 LYS A N 1
ATOM 2542 C CA . LYS A 1 321 ? -3.266 -21.388 16.674 1.00 83.81 321 LYS A CA 1
ATOM 2543 C C . LYS A 1 321 ? -2.537 -20.291 17.446 1.00 83.81 321 LYS A C 1
ATOM 2545 O O . LYS A 1 321 ? -1.412 -20.521 17.894 1.00 83.81 321 LYS A O 1
ATOM 2550 N N . HIS A 1 322 ? -3.155 -19.126 17.615 1.00 83.44 322 HIS A N 1
ATOM 2551 C CA . HIS A 1 322 ? -2.528 -17.953 18.198 1.00 83.44 322 HIS A CA 1
ATOM 2552 C C . HIS A 1 322 ? -2.200 -18.165 19.690 1.00 83.44 322 HIS A C 1
ATOM 2554 O O . HIS A 1 322 ? -3.023 -18.727 20.417 1.00 83.44 322 HIS A O 1
ATOM 2560 N N . PRO A 1 323 ? -1.052 -17.681 20.209 1.00 81.56 323 PRO A N 1
ATOM 2561 C CA . PRO A 1 323 ? -0.650 -17.903 21.605 1.00 81.56 323 PRO A CA 1
ATOM 2562 C C . PRO A 1 323 ? -1.693 -17.472 22.645 1.00 81.56 323 PRO A C 1
ATOM 2564 O O . PRO A 1 323 ? -1.850 -18.124 23.673 1.00 81.56 323 PRO A O 1
ATOM 2567 N N . TYR A 1 324 ? -2.445 -16.403 22.363 1.00 75.44 324 TYR A N 1
ATOM 2568 C CA . TYR A 1 324 ? -3.520 -15.922 23.242 1.00 75.44 324 TYR A CA 1
ATOM 2569 C C . TYR A 1 324 ? -4.775 -16.819 23.248 1.00 75.44 324 TYR A C 1
ATOM 2571 O O . TYR A 1 324 ? -5.625 -16.645 24.117 1.00 75.44 324 TYR A O 1
ATOM 2579 N N . PHE A 1 325 ? -4.884 -17.770 22.313 1.00 73.00 325 PHE A N 1
ATOM 2580 C CA . PHE A 1 325 ? -5.993 -18.725 22.176 1.00 73.00 325 PHE A CA 1
ATOM 2581 C C . PHE A 1 325 ? -5.629 -20.175 22.509 1.00 73.00 325 PHE A C 1
ATOM 2583 O O . PHE A 1 325 ? -6.529 -20.965 22.780 1.00 73.00 325 PHE A O 1
ATOM 2590 N N . GLN A 1 326 ? -4.342 -20.543 22.539 1.00 61.78 326 GLN A N 1
ATOM 2591 C CA . GLN A 1 326 ? -3.904 -21.941 22.696 1.00 61.78 326 GLN A CA 1
ATOM 2592 C C . GLN A 1 326 ? -4.221 -22.605 24.056 1.00 61.78 326 GLN A C 1
ATOM 2594 O O . GLN A 1 326 ? -3.930 -23.788 24.252 1.00 61.78 326 GLN A O 1
ATOM 2599 N N . GLN A 1 327 ? -4.829 -21.918 25.023 1.00 53.59 327 GLN A N 1
ATOM 2600 C CA . GLN A 1 327 ? -5.085 -22.506 26.340 1.00 53.59 327 GLN A CA 1
ATOM 2601 C C . GLN A 1 327 ? -6.429 -23.243 26.409 1.00 53.59 327 GLN A C 1
ATOM 2603 O O . GLN A 1 327 ? -7.470 -22.626 26.572 1.00 53.59 327 GLN A O 1
ATOM 2608 N N . ARG A 1 328 ? -6.348 -24.579 26.278 1.00 52.34 328 ARG A N 1
ATOM 2609 C CA . ARG A 1 328 ? -7.146 -25.715 26.824 1.00 52.34 328 ARG A CA 1
ATOM 2610 C C . ARG A 1 328 ? -8.395 -25.484 27.728 1.00 52.34 328 ARG A C 1
ATOM 2612 O O . ARG A 1 328 ? -8.699 -26.349 28.543 1.00 52.34 328 ARG A O 1
ATOM 2619 N N . GLU A 1 329 ? -9.169 -24.413 27.589 1.00 52.03 329 GLU A N 1
ATOM 2620 C CA . GLU A 1 329 ? -10.325 -24.113 28.460 1.00 52.03 329 GLU A CA 1
ATOM 2621 C C . GLU A 1 329 ? -11.635 -23.829 27.708 1.00 52.03 329 GLU A C 1
ATOM 2623 O O . GLU A 1 329 ? -12.622 -23.391 28.302 1.00 52.03 329 GLU A O 1
ATOM 2628 N N . PHE A 1 330 ? -11.677 -24.084 26.401 1.00 60.12 330 PHE A N 1
ATOM 2629 C CA . PHE A 1 330 ? -12.819 -23.724 25.566 1.00 60.12 330 PHE A CA 1
ATOM 2630 C C . PHE A 1 330 ? -13.581 -24.968 25.119 1.00 60.12 330 PHE A C 1
ATOM 2632 O O . PHE A 1 330 ? -13.219 -25.629 24.151 1.00 60.12 330 PHE A O 1
ATOM 2639 N N . GLU A 1 331 ? -14.680 -25.274 25.804 1.00 55.66 331 GLU A N 1
ATOM 2640 C CA . GLU A 1 331 ? -15.643 -26.258 25.315 1.00 55.66 331 GLU A CA 1
ATOM 2641 C C . GLU A 1 331 ? -16.629 -25.562 24.360 1.00 55.66 331 GLU A C 1
ATOM 2643 O O . GLU A 1 331 ? -17.348 -24.611 24.704 1.00 55.66 331 GLU A O 1
ATOM 2648 N N . ALA A 1 332 ? -16.662 -26.001 23.103 1.00 54.44 332 ALA A N 1
ATOM 2649 C CA . ALA A 1 332 ? -17.721 -25.627 22.177 1.00 54.44 332 ALA A CA 1
ATOM 2650 C C . ALA A 1 332 ? -19.007 -26.374 22.570 1.00 54.44 332 ALA A C 1
ATOM 2652 O O . ALA A 1 332 ? -19.218 -27.506 22.157 1.00 54.44 332 ALA A O 1
ATOM 2653 N N . GLN A 1 333 ? -19.857 -25.765 23.402 1.00 57.75 333 GLN A N 1
ATOM 2654 C CA . GLN A 1 333 ? -21.160 -26.337 23.750 1.00 57.75 333 GLN A CA 1
ATOM 2655 C C . GLN A 1 333 ? -22.276 -25.720 22.883 1.00 57.75 333 GLN A C 1
ATOM 2657 O O . GLN A 1 333 ? -22.470 -24.504 22.891 1.00 57.75 333 GLN A O 1
ATOM 2662 N N . GLY A 1 334 ? -23.013 -26.567 22.152 1.00 67.44 334 GLY A N 1
ATOM 2663 C CA . GLY A 1 334 ? -24.331 -26.263 21.573 1.00 67.44 334 GLY A CA 1
ATOM 2664 C C . GLY A 1 334 ? -24.398 -25.981 20.050 1.00 67.44 334 GLY A C 1
ATOM 2665 O O . GLY A 1 334 ? -23.486 -25.364 19.498 1.00 67.44 334 GLY A O 1
ATOM 2666 N N . PRO A 1 335 ? -25.508 -26.343 19.362 1.00 69.31 335 PRO A N 1
ATOM 2667 C CA . PRO A 1 335 ? -25.700 -26.113 17.918 1.00 69.31 335 PRO A CA 1
ATOM 2668 C C . PRO A 1 335 ? -25.699 -24.638 17.482 1.00 69.31 335 PRO A C 1
ATOM 2670 O O . PRO A 1 335 ? -25.063 -24.291 16.494 1.00 69.31 335 PRO A O 1
ATOM 2673 N N . ALA A 1 336 ? -26.356 -23.744 18.231 1.00 68.12 336 ALA A N 1
ATOM 2674 C CA . ALA A 1 336 ? -26.420 -22.313 17.897 1.00 68.12 336 ALA A CA 1
ATOM 2675 C C . ALA A 1 336 ? -25.042 -21.624 17.939 1.00 68.12 336 ALA A C 1
ATOM 2677 O O . ALA A 1 336 ? -24.781 -20.683 17.194 1.00 68.12 336 ALA A O 1
ATOM 2678 N N . LYS A 1 337 ? -24.138 -22.114 18.796 1.00 68.50 337 LYS A N 1
ATOM 2679 C CA . LYS A 1 337 ? -22.757 -21.629 18.880 1.00 68.50 337 LYS A CA 1
ATOM 2680 C C . LYS A 1 337 ? -21.956 -22.050 17.654 1.00 68.50 337 LYS A C 1
ATOM 2682 O O . LYS A 1 337 ? -21.260 -21.218 17.085 1.00 68.50 337 LYS A O 1
ATOM 2687 N N . TRP A 1 338 ? -22.066 -23.318 17.261 1.00 71.75 338 TRP A N 1
ATOM 2688 C CA . TRP A 1 338 ? -21.412 -23.833 16.060 1.00 71.75 338 TRP A CA 1
ATOM 2689 C C . TRP A 1 338 ? -21.852 -23.054 14.813 1.00 71.75 338 TRP A C 1
ATOM 2691 O O . TRP A 1 338 ? -21.002 -22.606 14.053 1.00 71.75 338 TRP A O 1
ATOM 2701 N N . LEU A 1 339 ? -23.155 -22.782 14.680 1.00 77.19 339 LEU A N 1
ATOM 2702 C CA . LEU A 1 339 ? -23.706 -21.988 13.576 1.00 77.19 339 LEU A CA 1
ATOM 2703 C C . LEU A 1 339 ? -23.104 -20.575 13.509 1.00 77.19 339 LEU A C 1
ATOM 2705 O O . LEU A 1 339 ? -22.585 -20.195 12.469 1.00 77.19 339 LEU A O 1
ATOM 2709 N N . ALA A 1 340 ? -23.075 -19.834 14.621 1.00 78.38 340 ALA A N 1
ATOM 2710 C CA . ALA A 1 340 ? -22.524 -18.472 14.642 1.00 78.38 340 ALA A CA 1
ATOM 2711 C C . ALA A 1 340 ? -21.002 -18.406 14.395 1.00 78.38 340 ALA A C 1
ATOM 2713 O O . ALA A 1 340 ? -20.480 -17.381 13.957 1.00 78.38 340 ALA A O 1
ATOM 2714 N N . LEU A 1 341 ? -20.261 -19.468 14.732 1.00 80.88 341 LEU A N 1
ATOM 2715 C CA . LEU A 1 341 ? -18.837 -19.576 14.399 1.00 80.88 341 LEU A CA 1
ATOM 2716 C C . LEU A 1 341 ? -18.660 -19.840 12.901 1.00 80.88 341 LEU A C 1
ATOM 2718 O O . LEU A 1 341 ? -17.851 -19.173 12.261 1.00 80.88 341 LEU A O 1
ATOM 2722 N N . HIS A 1 342 ? -19.480 -20.726 12.339 1.00 85.31 342 HIS A N 1
ATOM 2723 C CA . HIS A 1 342 ? -19.465 -21.038 10.915 1.00 85.31 342 HIS A CA 1
ATOM 2724 C C . HIS A 1 342 ? -19.906 -19.850 10.044 1.00 85.31 342 HIS A C 1
ATOM 2726 O O . HIS A 1 342 ? -19.332 -19.616 8.988 1.00 85.31 342 HIS A O 1
ATOM 2732 N N . GLU A 1 343 ? -20.853 -19.031 10.513 1.00 89.56 343 GLU A N 1
ATOM 2733 C CA . GLU A 1 343 ? -21.233 -17.766 9.863 1.00 89.56 343 GLU A CA 1
ATOM 2734 C C . GLU A 1 343 ? -20.028 -16.831 9.669 1.00 89.56 343 GLU A C 1
ATOM 2736 O O . GLU A 1 343 ? -19.899 -16.198 8.624 1.00 89.56 343 GLU A O 1
ATOM 2741 N N . LYS A 1 344 ? -19.109 -16.768 10.642 1.00 90.12 344 LYS A N 1
ATOM 2742 C CA . LYS A 1 344 ? -17.895 -15.942 10.535 1.00 90.12 344 LYS A CA 1
ATOM 2743 C C . LYS A 1 344 ? -16.869 -16.531 9.579 1.00 90.12 344 LYS A C 1
ATOM 2745 O O . LYS A 1 344 ? -16.200 -15.774 8.884 1.00 90.12 344 LYS A O 1
ATOM 2750 N N . GLU A 1 345 ? -16.749 -17.855 9.523 1.00 91.19 345 GLU A N 1
ATOM 2751 C CA . GLU A 1 345 ? -15.909 -18.540 8.531 1.00 91.19 345 GLU A CA 1
ATOM 2752 C C . GLU A 1 345 ? -16.428 -18.309 7.107 1.00 91.19 345 GLU A C 1
ATOM 2754 O O . GLU A 1 345 ? -15.641 -18.059 6.197 1.00 91.19 345 GLU A O 1
ATOM 2759 N N . ILE A 1 346 ? -17.749 -18.343 6.913 1.00 93.12 346 ILE A N 1
ATOM 2760 C CA . ILE A 1 346 ? -18.388 -18.025 5.630 1.00 93.12 346 ILE A CA 1
ATOM 2761 C C . ILE A 1 346 ? -18.124 -16.562 5.260 1.00 93.12 346 ILE A C 1
ATOM 2763 O O . ILE A 1 346 ? -17.644 -16.299 4.161 1.00 93.12 346 ILE A O 1
ATOM 2767 N N . LEU A 1 347 ? -18.342 -15.624 6.187 1.00 94.81 347 LEU A N 1
ATOM 2768 C CA . LEU A 1 347 ? -18.093 -14.202 5.940 1.00 94.81 347 LEU A CA 1
ATOM 2769 C C . LEU A 1 347 ? -16.622 -13.919 5.590 1.00 94.81 347 LEU A C 1
ATOM 2771 O O . LEU A 1 347 ? -16.344 -13.125 4.695 1.00 94.81 347 LEU A O 1
ATOM 2775 N N . GLU A 1 348 ? -15.669 -14.571 6.265 1.00 94.19 348 GLU A N 1
ATOM 2776 C CA . GLU A 1 348 ? -14.244 -14.458 5.928 1.00 94.19 348 GLU A CA 1
ATOM 2777 C C . GLU A 1 348 ? -13.982 -14.874 4.477 1.00 94.19 348 GLU A C 1
ATOM 2779 O O . GLU A 1 348 ? -13.330 -14.136 3.732 1.00 94.19 348 GLU A O 1
ATOM 2784 N N . LYS A 1 349 ? -14.531 -16.022 4.061 1.00 93.12 349 LYS A N 1
ATOM 2785 C CA . LYS A 1 349 ? -14.408 -16.520 2.686 1.00 93.12 349 LYS A CA 1
ATOM 2786 C C . LYS A 1 349 ? -15.021 -15.552 1.680 1.00 93.12 349 LYS A C 1
ATOM 2788 O O . LYS A 1 349 ? -14.350 -15.211 0.713 1.00 93.12 349 LYS A O 1
ATOM 2793 N N . GLU A 1 350 ? -16.222 -15.040 1.939 1.00 95.00 350 GLU A N 1
ATOM 2794 C CA . GLU A 1 350 ? -16.895 -14.070 1.063 1.00 95.00 350 GLU A CA 1
ATOM 2795 C C . GLU A 1 350 ? -16.068 -12.785 0.872 1.00 95.00 350 GLU A C 1
ATOM 2797 O O . GLU A 1 350 ? -15.949 -12.275 -0.246 1.00 95.00 350 GLU A O 1
ATOM 2802 N N . ILE A 1 351 ? -15.453 -12.263 1.942 1.00 93.62 351 ILE A N 1
ATOM 2803 C CA . ILE A 1 351 ? -14.589 -11.073 1.860 1.00 93.62 351 ILE A CA 1
ATOM 2804 C C . ILE A 1 351 ? -13.348 -11.361 1.001 1.00 93.62 351 ILE A C 1
ATOM 2806 O O . ILE A 1 351 ? -12.977 -10.543 0.152 1.00 93.62 351 ILE A O 1
ATOM 2810 N N . LEU A 1 352 ? -12.700 -12.512 1.210 1.00 90.75 352 LEU A N 1
ATOM 2811 C CA . LEU A 1 352 ? -11.503 -12.910 0.462 1.00 90.75 352 LEU A CA 1
ATOM 2812 C C . LEU A 1 352 ? -11.810 -13.176 -1.018 1.00 90.75 352 LEU A C 1
ATOM 2814 O O . LEU A 1 352 ? -11.062 -12.714 -1.884 1.00 90.75 352 LEU A O 1
ATOM 2818 N N . GLU A 1 353 ? -12.914 -13.861 -1.318 1.00 92.06 353 GLU A N 1
ATOM 2819 C CA . GLU A 1 353 ? -13.380 -14.123 -2.684 1.00 92.06 353 GLU A CA 1
ATOM 2820 C C . GLU A 1 353 ? -13.682 -12.823 -3.426 1.00 92.06 353 GLU A C 1
ATOM 2822 O O . GLU A 1 353 ? -13.199 -12.622 -4.539 1.00 92.06 353 GLU A O 1
ATOM 2827 N N . LYS A 1 354 ? -14.369 -11.876 -2.783 1.00 92.94 354 LYS A N 1
ATOM 2828 C CA . LYS A 1 354 ? -14.639 -10.562 -3.376 1.00 92.94 354 LYS A CA 1
ATOM 2829 C C . LYS A 1 354 ? -13.361 -9.786 -3.699 1.00 92.94 354 LYS A C 1
ATOM 2831 O O . LYS A 1 354 ? -13.291 -9.116 -4.730 1.00 92.94 354 LYS A O 1
ATOM 2836 N N . GLU A 1 355 ? -12.346 -9.833 -2.835 1.00 89.69 355 GLU A N 1
ATOM 2837 C CA . GLU A 1 355 ? -11.058 -9.188 -3.126 1.00 89.69 355 GLU A CA 1
ATOM 2838 C C . GLU A 1 355 ? -10.335 -9.874 -4.291 1.00 89.69 355 GLU A C 1
ATOM 2840 O O . GLU A 1 355 ? -9.769 -9.187 -5.146 1.00 89.69 355 GLU A O 1
ATOM 2845 N N . LYS A 1 356 ? -10.402 -11.210 -4.364 1.00 92.12 356 LYS A N 1
ATOM 2846 C CA . LYS A 1 356 ? -9.896 -11.975 -5.508 1.00 92.12 356 LYS A CA 1
ATOM 2847 C C . LYS A 1 356 ? -10.588 -11.530 -6.795 1.00 92.12 356 LYS A C 1
ATOM 2849 O O . LYS A 1 356 ? -9.909 -11.149 -7.744 1.00 92.12 356 LYS A O 1
ATOM 2854 N N . ASP A 1 357 ? -11.915 -11.478 -6.809 1.00 93.62 357 ASP A N 1
ATOM 2855 C CA . ASP A 1 357 ? -12.696 -11.084 -7.983 1.00 93.62 357 ASP A CA 1
ATOM 2856 C C . ASP A 1 357 ? -12.394 -9.649 -8.425 1.00 93.62 357 ASP A C 1
ATOM 2858 O O . ASP A 1 357 ? -12.234 -9.384 -9.618 1.00 93.62 357 ASP A O 1
ATOM 2862 N N . ASN A 1 358 ? -12.237 -8.720 -7.477 1.00 90.81 358 ASN A N 1
ATOM 2863 C CA . ASN A 1 358 ? -11.820 -7.350 -7.780 1.00 90.81 358 ASN A CA 1
ATOM 2864 C C . ASN A 1 358 ? -10.449 -7.313 -8.467 1.00 90.81 358 ASN A C 1
ATOM 2866 O O . ASN A 1 358 ? -10.253 -6.546 -9.414 1.00 90.81 358 ASN A O 1
ATOM 2870 N N . TYR A 1 359 ? -9.500 -8.132 -8.004 1.00 92.44 359 TYR A N 1
ATOM 2871 C CA . TYR A 1 359 ? -8.182 -8.238 -8.624 1.00 92.44 359 TYR A CA 1
ATOM 2872 C C . TYR A 1 359 ? -8.255 -8.856 -10.027 1.00 92.44 359 TYR A C 1
ATOM 2874 O O . TYR A 1 359 ? -7.655 -8.326 -10.960 1.00 92.44 359 TYR A O 1
ATOM 2882 N N . ILE A 1 360 ? -9.035 -9.922 -10.207 1.00 96.31 360 ILE A N 1
ATOM 2883 C CA . ILE A 1 360 ? -9.246 -10.560 -11.513 1.00 96.31 360 ILE A CA 1
ATOM 2884 C C . ILE A 1 360 ? -9.855 -9.573 -12.517 1.00 96.31 360 ILE A C 1
ATOM 2886 O O . ILE A 1 360 ? -9.355 -9.435 -13.633 1.00 96.31 360 ILE A O 1
ATOM 2890 N N . GLN A 1 361 ? -10.873 -8.810 -12.112 1.00 95.56 361 GLN A N 1
ATOM 2891 C CA . GLN A 1 361 ? -11.472 -7.771 -12.956 1.00 95.56 361 GLN A CA 1
ATOM 2892 C C . GLN A 1 361 ? -10.481 -6.657 -13.311 1.00 95.56 361 GLN A C 1
ATOM 2894 O O . GLN A 1 361 ? -10.519 -6.129 -14.423 1.00 95.56 361 GLN A O 1
ATOM 2899 N N . LEU A 1 362 ? -9.607 -6.273 -12.378 1.00 92.50 362 LEU A N 1
ATOM 2900 C CA . LEU A 1 362 ? -8.544 -5.303 -12.634 1.00 92.50 362 LEU A CA 1
ATOM 2901 C C . LEU A 1 362 ? -7.564 -5.823 -13.692 1.00 92.50 362 LEU A C 1
ATOM 2903 O O . LEU A 1 362 ? -7.267 -5.113 -14.648 1.00 92.50 362 LEU A O 1
ATOM 2907 N N . VAL A 1 363 ? -7.106 -7.065 -13.549 1.00 95.81 363 VAL A N 1
ATOM 2908 C CA . VAL A 1 363 ? -6.171 -7.704 -14.485 1.00 95.81 363 VAL A CA 1
ATOM 2909 C C . VAL A 1 363 ? -6.788 -7.835 -15.876 1.00 95.81 363 VAL A C 1
ATOM 2911 O O . VAL A 1 363 ? -6.120 -7.532 -16.861 1.00 95.81 363 VAL A O 1
ATOM 2914 N N . GLN A 1 364 ? -8.069 -8.196 -15.973 1.00 97.00 364 GLN A N 1
ATOM 2915 C CA . GLN A 1 364 ? -8.773 -8.223 -17.256 1.00 97.00 364 GLN A CA 1
ATOM 2916 C C . GLN A 1 364 ? -8.765 -6.842 -17.927 1.00 97.00 364 GLN A C 1
ATOM 2918 O O . GLN A 1 364 ? -8.379 -6.726 -19.085 1.00 97.00 364 GLN A O 1
ATOM 2923 N N . LYS A 1 365 ? -9.088 -5.775 -17.179 1.00 95.25 365 LYS A N 1
ATOM 2924 C CA . LYS A 1 365 ? -9.037 -4.395 -17.696 1.00 95.25 365 LYS A CA 1
ATOM 2925 C C . LYS A 1 365 ? -7.638 -3.991 -18.151 1.00 95.25 365 LYS A C 1
ATOM 2927 O O . LYS A 1 365 ? -7.514 -3.240 -19.112 1.00 95.25 365 LYS A O 1
ATOM 2932 N N . ILE A 1 366 ? -6.597 -4.455 -17.459 1.00 93.56 366 ILE A N 1
ATOM 2933 C CA . ILE A 1 366 ? -5.204 -4.226 -17.854 1.00 93.56 366 ILE A CA 1
ATOM 2934 C C . ILE A 1 366 ? -4.918 -4.902 -19.198 1.00 93.56 366 ILE A C 1
ATOM 2936 O O . ILE A 1 366 ? -4.374 -4.258 -20.091 1.00 93.56 366 ILE A O 1
ATOM 2940 N N . LEU A 1 367 ? -5.321 -6.161 -19.382 1.00 95.00 367 LEU A N 1
ATOM 2941 C CA . LEU A 1 367 ? -5.134 -6.860 -20.657 1.00 95.00 367 LEU A CA 1
ATOM 2942 C C . LEU A 1 367 ? -5.907 -6.198 -21.802 1.00 95.00 367 LEU A C 1
ATOM 2944 O O . LEU A 1 367 ? -5.370 -6.065 -22.902 1.00 95.00 367 LEU A O 1
ATOM 2948 N N . ASP A 1 368 ? -7.118 -5.707 -21.534 1.00 95.31 368 ASP A N 1
ATOM 2949 C CA . ASP A 1 368 ? -7.949 -5.016 -22.525 1.00 95.31 368 ASP A CA 1
ATOM 2950 C C . ASP A 1 368 ? -7.312 -3.699 -23.024 1.00 95.31 368 ASP A C 1
ATOM 2952 O O . ASP A 1 368 ? -7.644 -3.222 -24.113 1.00 95.31 368 ASP A O 1
ATOM 2956 N N . LYS A 1 369 ? -6.368 -3.105 -22.272 1.00 93.50 369 LYS A N 1
ATOM 2957 C CA . LYS A 1 369 ? -5.604 -1.920 -22.712 1.00 93.50 369 LYS A CA 1
ATOM 2958 C C . LYS A 1 369 ? -4.587 -2.234 -23.818 1.00 93.50 369 LYS A C 1
ATOM 2960 O O . LYS A 1 369 ? -4.194 -1.310 -24.537 1.00 93.50 369 LYS A O 1
ATOM 2965 N N . GLY A 1 370 ? -4.154 -3.489 -23.968 1.00 89.62 370 GLY A N 1
ATOM 2966 C CA . GLY A 1 370 ? -3.141 -3.892 -24.950 1.00 89.62 370 GLY A CA 1
ATOM 2967 C C . GLY A 1 370 ? -1.845 -3.082 -24.819 1.00 89.62 370 GLY A C 1
ATOM 2968 O O . GLY A 1 370 ? -1.297 -2.947 -23.731 1.00 89.62 370 GLY A O 1
ATOM 2969 N N . ASP A 1 371 ? -1.375 -2.481 -25.913 1.00 85.56 371 ASP A N 1
ATOM 2970 C CA . ASP A 1 371 ? -0.129 -1.693 -25.935 1.00 85.56 371 ASP A CA 1
ATOM 2971 C C . ASP A 1 371 ? -0.192 -0.373 -25.140 1.00 85.56 371 ASP A C 1
ATOM 2973 O O . ASP A 1 371 ? 0.816 0.318 -25.011 1.00 85.56 371 ASP A O 1
ATOM 2977 N N . LYS A 1 372 ? -1.363 0.003 -24.607 1.00 89.12 372 LYS A N 1
ATOM 2978 C CA . LYS A 1 372 ? -1.559 1.232 -23.816 1.00 89.12 372 LYS A CA 1
ATOM 2979 C C . LYS A 1 372 ? -1.365 1.030 -22.311 1.00 89.12 372 LYS A C 1
ATOM 2981 O O . LYS A 1 372 ? -1.710 1.928 -21.545 1.00 89.12 372 LYS A O 1
ATOM 2986 N N . VAL A 1 373 ? -0.894 -0.141 -21.879 1.00 88.19 373 VAL A N 1
ATOM 2987 C CA . VAL A 1 373 ? -0.589 -0.392 -20.465 1.00 88.19 373 VAL A CA 1
ATOM 2988 C C . VAL A 1 373 ? 0.480 0.576 -19.967 1.00 88.19 373 VAL A C 1
ATOM 2990 O O . VAL A 1 373 ? 1.512 0.769 -20.610 1.00 88.19 373 VAL A O 1
ATOM 2993 N N . ASP A 1 374 ? 0.235 1.184 -18.814 1.00 82.06 374 ASP A N 1
ATOM 2994 C CA . ASP A 1 374 ? 1.194 2.079 -18.175 1.00 82.06 374 ASP A CA 1
ATOM 2995 C C . ASP A 1 374 ? 2.067 1.334 -17.145 1.00 82.06 374 ASP A C 1
ATOM 2997 O O . ASP A 1 374 ? 1.872 0.157 -16.834 1.00 82.06 374 ASP A O 1
ATOM 3001 N N . SER A 1 375 ? 3.058 2.024 -16.574 1.00 77.81 375 SER A N 1
ATOM 3002 C CA . SER A 1 375 ? 3.943 1.424 -15.563 1.00 77.81 375 SER A CA 1
ATOM 3003 C C . SER A 1 375 ? 3.197 0.897 -14.329 1.00 77.81 375 SER A C 1
ATOM 3005 O O . SER A 1 375 ? 3.702 0.006 -13.648 1.00 77.81 375 SER A O 1
ATOM 3007 N N . ARG A 1 376 ? 2.025 1.443 -13.997 1.00 76.75 376 ARG A N 1
ATOM 3008 C CA . ARG A 1 376 ? 1.228 0.997 -12.855 1.00 76.75 376 ARG A CA 1
ATOM 3009 C C . ARG A 1 376 ? 0.464 -0.277 -13.187 1.00 76.75 376 ARG A C 1
ATOM 3011 O O . ARG A 1 376 ? 0.472 -1.181 -12.356 1.00 76.75 376 ARG A O 1
ATOM 3018 N N . ASP A 1 377 ? -0.125 -0.367 -14.373 1.00 85.00 377 ASP A N 1
ATOM 3019 C CA . ASP A 1 377 ? -0.766 -1.588 -14.863 1.00 85.00 377 ASP A CA 1
ATOM 3020 C C . ASP A 1 377 ? 0.207 -2.775 -14.786 1.00 85.00 377 ASP A C 1
ATOM 3022 O O . ASP A 1 377 ? -0.128 -3.840 -14.266 1.00 85.00 377 ASP A O 1
ATOM 3026 N N . ILE A 1 378 ? 1.458 -2.563 -15.211 1.00 88.56 378 ILE A N 1
ATOM 3027 C CA . ILE A 1 378 ? 2.518 -3.577 -15.125 1.00 88.56 378 ILE A CA 1
ATOM 3028 C C . ILE A 1 378 ? 2.781 -4.003 -13.680 1.00 88.56 378 ILE A C 1
ATOM 3030 O O . ILE A 1 378 ? 2.906 -5.194 -13.405 1.00 88.56 378 ILE A O 1
ATOM 3034 N N . LEU A 1 379 ? 2.850 -3.057 -12.744 1.00 82.44 379 LEU A N 1
ATOM 3035 C CA . LEU A 1 379 ? 3.079 -3.355 -11.328 1.00 82.44 379 LEU A CA 1
ATOM 3036 C C . LEU A 1 379 ? 1.895 -4.091 -10.684 1.00 82.44 379 LEU A C 1
ATOM 3038 O O . LEU A 1 379 ? 2.101 -5.024 -9.904 1.00 82.44 379 LEU A O 1
ATOM 3042 N N . GLU A 1 380 ? 0.663 -3.696 -11.009 1.00 85.19 380 GLU A N 1
ATOM 3043 C CA . 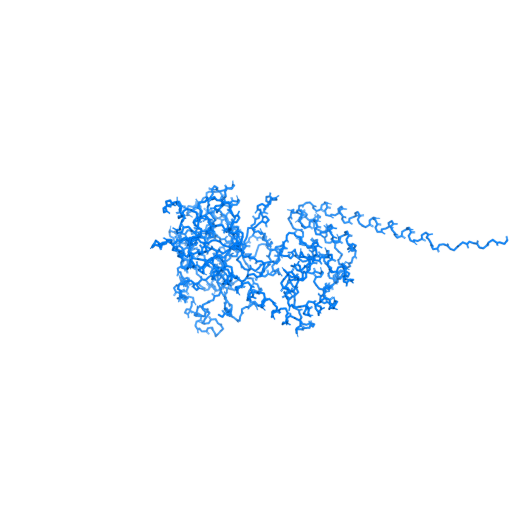GLU A 1 380 ? -0.558 -4.350 -10.527 1.00 85.19 380 GLU A CA 1
ATOM 3044 C C . GLU A 1 380 ? -0.686 -5.778 -11.083 1.00 85.19 380 GLU A C 1
ATOM 3046 O O . GLU A 1 380 ? -1.101 -6.688 -10.362 1.00 85.19 380 GLU A O 1
ATOM 3051 N N . LEU A 1 381 ? -0.252 -6.016 -12.320 1.00 92.62 381 LEU A N 1
ATOM 3052 C CA . LEU A 1 381 ? -0.188 -7.350 -12.915 1.00 92.62 381 LEU A CA 1
ATOM 3053 C C . LEU A 1 381 ? 0.939 -8.209 -12.318 1.00 92.62 381 LEU A C 1
ATOM 3055 O O . LEU A 1 381 ? 0.718 -9.361 -11.933 1.00 92.62 381 LEU A O 1
ATOM 3059 N N . ALA A 1 382 ? 2.140 -7.643 -12.188 1.00 91.81 382 ALA A N 1
ATOM 3060 C CA . ALA A 1 382 ? 3.307 -8.323 -11.634 1.00 91.81 382 ALA A CA 1
ATOM 3061 C C . ALA A 1 382 ? 3.055 -8.837 -10.213 1.00 91.81 382 ALA A C 1
ATOM 3063 O O . ALA A 1 382 ? 3.560 -9.887 -9.819 1.00 91.81 382 ALA A O 1
ATOM 3064 N N . LEU A 1 383 ? 2.227 -8.123 -9.454 1.00 88.19 383 LEU A N 1
ATOM 3065 C CA . LEU A 1 383 ? 1.806 -8.527 -8.128 1.00 88.19 383 LEU A CA 1
ATOM 3066 C C . LEU A 1 383 ? 1.113 -9.904 -8.099 1.00 88.19 383 LEU A C 1
ATOM 3068 O O . LEU A 1 383 ? 1.435 -10.741 -7.250 1.00 88.19 383 LEU A O 1
ATOM 3072 N N . GLY A 1 384 ? 0.158 -10.142 -8.996 1.00 93.06 384 GLY A N 1
ATOM 3073 C CA . GLY A 1 384 ? -0.552 -11.418 -9.081 1.00 93.06 384 GLY A CA 1
ATOM 3074 C C . GLY A 1 384 ? 0.364 -12.521 -9.573 1.00 93.06 384 GLY A C 1
ATOM 3075 O O . GLY A 1 384 ? 0.397 -13.595 -8.975 1.00 93.06 384 GLY A O 1
ATOM 3076 N N . LEU A 1 385 ? 1.175 -12.237 -10.597 1.00 96.75 385 LEU A N 1
ATOM 3077 C CA . LEU A 1 385 ? 2.179 -13.181 -11.097 1.00 96.75 385 LEU A CA 1
ATOM 3078 C C . LEU A 1 385 ? 3.164 -13.593 -10.009 1.00 96.75 385 LEU A C 1
ATOM 3080 O O . LEU A 1 385 ? 3.526 -14.761 -9.916 1.00 96.75 385 LEU A O 1
ATOM 3084 N N . LYS A 1 386 ? 3.560 -12.655 -9.152 1.00 92.62 386 LYS A N 1
ATOM 3085 C CA . LYS A 1 386 ? 4.430 -12.945 -8.022 1.00 92.62 386 LYS A CA 1
ATOM 3086 C C . LYS A 1 386 ? 3.753 -13.800 -6.967 1.00 92.62 386 LYS A C 1
ATOM 3088 O O . LYS A 1 386 ? 4.360 -14.740 -6.477 1.00 92.62 386 LYS A O 1
ATOM 3093 N N . ASN A 1 387 ? 2.500 -13.501 -6.629 1.00 92.50 387 ASN A N 1
ATOM 3094 C CA . ASN A 1 387 ? 1.732 -14.364 -5.738 1.00 92.50 387 ASN A CA 1
ATOM 3095 C C . ASN A 1 387 ? 1.615 -15.791 -6.299 1.00 92.50 387 ASN A C 1
ATOM 3097 O O . ASN A 1 387 ? 1.820 -16.739 -5.553 1.00 92.50 387 ASN A O 1
ATOM 3101 N N . TYR A 1 388 ? 1.349 -15.939 -7.595 1.00 96.69 388 TYR A N 1
ATOM 3102 C CA . TYR A 1 388 ? 1.341 -17.237 -8.268 1.00 96.69 388 TYR A CA 1
ATOM 3103 C C . TYR A 1 388 ? 2.710 -17.930 -8.214 1.00 96.69 388 TYR A C 1
ATOM 3105 O O . TYR A 1 388 ? 2.789 -19.097 -7.835 1.00 96.69 388 TYR A O 1
ATOM 3113 N N . ALA A 1 389 ? 3.792 -17.207 -8.515 1.00 96.06 389 ALA A N 1
ATOM 3114 C CA . ALA A 1 389 ? 5.151 -17.740 -8.470 1.00 96.06 389 ALA A CA 1
ATOM 3115 C C . ALA A 1 389 ? 5.529 -18.251 -7.068 1.00 96.06 389 ALA A C 1
ATOM 3117 O O . ALA A 1 389 ? 6.032 -19.361 -6.938 1.00 96.06 389 ALA A O 1
ATOM 3118 N N . GLU A 1 390 ? 5.216 -17.482 -6.020 1.00 91.81 390 GLU A N 1
ATOM 3119 C CA . GLU A 1 390 ? 5.458 -17.855 -4.618 1.00 91.81 390 GLU A CA 1
ATOM 3120 C C . GLU A 1 390 ? 4.640 -19.083 -4.177 1.00 91.81 390 GLU A C 1
ATOM 3122 O O . GLU A 1 390 ? 5.068 -19.828 -3.298 1.00 91.81 390 GLU A O 1
ATOM 3127 N N . LYS A 1 391 ? 3.454 -19.302 -4.761 1.00 93.81 391 LYS A N 1
ATOM 3128 C CA . LYS A 1 391 ? 2.625 -20.490 -4.491 1.00 93.81 391 LYS A CA 1
ATOM 3129 C C . LYS A 1 391 ? 3.084 -21.721 -5.270 1.00 93.81 391 LYS A C 1
ATOM 3131 O O . LYS A 1 391 ? 2.791 -22.837 -4.851 1.00 93.81 391 LYS A O 1
ATOM 3136 N N . GLY A 1 392 ? 3.766 -21.532 -6.399 1.00 94.94 392 GLY A N 1
ATOM 3137 C CA . GLY A 1 392 ? 4.247 -22.608 -7.270 1.00 94.94 392 GLY A CA 1
ATOM 3138 C C . GLY A 1 392 ? 3.147 -23.356 -8.037 1.00 94.94 392 GLY A C 1
ATOM 3139 O O . GLY A 1 392 ? 3.454 -24.246 -8.826 1.00 94.94 392 GLY A O 1
ATOM 3140 N N . SER A 1 393 ? 1.875 -23.008 -7.830 1.00 95.12 393 SER A N 1
ATOM 3141 C CA . SER A 1 393 ? 0.724 -23.577 -8.531 1.00 95.12 393 SER A CA 1
ATOM 3142 C C . SER A 1 393 ? -0.438 -22.580 -8.560 1.00 95.12 393 SER A C 1
ATOM 3144 O O . SER A 1 393 ? -0.406 -21.555 -7.875 1.00 95.12 393 SER A O 1
ATOM 3146 N N . ILE A 1 394 ? -1.462 -22.866 -9.371 1.00 95.38 394 ILE A N 1
ATOM 3147 C CA . ILE A 1 394 ? -2.654 -22.014 -9.440 1.00 95.38 394 ILE A CA 1
ATOM 3148 C C . ILE A 1 394 ? -3.534 -22.149 -8.188 1.00 95.38 394 ILE A C 1
ATOM 3150 O O . ILE A 1 394 ? -4.175 -21.175 -7.792 1.00 95.38 394 ILE A O 1
ATOM 3154 N N . GLU A 1 395 ? -3.525 -23.318 -7.544 1.00 94.50 395 GLU A N 1
ATOM 3155 C CA . GLU A 1 395 ? -4.265 -23.592 -6.312 1.00 94.50 395 GLU A CA 1
ATOM 3156 C C . GLU A 1 395 ? -3.713 -22.741 -5.158 1.00 94.50 395 GLU A C 1
ATOM 3158 O O . GLU A 1 395 ? -2.502 -22.674 -4.923 1.00 94.50 395 GLU A O 1
ATOM 3163 N N . GLY A 1 396 ? -4.596 -22.023 -4.462 1.00 89.19 396 GLY A N 1
ATOM 3164 C CA . GLY A 1 396 ? -4.234 -21.083 -3.403 1.00 89.19 396 GLY A CA 1
ATOM 3165 C C . GLY A 1 396 ? -3.584 -19.781 -3.889 1.00 89.19 396 GLY A C 1
ATOM 3166 O O . GLY A 1 396 ? -3.131 -18.980 -3.059 1.00 89.19 396 GLY A O 1
ATOM 3167 N N . SER A 1 397 ? -3.500 -19.557 -5.206 1.00 94.00 397 SER A N 1
ATOM 3168 C CA . SER A 1 397 ? -3.065 -18.285 -5.792 1.00 94.00 397 SER A CA 1
ATOM 3169 C C . SER A 1 397 ? -4.250 -17.351 -6.048 1.00 94.00 397 SER A C 1
ATOM 3171 O O . SER A 1 397 ? -5.408 -17.763 -6.086 1.00 94.00 397 SER A O 1
ATOM 3173 N N . VAL A 1 398 ? -3.967 -16.076 -6.310 1.00 93.75 398 VAL A N 1
ATOM 3174 C CA . VAL A 1 398 ? -4.995 -15.097 -6.686 1.00 93.75 398 VAL A CA 1
ATOM 3175 C C . VAL A 1 398 ? -5.685 -15.443 -8.016 1.00 93.75 398 VAL A C 1
ATOM 3177 O O . VAL A 1 398 ? -6.778 -14.952 -8.278 1.00 93.75 398 VAL A O 1
ATOM 3180 N N . PHE A 1 399 ? -5.082 -16.308 -8.840 1.00 96.88 399 PHE A N 1
ATOM 3181 C CA . PHE A 1 399 ? -5.656 -16.776 -10.104 1.00 96.88 399 PHE A CA 1
ATOM 3182 C C . PHE A 1 399 ? -6.451 -18.077 -9.975 1.00 96.88 399 PHE A C 1
ATOM 3184 O O . PHE A 1 399 ? -6.900 -18.602 -10.990 1.00 96.88 399 PHE A O 1
ATOM 3191 N N . GLU A 1 400 ? -6.652 -18.611 -8.769 1.00 95.69 400 GLU A N 1
ATOM 3192 C CA . GLU A 1 400 ? -7.427 -19.838 -8.575 1.00 95.69 400 GLU A CA 1
ATOM 3193 C C . GLU A 1 400 ? -8.838 -19.719 -9.184 1.00 95.69 400 GLU A C 1
ATOM 3195 O O . GLU A 1 400 ? -9.592 -18.782 -8.881 1.00 95.69 400 GLU A O 1
ATOM 3200 N N . GLY A 1 401 ? -9.174 -20.670 -10.065 1.00 96.19 401 GLY A N 1
ATOM 3201 C CA . GLY A 1 401 ? -10.409 -20.687 -10.858 1.00 96.19 401 GLY A CA 1
ATOM 3202 C C . GLY A 1 401 ? -10.380 -19.816 -12.123 1.00 96.19 401 GLY A C 1
ATOM 3203 O O . GLY A 1 401 ? -11.405 -19.681 -12.784 1.00 96.19 401 GLY A O 1
ATOM 3204 N N . ASN A 1 402 ? -9.236 -19.210 -12.459 1.00 97.38 402 ASN A N 1
ATOM 3205 C CA . ASN A 1 402 ? -9.051 -18.290 -13.589 1.00 97.38 402 ASN A CA 1
ATOM 3206 C C . ASN A 1 402 ? -7.857 -18.696 -14.482 1.00 97.38 402 ASN A C 1
ATOM 3208 O O . ASN A 1 402 ? -7.082 -17.856 -14.946 1.00 97.38 402 ASN A O 1
ATOM 3212 N N . ASP A 1 403 ? -7.723 -19.994 -14.762 1.00 97.00 403 ASP A N 1
ATOM 3213 C CA . ASP A 1 403 ? -6.625 -20.619 -15.518 1.00 97.00 403 ASP A CA 1
ATOM 3214 C C . ASP A 1 403 ? -6.404 -20.002 -16.900 1.00 97.00 403 ASP A C 1
ATOM 3216 O O . ASP A 1 403 ? -5.269 -19.781 -17.331 1.00 97.00 403 ASP A O 1
ATOM 3220 N N . LYS A 1 404 ? -7.503 -19.700 -17.600 1.00 97.00 404 LYS A N 1
ATOM 3221 C CA . LYS A 1 404 ? -7.447 -19.085 -18.926 1.00 97.00 404 LYS A CA 1
ATOM 3222 C C . LYS A 1 404 ? -6.812 -17.697 -18.861 1.00 97.00 404 LYS A C 1
ATOM 3224 O O . LYS A 1 404 ? -5.907 -17.423 -19.637 1.00 97.00 404 LYS A O 1
ATOM 3229 N N . LEU A 1 405 ? -7.233 -16.863 -17.908 1.00 97.69 405 LEU A N 1
ATOM 3230 C CA . LEU A 1 405 ? -6.687 -15.517 -17.738 1.00 97.69 405 LEU A CA 1
ATOM 3231 C C . LEU A 1 405 ? -5.188 -15.571 -17.428 1.00 97.69 405 LEU A C 1
ATOM 3233 O O . LEU A 1 405 ? -4.404 -14.860 -18.049 1.00 97.69 405 LEU A O 1
ATOM 3237 N N . LEU A 1 406 ? -4.776 -16.450 -16.509 1.00 98.06 406 LEU A N 1
ATOM 3238 C CA . LEU A 1 406 ? -3.359 -16.655 -16.213 1.00 98.06 406 LEU A CA 1
ATOM 3239 C C . LEU A 1 406 ? -2.583 -17.108 -17.458 1.00 98.06 406 LEU A C 1
ATOM 3241 O O . LEU A 1 406 ? -1.490 -16.608 -17.719 1.00 98.06 406 LEU A O 1
ATOM 3245 N N . THR A 1 407 ? -3.151 -18.018 -18.249 1.00 97.38 407 THR A N 1
ATOM 3246 C CA . THR A 1 407 ? -2.548 -18.472 -19.510 1.00 97.38 407 THR A CA 1
ATOM 3247 C C . THR A 1 407 ? -2.377 -17.315 -20.491 1.00 97.38 407 THR A C 1
ATOM 3249 O O . THR A 1 407 ? -1.280 -17.139 -21.018 1.00 97.38 407 THR A O 1
ATOM 3252 N N . ASP A 1 408 ? -3.411 -16.493 -20.678 1.00 97.06 408 ASP A N 1
ATOM 3253 C CA . ASP A 1 408 ? -3.396 -15.329 -21.572 1.00 97.06 408 ASP A CA 1
ATOM 3254 C C . ASP A 1 408 ? -2.304 -14.317 -21.165 1.00 97.06 408 ASP A C 1
ATOM 3256 O O . ASP A 1 408 ? -1.613 -13.760 -22.023 1.00 97.06 408 ASP A O 1
ATOM 3260 N N . ILE A 1 409 ? -2.067 -14.135 -19.859 1.00 97.62 409 ILE A N 1
ATOM 3261 C CA . ILE A 1 409 ? -0.954 -13.321 -19.341 1.00 97.62 409 ILE A CA 1
ATOM 3262 C C . ILE A 1 409 ? 0.395 -13.972 -19.668 1.00 97.62 409 ILE A C 1
ATOM 3264 O O . ILE A 1 409 ? 1.301 -13.306 -20.168 1.00 97.62 409 ILE A O 1
ATOM 3268 N N . LEU A 1 410 ? 0.545 -15.270 -19.383 1.00 97.44 410 LEU A N 1
ATOM 3269 C CA . LEU A 1 410 ? 1.822 -15.979 -19.496 1.00 97.44 410 LEU A CA 1
ATOM 3270 C C . LEU A 1 410 ? 2.298 -16.173 -20.945 1.00 97.44 410 LEU A C 1
ATOM 3272 O O . LEU A 1 410 ? 3.491 -16.393 -21.154 1.00 97.44 410 LEU A O 1
ATOM 3276 N N . VAL A 1 411 ? 1.406 -16.093 -21.937 1.00 96.19 411 VAL A N 1
ATOM 3277 C CA . VAL A 1 411 ? 1.776 -16.116 -23.366 1.00 96.19 411 VAL A CA 1
ATOM 3278 C C . VAL A 1 411 ? 2.071 -14.723 -23.933 1.00 96.19 411 VAL A C 1
ATOM 3280 O O . VAL A 1 411 ? 2.643 -14.609 -25.020 1.00 96.19 411 VAL A O 1
ATOM 3283 N N . ASN A 1 412 ? 1.723 -13.648 -23.217 1.00 95.81 412 ASN A N 1
ATOM 3284 C CA . ASN A 1 412 ? 1.977 -12.281 -23.660 1.00 95.81 412 ASN A CA 1
ATOM 3285 C C . ASN A 1 412 ? 3.427 -11.871 -23.366 1.00 95.81 412 ASN A C 1
ATOM 3287 O O . ASN A 1 412 ? 3.743 -11.269 -22.339 1.00 95.81 412 ASN A O 1
ATOM 3291 N N . LYS A 1 413 ? 4.323 -12.176 -24.310 1.00 95.75 413 LYS A N 1
ATOM 3292 C CA . LYS A 1 413 ? 5.760 -11.924 -24.161 1.00 95.75 413 LYS A CA 1
ATOM 3293 C C . LYS A 1 413 ? 6.082 -10.461 -23.845 1.00 95.75 413 LYS A C 1
ATOM 3295 O O . LYS A 1 413 ? 6.840 -10.198 -22.918 1.00 95.75 413 LYS A O 1
ATOM 3300 N N . ARG A 1 414 ? 5.476 -9.512 -24.566 1.00 94.19 414 ARG A N 1
ATOM 3301 C CA . ARG A 1 414 ? 5.749 -8.078 -24.381 1.00 94.19 414 ARG A CA 1
ATOM 3302 C C . ARG A 1 414 ? 5.373 -7.604 -22.978 1.00 94.19 414 ARG A C 1
ATOM 3304 O O . ARG A 1 414 ? 6.126 -6.860 -22.354 1.00 94.19 414 ARG A O 1
ATOM 3311 N N . LEU A 1 415 ? 4.228 -8.052 -22.474 1.00 95.62 415 LEU A N 1
ATOM 3312 C CA . LEU A 1 415 ? 3.786 -7.747 -21.119 1.00 95.62 415 LEU A CA 1
ATOM 3313 C C . LEU A 1 415 ? 4.778 -8.288 -20.081 1.00 95.62 415 LEU A C 1
ATOM 3315 O O . LEU A 1 415 ? 5.181 -7.559 -19.177 1.00 95.62 415 LEU A O 1
ATOM 3319 N N . LEU A 1 416 ? 5.225 -9.536 -20.239 1.00 97.69 416 LEU A N 1
ATOM 3320 C CA . LEU A 1 416 ? 6.190 -10.150 -19.328 1.00 97.69 416 LEU A CA 1
ATOM 3321 C C . LEU A 1 416 ? 7.586 -9.500 -19.391 1.00 97.69 416 LEU A C 1
ATOM 3323 O O . LEU A 1 416 ? 8.262 -9.408 -18.367 1.00 97.69 416 LEU A O 1
ATOM 3327 N N . GLU A 1 417 ? 8.014 -8.999 -20.551 1.00 97.44 417 GLU A N 1
ATOM 3328 C CA . GLU A 1 417 ? 9.241 -8.197 -20.688 1.00 97.44 417 GLU A CA 1
ATOM 3329 C C . GLU A 1 417 ? 9.156 -6.897 -19.872 1.00 97.44 417 GLU A C 1
ATOM 3331 O O . GLU A 1 417 ? 10.107 -6.536 -19.177 1.00 97.44 417 GLU A O 1
ATOM 3336 N N . LEU A 1 418 ? 8.006 -6.216 -19.890 1.00 94.88 418 LEU A N 1
ATOM 3337 C CA . LEU A 1 418 ? 7.778 -5.027 -19.061 1.00 94.88 418 LEU A CA 1
ATOM 3338 C C . LEU A 1 418 ? 7.734 -5.376 -17.566 1.00 94.88 418 LEU A C 1
ATOM 3340 O O . LEU A 1 418 ? 8.280 -4.628 -16.752 1.00 94.88 418 LEU A O 1
ATOM 3344 N N . VAL A 1 419 ? 7.153 -6.525 -17.200 1.00 96.00 419 VAL A N 1
ATOM 3345 C CA . VAL A 1 419 ? 7.195 -7.045 -15.822 1.00 96.00 419 VAL A CA 1
ATOM 3346 C C . VAL A 1 419 ? 8.639 -7.308 -15.380 1.00 96.00 419 VAL A C 1
ATOM 3348 O O . VAL A 1 419 ? 9.003 -6.922 -14.271 1.00 96.00 419 VAL A O 1
ATOM 3351 N N . MET A 1 420 ? 9.490 -7.878 -16.244 1.00 97.38 420 MET A N 1
ATOM 3352 C CA . MET A 1 420 ? 10.920 -8.060 -15.956 1.00 97.38 420 MET A CA 1
ATOM 3353 C C . MET A 1 420 ? 11.601 -6.726 -15.639 1.00 97.38 420 MET A C 1
ATOM 3355 O O . MET A 1 420 ? 12.297 -6.618 -14.632 1.00 97.38 420 MET A O 1
ATOM 3359 N N . VAL A 1 421 ? 11.373 -5.686 -16.448 1.00 92.88 421 VAL A N 1
ATOM 3360 C CA . VAL A 1 421 ? 11.929 -4.349 -16.172 1.00 92.88 421 VAL A CA 1
ATOM 3361 C C . VAL A 1 421 ? 11.407 -3.805 -14.836 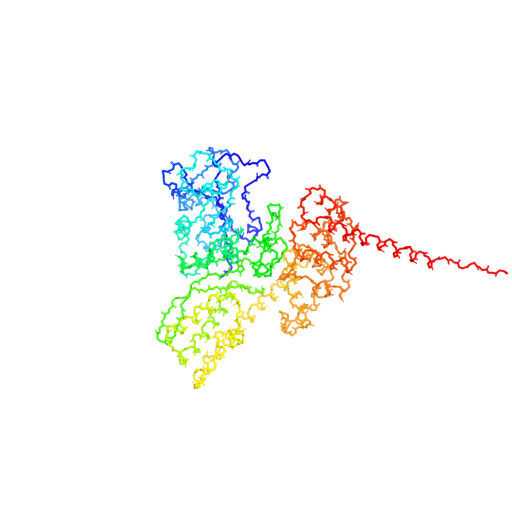1.00 92.88 421 VAL A C 1
ATOM 3363 O O . VAL A 1 421 ? 12.174 -3.248 -14.046 1.00 92.88 421 VAL A O 1
ATOM 3366 N N . ALA A 1 422 ? 10.120 -4.005 -14.541 1.00 87.69 422 ALA A N 1
ATOM 3367 C CA . ALA A 1 422 ? 9.507 -3.567 -13.291 1.00 87.69 422 ALA A CA 1
ATOM 3368 C C . ALA A 1 422 ? 10.124 -4.231 -12.047 1.00 87.69 422 ALA A C 1
ATOM 3370 O O . ALA A 1 422 ? 10.243 -3.561 -11.019 1.00 87.69 422 ALA A O 1
ATOM 3371 N N . CYS A 1 423 ? 10.604 -5.478 -12.147 1.00 87.81 423 CYS A N 1
ATOM 3372 C CA . CYS A 1 423 ? 11.348 -6.142 -11.069 1.00 87.81 423 CYS A CA 1
ATOM 3373 C C . CYS A 1 423 ? 12.618 -5.379 -10.654 1.00 87.81 423 CYS A C 1
ATOM 3375 O O . CYS A 1 423 ? 13.056 -5.499 -9.514 1.00 87.81 423 CYS A O 1
ATOM 3377 N N . GLY A 1 424 ? 13.221 -4.616 -11.569 1.00 82.75 424 GLY A N 1
ATOM 3378 C CA . GLY A 1 424 ? 14.364 -3.749 -11.282 1.00 82.75 424 GLY A CA 1
ATOM 3379 C C . GLY A 1 424 ? 13.976 -2.390 -10.710 1.00 82.75 424 GLY A C 1
ATOM 3380 O O . GLY A 1 424 ? 14.717 -1.804 -9.926 1.00 82.75 424 GLY A O 1
ATOM 3381 N N . LYS A 1 425 ? 12.792 -1.889 -11.083 1.00 77.75 425 LYS A N 1
ATOM 3382 C CA . LYS A 1 425 ? 12.243 -0.631 -10.558 1.00 77.75 425 LYS A CA 1
ATOM 3383 C C . LYS A 1 425 ? 11.941 -0.763 -9.070 1.00 77.75 425 LYS A C 1
ATOM 3385 O O . LYS A 1 425 ? 12.221 0.167 -8.316 1.00 77.75 425 LYS A O 1
ATOM 3390 N N . VAL A 1 426 ? 11.372 -1.901 -8.659 1.00 71.06 426 VAL A N 1
ATOM 3391 C CA . VAL A 1 426 ? 10.929 -2.155 -7.285 1.00 71.06 426 VAL A CA 1
ATOM 3392 C C . VAL A 1 426 ? 10.904 -3.657 -6.938 1.00 71.06 426 VAL A C 1
ATOM 3394 O O . VAL A 1 426 ? 10.613 -4.479 -7.805 1.00 71.06 426 VAL A O 1
ATOM 3397 N N . LEU A 1 427 ? 11.104 -4.054 -5.674 1.00 69.44 427 LEU A N 1
ATOM 3398 C CA . LEU A 1 427 ? 10.767 -5.417 -5.206 1.00 69.44 427 LEU A CA 1
ATOM 3399 C C . LEU A 1 427 ? 9.246 -5.535 -5.038 1.00 69.44 427 LEU A C 1
ATOM 3401 O O . LEU A 1 427 ? 8.588 -4.843 -4.278 1.00 69.44 427 LEU A O 1
ATOM 3405 N N . ILE A 1 428 ? 8.596 -6.399 -5.781 1.00 69.94 428 ILE A N 1
ATOM 3406 C CA . ILE A 1 428 ? 7.142 -6.429 -5.794 1.00 69.94 428 ILE A CA 1
ATOM 3407 C C . ILE A 1 428 ? 6.683 -7.134 -4.524 1.00 69.94 428 ILE A C 1
ATOM 3409 O O . ILE A 1 428 ? 6.931 -8.312 -4.304 1.00 69.94 428 ILE A O 1
ATOM 3413 N N . ALA A 1 429 ? 5.980 -6.416 -3.667 1.00 63.28 429 ALA A N 1
ATOM 3414 C CA . ALA A 1 429 ? 5.237 -6.942 -2.541 1.00 63.28 429 ALA A CA 1
ATOM 3415 C C . ALA A 1 429 ? 5.939 -7.640 -1.362 1.00 63.28 429 ALA A C 1
ATOM 3417 O O . ALA A 1 429 ? 5.342 -7.704 -0.285 1.00 63.28 429 ALA A O 1
ATOM 3418 N N . THR A 1 430 ? 7.120 -8.218 -1.545 1.00 67.12 430 THR A N 1
ATOM 3419 C CA . THR A 1 430 ? 7.922 -8.868 -0.497 1.00 67.12 430 THR A CA 1
ATOM 3420 C C . THR A 1 430 ? 9.382 -8.439 -0.660 1.00 67.12 430 THR A C 1
ATOM 3422 O O . THR A 1 430 ? 9.701 -7.760 -1.638 1.00 67.12 430 THR A O 1
ATOM 3425 N N . PRO A 1 431 ? 10.277 -8.807 0.270 1.00 67.56 431 PRO A N 1
ATOM 3426 C CA . PRO A 1 431 ? 11.678 -8.391 0.225 1.00 67.56 431 PRO A CA 1
ATOM 3427 C C . PRO A 1 431 ? 12.497 -8.967 -0.946 1.00 67.56 431 PRO A C 1
ATOM 3429 O O . PRO A 1 431 ? 13.676 -8.658 -1.057 1.00 67.56 431 PRO A O 1
ATOM 3432 N N . SER A 1 432 ? 11.911 -9.793 -1.819 1.00 79.44 432 SER A N 1
ATOM 3433 C CA . SER A 1 432 ? 12.597 -10.357 -2.986 1.00 79.44 432 SER A CA 1
ATOM 3434 C C . SER A 1 432 ? 11.666 -10.488 -4.192 1.00 79.44 432 SER A C 1
ATOM 3436 O O . SER A 1 432 ? 10.452 -10.620 -4.031 1.00 79.44 432 SER A O 1
ATOM 3438 N N . ASN A 1 433 ? 12.252 -10.459 -5.394 1.00 85.44 433 ASN A N 1
ATOM 3439 C CA . ASN A 1 433 ? 11.610 -10.750 -6.679 1.00 85.44 433 ASN A CA 1
ATOM 3440 C C . ASN A 1 433 ? 12.022 -12.111 -7.261 1.00 85.44 433 ASN A C 1
ATOM 3442 O O . ASN A 1 433 ? 11.675 -12.392 -8.408 1.00 85.44 433 ASN A O 1
ATOM 3446 N N . ASP A 1 434 ? 12.759 -12.936 -6.518 1.00 92.88 434 ASP A N 1
ATOM 3447 C CA . ASP A 1 434 ? 13.426 -14.123 -7.060 1.00 92.88 434 ASP A CA 1
ATOM 3448 C C . ASP A 1 434 ? 12.463 -15.090 -7.751 1.00 92.88 434 ASP A C 1
ATOM 3450 O O . ASP A 1 434 ? 12.697 -15.438 -8.909 1.00 92.88 434 ASP A O 1
ATOM 3454 N N . GLU A 1 435 ? 11.351 -15.452 -7.104 1.00 95.12 435 GLU A N 1
ATOM 3455 C CA . GLU A 1 435 ? 10.362 -16.378 -7.669 1.00 95.12 435 GLU A CA 1
ATOM 3456 C C . GLU A 1 435 ? 9.705 -15.803 -8.928 1.00 95.12 435 GLU A C 1
ATOM 3458 O O . GLU A 1 435 ? 9.462 -16.526 -9.895 1.00 95.12 435 GLU A O 1
ATOM 3463 N N . LEU A 1 436 ? 9.445 -14.491 -8.953 1.00 96.06 436 LEU A N 1
ATOM 3464 C CA . LEU A 1 436 ? 8.892 -13.829 -10.134 1.00 96.06 436 LEU A CA 1
ATOM 3465 C C . LEU A 1 436 ? 9.914 -13.809 -11.279 1.00 96.06 436 LEU A C 1
ATOM 3467 O O . LEU A 1 436 ? 9.556 -14.107 -12.416 1.00 96.06 436 LEU A O 1
ATOM 3471 N N . ILE A 1 437 ? 11.181 -13.497 -11.000 1.00 98.12 437 ILE A N 1
ATOM 3472 C CA . ILE A 1 437 ? 12.258 -13.516 -12.000 1.00 98.12 437 ILE A CA 1
ATOM 3473 C C . ILE A 1 437 ? 12.432 -14.932 -12.563 1.00 98.12 437 ILE A C 1
ATOM 3475 O O . ILE A 1 437 ? 12.542 -15.094 -13.780 1.00 98.12 437 ILE A O 1
ATOM 3479 N N . ASP A 1 438 ? 12.402 -15.958 -11.713 1.00 98.00 438 ASP A N 1
ATOM 3480 C CA . ASP A 1 438 ? 12.509 -17.355 -12.139 1.00 98.00 438 ASP A CA 1
ATOM 3481 C C . ASP A 1 438 ? 11.307 -17.789 -12.985 1.00 98.00 438 ASP A C 1
ATOM 3483 O O . ASP A 1 438 ? 11.491 -18.411 -14.038 1.00 98.00 438 ASP A O 1
ATOM 3487 N N . LEU A 1 439 ? 10.089 -17.385 -12.604 1.00 98.25 439 LEU A N 1
ATOM 3488 C CA . LEU A 1 439 ? 8.892 -17.591 -13.419 1.00 98.25 439 LEU A CA 1
ATOM 3489 C C . LEU A 1 439 ? 9.055 -16.961 -14.808 1.00 98.25 439 LEU A C 1
ATOM 3491 O O . LEU A 1 439 ? 8.830 -17.642 -15.806 1.00 98.25 439 LEU A O 1
ATOM 3495 N N . LEU A 1 440 ? 9.471 -15.697 -14.897 1.00 98.50 440 LEU A N 1
ATOM 3496 C CA . LEU A 1 440 ? 9.647 -15.004 -16.179 1.00 98.50 440 LEU A CA 1
ATOM 3497 C C . LEU A 1 440 ? 10.695 -15.700 -17.058 1.00 98.50 440 LEU A C 1
ATOM 3499 O O . LEU A 1 440 ? 10.471 -15.903 -18.250 1.00 98.50 440 LEU A O 1
ATOM 3503 N N . ARG A 1 441 ? 11.815 -16.139 -16.475 1.00 98.06 441 ARG A N 1
ATOM 3504 C CA . ARG A 1 441 ? 12.850 -16.888 -17.204 1.00 98.06 441 ARG A CA 1
ATOM 3505 C C . ARG A 1 441 ? 12.350 -18.231 -17.716 1.00 98.06 441 ARG A C 1
ATOM 3507 O O . ARG A 1 441 ? 12.687 -18.604 -18.833 1.00 98.06 441 ARG A O 1
ATOM 3514 N N . SER A 1 442 ? 11.510 -18.928 -16.948 1.00 97.12 442 SER A N 1
ATOM 3515 C CA . SER A 1 442 ? 10.867 -20.172 -17.401 1.00 97.12 442 SER A CA 1
ATOM 3516 C C . SER A 1 442 ? 9.928 -19.973 -18.601 1.00 97.12 442 SER A C 1
ATOM 3518 O O . SER A 1 442 ? 9.514 -20.946 -19.229 1.00 97.12 442 SER A O 1
ATOM 3520 N N . LYS A 1 443 ? 9.581 -18.716 -18.913 1.00 97.69 443 LYS A N 1
ATOM 3521 C CA . LYS A 1 443 ? 8.800 -18.290 -20.082 1.00 97.69 443 LYS A CA 1
ATOM 3522 C C . LYS A 1 443 ? 9.664 -17.646 -21.172 1.00 97.69 443 LYS A C 1
ATOM 3524 O O . LYS A 1 443 ? 9.149 -16.888 -21.989 1.00 97.69 443 LYS A O 1
ATOM 3529 N N . ASP A 1 444 ? 10.969 -17.922 -21.172 1.00 97.00 444 ASP A N 1
ATOM 3530 C CA . ASP A 1 444 ? 11.940 -17.417 -22.151 1.00 97.00 444 ASP A CA 1
ATOM 3531 C C . ASP A 1 444 ? 11.983 -15.879 -22.251 1.00 97.00 444 ASP A C 1
ATOM 3533 O O . ASP A 1 444 ? 12.283 -15.297 -23.302 1.00 97.00 444 ASP A O 1
ATOM 3537 N N . ILE A 1 445 ? 11.685 -15.197 -21.141 1.00 98.31 445 ILE A N 1
ATOM 3538 C CA . ILE A 1 445 ? 11.814 -13.744 -21.031 1.00 98.31 445 ILE A CA 1
ATOM 3539 C C . ILE A 1 445 ? 13.258 -13.398 -20.697 1.00 98.31 445 ILE A C 1
ATOM 3541 O O . ILE A 1 445 ? 13.824 -13.856 -19.701 1.00 98.31 445 ILE A O 1
ATOM 3545 N N . SER A 1 446 ? 13.859 -12.554 -21.534 1.00 97.75 446 SER A N 1
ATOM 3546 C CA . SER A 1 446 ? 15.227 -12.090 -21.332 1.00 97.75 446 SER A CA 1
ATOM 3547 C C . SER A 1 446 ? 15.313 -11.215 -20.084 1.00 97.75 446 SER A C 1
ATOM 3549 O O . SER A 1 446 ? 14.579 -10.235 -19.955 1.00 97.75 446 SER A O 1
ATOM 3551 N N . VAL A 1 447 ? 16.275 -11.495 -19.203 1.00 97.44 447 VAL A N 1
ATOM 3552 C CA . VAL A 1 447 ? 16.616 -10.601 -18.080 1.00 97.44 447 VAL A CA 1
ATOM 3553 C C . VAL A 1 447 ? 17.114 -9.226 -18.564 1.00 97.44 447 VAL A C 1
ATOM 3555 O O . VAL A 1 447 ? 17.040 -8.239 -17.839 1.00 97.44 447 VAL A O 1
ATOM 3558 N N . ASN A 1 448 ? 17.558 -9.147 -19.824 1.00 97.88 448 ASN A N 1
ATOM 3559 C CA . ASN A 1 448 ? 18.015 -7.928 -20.496 1.00 97.88 448 ASN A CA 1
ATOM 3560 C C . ASN A 1 448 ? 16.911 -7.240 -21.313 1.00 97.88 448 ASN A C 1
ATOM 3562 O O . ASN A 1 448 ? 17.214 -6.452 -22.205 1.00 97.88 448 ASN A O 1
ATOM 3566 N N . SER A 1 449 ? 15.640 -7.560 -21.052 1.00 97.88 449 SER A N 1
ATOM 3567 C CA . SER A 1 449 ? 14.510 -6.838 -21.643 1.00 97.88 449 SER A CA 1
ATOM 3568 C C . SER A 1 449 ? 14.592 -5.349 -21.312 1.00 97.88 449 SER A C 1
ATOM 3570 O O . SER A 1 449 ? 15.036 -4.982 -20.222 1.00 97.88 449 SER A O 1
ATOM 3572 N N . VAL A 1 450 ? 14.155 -4.509 -22.251 1.00 96.31 450 VAL A N 1
ATOM 3573 C CA . VAL A 1 450 ? 14.201 -3.049 -22.124 1.00 96.31 450 VAL A CA 1
ATOM 3574 C C . VAL A 1 450 ? 12.811 -2.433 -22.224 1.00 96.31 450 VAL A C 1
ATOM 3576 O O . VAL A 1 450 ? 11.944 -2.910 -22.969 1.00 96.31 450 VAL A O 1
ATOM 3579 N N . ASP A 1 451 ? 12.601 -1.353 -21.477 1.00 92.19 451 ASP A N 1
ATOM 3580 C CA . ASP A 1 451 ? 11.424 -0.506 -21.640 1.00 92.19 451 ASP A CA 1
ATOM 3581 C C . ASP A 1 451 ? 11.631 0.567 -22.722 1.00 92.19 451 ASP A C 1
ATOM 3583 O O . ASP A 1 451 ? 12.581 0.536 -23.508 1.00 92.19 451 ASP A O 1
ATOM 3587 N N . GLU A 1 452 ? 10.702 1.518 -22.799 1.00 90.69 452 GLU A N 1
ATOM 3588 C CA . GLU A 1 452 ? 10.746 2.603 -23.776 1.00 90.69 452 GLU A CA 1
ATOM 3589 C C . GLU A 1 452 ? 11.949 3.541 -23.616 1.00 90.69 452 GLU A C 1
ATOM 3591 O O . GLU A 1 452 ? 12.252 4.276 -24.553 1.00 90.69 452 GLU A O 1
ATOM 3596 N N . HIS A 1 453 ? 12.666 3.516 -22.492 1.00 88.62 453 HIS A N 1
ATOM 3597 C CA . HIS A 1 453 ? 13.887 4.296 -22.283 1.00 88.62 453 HIS A CA 1
ATOM 3598 C C . HIS A 1 453 ? 15.155 3.521 -22.658 1.00 88.62 453 HIS A C 1
ATOM 3600 O O . HIS A 1 453 ? 16.257 4.057 -22.550 1.00 88.62 453 HIS A O 1
ATOM 3606 N N . GLY A 1 454 ? 15.022 2.273 -23.118 1.00 94.69 454 GLY A N 1
ATOM 3607 C CA . GLY A 1 454 ? 16.160 1.372 -23.301 1.00 94.69 454 GLY A CA 1
ATOM 3608 C C . GLY A 1 454 ? 16.701 0.823 -21.977 1.00 94.69 454 GLY A C 1
ATOM 3609 O O . GLY A 1 454 ? 17.745 0.181 -21.967 1.00 94.69 454 GLY A O 1
ATOM 3610 N N . MET A 1 455 ? 16.011 1.061 -20.857 1.00 92.31 455 MET A N 1
ATOM 3611 C CA . MET A 1 455 ? 16.484 0.661 -19.536 1.00 92.31 455 MET A CA 1
ATOM 3612 C C . MET A 1 455 ? 16.068 -0.776 -19.215 1.00 92.31 455 MET A C 1
ATOM 3614 O O . MET A 1 455 ? 14.925 -1.181 -19.425 1.00 92.31 455 MET A O 1
ATOM 3618 N N . THR A 1 456 ? 17.012 -1.539 -18.668 1.00 96.81 456 THR A N 1
ATOM 3619 C CA . THR A 1 456 ? 16.808 -2.910 -18.171 1.00 96.81 456 THR A CA 1
ATOM 3620 C C . THR A 1 456 ? 16.462 -2.923 -16.684 1.00 96.81 456 THR A C 1
ATOM 3622 O O . THR A 1 456 ? 16.629 -1.926 -15.979 1.00 96.81 456 THR A O 1
ATOM 3625 N N . ALA A 1 457 ? 16.067 -4.089 -16.165 1.00 93.75 457 ALA A N 1
ATOM 3626 C CA . ALA A 1 457 ? 15.903 -4.288 -14.726 1.00 93.75 457 ALA A CA 1
ATOM 3627 C C . ALA A 1 457 ? 17.171 -3.905 -13.932 1.00 93.75 457 ALA A C 1
ATOM 3629 O O . ALA A 1 457 ? 17.085 -3.277 -12.879 1.00 93.75 457 ALA A O 1
ATOM 3630 N N . LEU A 1 458 ? 18.360 -4.223 -14.458 1.00 94.38 458 LEU A N 1
ATOM 3631 C CA . LEU A 1 458 ? 19.621 -3.925 -13.781 1.00 94.38 458 LEU A CA 1
ATOM 3632 C C . LEU A 1 458 ? 19.929 -2.421 -13.736 1.00 94.38 458 LEU A C 1
ATOM 3634 O O . LEU A 1 458 ? 20.459 -1.957 -12.730 1.00 94.38 458 LEU A O 1
ATOM 3638 N N . HIS A 1 459 ? 19.554 -1.652 -14.767 1.00 88.94 459 HIS A N 1
ATOM 3639 C CA . HIS A 1 459 ? 19.688 -0.191 -14.728 1.00 88.94 459 HIS A CA 1
ATOM 3640 C C . HIS A 1 459 ? 18.937 0.389 -13.533 1.00 88.94 459 HIS A C 1
ATOM 3642 O O . HIS A 1 459 ? 19.506 1.138 -12.744 1.00 88.94 459 HIS A O 1
ATOM 3648 N N . TYR A 1 460 ? 17.667 0.010 -13.392 1.00 84.69 460 TYR A N 1
ATOM 3649 C CA . TYR A 1 460 ? 16.821 0.515 -12.321 1.00 84.69 460 TYR A CA 1
ATOM 3650 C C . TYR A 1 460 ? 17.261 0.020 -10.946 1.00 84.69 460 TYR A C 1
ATOM 3652 O O . TYR A 1 460 ? 17.291 0.814 -10.011 1.00 84.69 460 TYR A O 1
ATOM 3660 N N . ALA A 1 461 ? 17.669 -1.246 -10.826 1.00 81.94 461 ALA A N 1
ATOM 3661 C CA . ALA A 1 461 ? 18.151 -1.788 -9.558 1.00 81.94 461 ALA A CA 1
ATOM 3662 C C . ALA A 1 461 ? 19.391 -1.028 -9.053 1.00 81.94 461 ALA A C 1
ATOM 3664 O O . ALA A 1 461 ? 19.493 -0.738 -7.864 1.00 81.94 461 ALA A O 1
ATOM 3665 N N . VAL A 1 462 ? 20.300 -0.655 -9.961 1.00 82.19 462 VAL A N 1
ATOM 3666 C CA . VAL A 1 462 ? 21.491 0.152 -9.655 1.00 82.19 462 VAL A CA 1
ATOM 3667 C C . VAL A 1 46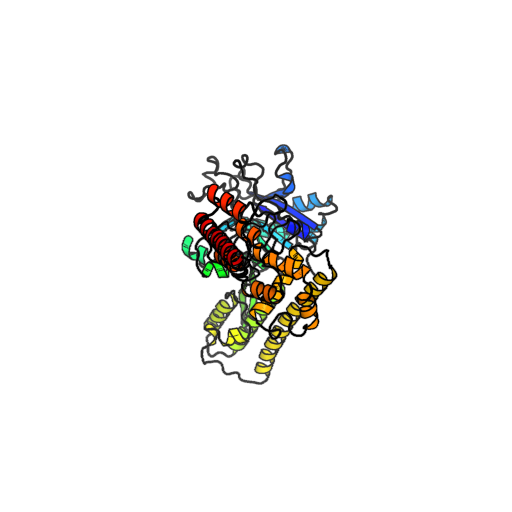2 ? 21.133 1.612 -9.387 1.00 82.19 462 VAL A C 1
ATOM 3669 O O . VAL A 1 462 ? 21.621 2.197 -8.421 1.00 82.19 462 VAL A O 1
ATOM 3672 N N . GLN A 1 463 ? 20.282 2.212 -10.220 1.00 76.31 463 GLN A N 1
ATOM 3673 C CA . GLN A 1 463 ? 19.851 3.598 -10.045 1.00 76.31 463 GLN A CA 1
ATOM 3674 C C . GLN A 1 463 ? 19.144 3.790 -8.702 1.00 76.31 463 GLN A C 1
ATOM 3676 O O . GLN A 1 463 ? 19.381 4.783 -8.030 1.00 76.31 463 GLN A O 1
ATOM 3681 N N . ASN A 1 464 ? 18.328 2.825 -8.282 1.00 66.75 464 ASN A N 1
ATOM 3682 C CA . ASN A 1 464 ? 17.582 2.892 -7.030 1.00 66.75 464 ASN A CA 1
ATOM 3683 C C . ASN A 1 464 ? 18.384 2.416 -5.808 1.00 66.75 464 ASN A C 1
ATOM 3685 O O . ASN A 1 464 ? 17.857 2.372 -4.693 1.00 66.75 464 ASN A O 1
ATOM 3689 N N . PHE A 1 465 ? 19.657 2.066 -5.992 1.00 66.06 465 PHE A N 1
ATOM 3690 C CA . PHE A 1 465 ? 20.556 1.680 -4.915 1.00 66.06 465 PHE A CA 1
ATOM 3691 C C . PHE A 1 465 ? 20.991 2.946 -4.165 1.00 66.06 465 PHE A C 1
ATOM 3693 O O . PHE A 1 465 ? 21.974 3.567 -4.543 1.00 66.06 465 PHE A O 1
ATOM 3700 N N . TYR A 1 466 ? 20.234 3.368 -3.146 1.00 54.44 466 TYR A N 1
ATOM 3701 C CA . TYR A 1 466 ? 20.525 4.592 -2.374 1.00 54.44 466 TYR A CA 1
ATOM 3702 C C . TYR A 1 466 ? 20.908 4.326 -0.909 1.00 54.44 466 TYR A C 1
ATOM 3704 O O . TYR A 1 466 ? 21.634 5.115 -0.311 1.00 54.44 466 TYR A O 1
ATOM 3712 N N . VAL A 1 467 ? 20.441 3.223 -0.310 1.00 47.97 467 VAL A N 1
ATOM 3713 C CA . VAL A 1 467 ? 20.640 2.913 1.117 1.00 47.97 467 VAL A CA 1
ATOM 3714 C C . VAL A 1 467 ? 20.967 1.430 1.280 1.00 47.97 467 VAL A C 1
ATOM 3716 O O . VAL A 1 467 ? 20.315 0.587 0.665 1.00 47.97 467 VAL A O 1
ATOM 3719 N N . TYR A 1 468 ? 21.982 1.126 2.097 1.00 43.38 468 TYR A N 1
ATOM 3720 C CA . TYR A 1 468 ? 22.449 -0.232 2.376 1.00 43.38 468 TYR A CA 1
ATOM 3721 C C . TYR A 1 468 ? 21.280 -1.089 2.884 1.00 43.38 468 TYR A C 1
ATOM 3723 O O . TYR A 1 468 ? 20.653 -0.802 3.897 1.00 43.38 468 TYR A O 1
ATOM 3731 N N . ARG A 1 469 ? 20.942 -2.120 2.122 1.00 51.84 469 ARG A N 1
ATOM 3732 C CA . ARG A 1 469 ? 20.027 -3.198 2.484 1.00 51.84 469 ARG A CA 1
ATOM 3733 C C . ARG A 1 469 ? 20.544 -4.439 1.766 1.00 51.84 469 ARG A C 1
ATOM 3735 O O . ARG A 1 469 ? 21.086 -4.323 0.660 1.00 51.84 469 ARG A O 1
ATOM 3742 N N . ASP A 1 470 ? 20.424 -5.602 2.392 1.00 59.28 470 ASP A N 1
ATOM 3743 C CA . ASP A 1 470 ? 20.841 -6.844 1.741 1.00 59.28 470 ASP A CA 1
ATOM 3744 C C . ASP A 1 470 ? 19.949 -7.110 0.519 1.00 59.28 470 ASP A C 1
ATOM 3746 O O . ASP A 1 470 ? 20.408 -7.661 -0.473 1.00 59.28 470 ASP A O 1
ATOM 3750 N N . GLU A 1 471 ? 18.702 -6.632 0.521 1.00 61.25 471 GLU A N 1
ATOM 3751 C CA . GLU A 1 471 ? 17.700 -6.910 -0.507 1.00 61.25 471 GLU A CA 1
ATOM 3752 C C . GLU A 1 471 ? 17.980 -6.261 -1.876 1.00 61.25 471 GLU A C 1
ATOM 3754 O O . GLU A 1 471 ? 17.942 -6.988 -2.868 1.00 61.25 471 GLU A O 1
ATOM 3759 N N . PRO A 1 472 ? 18.320 -4.958 -2.006 1.00 65.75 472 PRO A N 1
ATOM 3760 C CA . PRO A 1 472 ? 18.748 -4.394 -3.289 1.00 65.75 472 PRO A CA 1
ATOM 3761 C C . PRO A 1 472 ? 20.019 -5.054 -3.835 1.00 65.75 472 PRO A C 1
ATOM 3763 O O . PRO A 1 472 ? 20.126 -5.277 -5.040 1.00 65.75 472 PRO A O 1
ATOM 3766 N N . LEU A 1 473 ? 20.965 -5.418 -2.960 1.00 75.81 473 LEU A N 1
ATOM 3767 C CA . LEU A 1 473 ? 22.166 -6.149 -3.370 1.00 75.81 473 LEU A CA 1
ATOM 3768 C C . LEU A 1 473 ? 21.822 -7.577 -3.816 1.00 75.81 473 LEU A C 1
ATOM 3770 O O . LEU A 1 473 ? 22.363 -8.049 -4.814 1.00 75.81 473 LEU A O 1
ATOM 3774 N N . ASN A 1 474 ? 20.890 -8.240 -3.129 1.00 81.25 474 ASN A N 1
ATOM 3775 C CA . ASN A 1 474 ? 20.367 -9.552 -3.500 1.00 81.25 474 ASN A CA 1
ATOM 3776 C C . ASN A 1 474 ? 19.628 -9.494 -4.837 1.00 81.25 474 ASN A C 1
ATOM 3778 O O . ASN A 1 474 ? 19.839 -10.374 -5.662 1.00 81.25 474 ASN A O 1
ATOM 3782 N N . LEU A 1 475 ? 18.847 -8.442 -5.105 1.00 84.00 475 LEU A N 1
ATOM 3783 C CA . LEU A 1 475 ? 18.205 -8.232 -6.403 1.00 84.00 475 LEU A CA 1
ATOM 3784 C C . LEU A 1 475 ? 19.246 -8.061 -7.515 1.00 84.00 475 LEU A C 1
ATOM 3786 O O . LEU A 1 475 ? 19.160 -8.736 -8.539 1.00 84.00 475 LEU A O 1
ATOM 3790 N N . VAL A 1 476 ? 20.249 -7.197 -7.319 1.00 88.56 476 VAL A N 1
ATOM 3791 C CA . VAL A 1 476 ? 21.344 -7.024 -8.289 1.00 88.56 476 VAL A CA 1
ATOM 3792 C C . VAL A 1 476 ? 22.058 -8.356 -8.518 1.00 88.56 476 VAL A C 1
ATOM 3794 O O . VAL A 1 476 ? 22.238 -8.766 -9.663 1.00 88.56 476 VAL A O 1
ATOM 3797 N N . LYS A 1 477 ? 22.406 -9.075 -7.447 1.00 90.38 477 LYS A N 1
ATOM 3798 C CA . LYS A 1 477 ? 23.038 -10.393 -7.526 1.00 90.38 477 LYS A CA 1
ATOM 3799 C C . LYS A 1 477 ? 22.165 -11.395 -8.282 1.00 90.38 477 LYS A C 1
ATOM 3801 O O . LYS A 1 477 ? 22.665 -12.027 -9.203 1.00 90.38 477 LYS A O 1
ATOM 3806 N N . LYS A 1 478 ? 20.870 -11.490 -7.973 1.00 94.19 478 LYS A N 1
ATOM 3807 C CA . LYS A 1 478 ? 19.916 -12.359 -8.674 1.00 94.19 478 LYS A CA 1
ATOM 3808 C C . LYS A 1 478 ? 19.879 -12.054 -10.166 1.00 94.19 478 LYS A C 1
ATOM 3810 O O . LYS A 1 478 ? 19.955 -12.977 -10.975 1.00 94.19 478 LYS A O 1
ATOM 3815 N N . LEU A 1 479 ? 19.769 -10.778 -10.539 1.00 95.12 479 LEU A N 1
ATOM 3816 C CA . LEU A 1 479 ? 19.748 -10.353 -11.940 1.00 95.12 479 LEU A CA 1
ATOM 3817 C C . LEU A 1 479 ? 21.046 -10.764 -12.653 1.00 95.12 479 LEU A C 1
ATOM 3819 O O . LEU A 1 479 ? 20.992 -11.340 -13.740 1.00 95.12 479 LEU A O 1
ATOM 3823 N N . LEU A 1 480 ? 22.203 -10.546 -12.026 1.00 94.75 480 LEU A N 1
ATOM 3824 C CA . LEU A 1 480 ? 23.509 -10.952 -12.556 1.00 94.75 480 LEU A CA 1
ATOM 3825 C C . LEU A 1 480 ? 23.659 -12.477 -12.664 1.00 94.75 480 LEU A C 1
ATOM 3827 O O . LEU A 1 480 ? 24.154 -12.975 -13.673 1.00 94.75 480 LEU A O 1
ATOM 3831 N N . ASP A 1 481 ? 23.197 -13.226 -11.664 1.00 93.88 481 ASP A N 1
ATOM 3832 C CA . ASP A 1 481 ? 23.169 -14.694 -11.663 1.00 93.88 481 ASP A CA 1
ATOM 3833 C C . ASP A 1 481 ? 22.263 -15.244 -12.774 1.00 93.88 481 ASP A C 1
ATOM 3835 O O . ASP A 1 481 ? 22.520 -16.314 -13.326 1.00 93.88 481 ASP A O 1
ATOM 3839 N N . CYS A 1 482 ? 21.243 -14.477 -13.164 1.00 94.88 482 CYS A N 1
ATOM 3840 C CA . CYS A 1 482 ? 20.377 -14.768 -14.303 1.00 94.88 482 CYS A CA 1
ATOM 3841 C C . CYS A 1 482 ? 20.953 -14.327 -15.662 1.00 94.88 482 CYS A C 1
ATOM 3843 O O . CYS A 1 482 ? 20.296 -14.546 -16.682 1.00 94.88 482 CYS A O 1
ATOM 3845 N N . GLY A 1 483 ? 22.151 -13.732 -15.701 1.00 93.88 483 GLY A N 1
ATOM 3846 C CA . GLY A 1 483 ? 22.815 -13.288 -16.931 1.00 93.88 483 GLY A CA 1
ATOM 3847 C C . GLY A 1 483 ? 22.491 -11.851 -17.352 1.00 93.88 483 GLY A C 1
ATOM 3848 O O . GLY A 1 483 ? 22.532 -11.538 -18.545 1.00 93.88 483 GLY A O 1
ATOM 3849 N N . ALA A 1 484 ? 22.137 -10.974 -16.407 1.00 96.25 484 ALA A N 1
ATOM 3850 C CA . ALA A 1 484 ? 21.979 -9.556 -16.704 1.00 96.25 484 ALA A CA 1
ATOM 3851 C C . ALA A 1 484 ? 23.300 -8.960 -17.209 1.00 96.25 484 ALA A C 1
ATOM 3853 O O . ALA A 1 484 ? 24.349 -9.092 -16.578 1.00 96.25 484 ALA A O 1
ATOM 3854 N N . ASN A 1 485 ? 23.228 -8.303 -18.360 1.00 94.62 485 ASN A N 1
ATOM 3855 C CA . ASN A 1 485 ? 24.349 -7.653 -19.004 1.00 94.62 485 ASN A CA 1
ATOM 3856 C C . ASN A 1 485 ? 24.524 -6.246 -18.415 1.00 94.62 485 ASN A C 1
ATOM 3858 O O . ASN A 1 485 ? 23.615 -5.413 -18.441 1.00 94.62 485 ASN A O 1
ATOM 3862 N N . VAL A 1 486 ? 25.717 -6.002 -17.878 1.00 95.25 486 VAL A N 1
ATOM 3863 C CA . VAL A 1 486 ? 26.113 -4.748 -17.229 1.00 95.25 486 VAL A CA 1
ATOM 3864 C C . VAL A 1 486 ? 26.483 -3.638 -18.219 1.00 95.25 486 VAL A C 1
ATOM 3866 O O . VAL A 1 486 ? 26.704 -2.511 -17.782 1.00 95.25 486 VAL A O 1
ATOM 3869 N N . GLU A 1 487 ? 26.532 -3.947 -19.519 1.00 94.62 487 GLU A N 1
ATOM 3870 C CA . GLU A 1 487 ? 26.944 -3.060 -20.619 1.00 94.62 487 GLU A CA 1
ATOM 3871 C C . GLU A 1 487 ? 25.791 -2.664 -21.562 1.00 94.62 487 GLU A C 1
ATOM 3873 O O . GLU A 1 487 ? 26.019 -2.012 -22.578 1.00 94.62 487 GLU A O 1
ATOM 3878 N N . VAL A 1 488 ? 24.542 -3.061 -21.278 1.00 94.94 488 VAL A N 1
ATOM 3879 C CA . VAL A 1 488 ? 23.392 -2.627 -22.098 1.00 94.94 488 VAL A CA 1
ATOM 3880 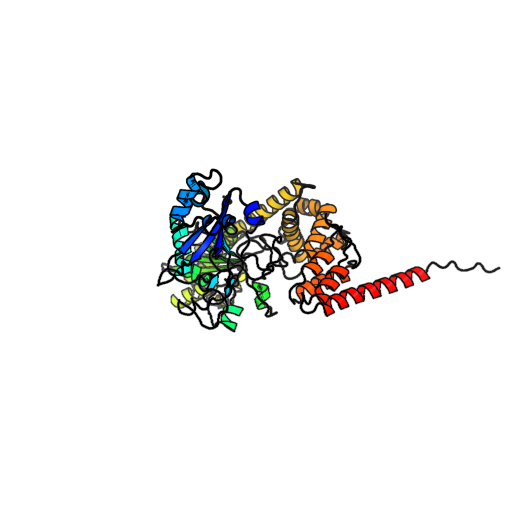C C . VAL A 1 488 ? 23.253 -1.118 -21.974 1.00 94.94 488 VAL A C 1
ATOM 3882 O O . VAL A 1 488 ? 23.048 -0.643 -20.869 1.00 94.94 488 VAL A O 1
ATOM 3885 N N . ALA A 1 489 ? 23.333 -0.381 -23.077 1.00 95.06 489 ALA A N 1
ATOM 3886 C CA . ALA A 1 489 ? 23.168 1.066 -23.063 1.00 95.06 489 ALA A CA 1
ATOM 3887 C C . ALA A 1 489 ? 21.685 1.466 -23.137 1.00 95.06 489 ALA A C 1
ATOM 3889 O O . ALA A 1 489 ? 20.950 0.986 -24.007 1.00 95.06 489 ALA A O 1
ATOM 3890 N N . ASP A 1 490 ? 21.266 2.373 -22.255 1.00 94.00 490 ASP A N 1
ATOM 3891 C CA . ASP A 1 490 ? 19.987 3.074 -22.366 1.00 94.00 490 ASP A CA 1
ATOM 3892 C C . ASP A 1 490 ? 19.984 4.079 -23.543 1.00 94.00 490 ASP A C 1
ATOM 3894 O O . ASP A 1 490 ? 20.972 4.249 -24.266 1.00 94.00 490 ASP A O 1
ATOM 3898 N N . LYS A 1 491 ? 18.864 4.781 -23.757 1.00 95.25 491 LYS A N 1
ATOM 3899 C CA . LYS A 1 491 ? 18.750 5.806 -24.816 1.00 95.25 491 LYS A CA 1
ATOM 3900 C C . LYS A 1 491 ? 19.669 7.021 -24.632 1.00 95.25 491 LYS A C 1
ATOM 3902 O O . LYS A 1 491 ? 19.873 7.759 -25.593 1.00 95.25 491 LYS A O 1
ATOM 3907 N N . GLU A 1 492 ? 20.204 7.243 -23.436 1.00 91.19 492 GLU A N 1
ATOM 3908 C CA . GLU A 1 492 ? 21.214 8.271 -23.158 1.00 91.19 492 GLU A CA 1
ATOM 3909 C C . GLU A 1 492 ? 22.647 7.733 -23.327 1.00 91.19 492 GLU A C 1
ATOM 3911 O O . GLU A 1 492 ? 23.610 8.470 -23.117 1.00 91.19 492 GLU A O 1
ATOM 3916 N N . GLY A 1 493 ? 22.806 6.465 -23.720 1.00 93.56 493 GLY A N 1
ATOM 3917 C CA . GLY A 1 493 ? 24.102 5.817 -23.885 1.00 93.56 493 GLY A CA 1
ATOM 3918 C C . GLY A 1 493 ? 24.746 5.378 -22.570 1.00 93.56 493 GLY A C 1
ATOM 3919 O O . GLY A 1 493 ? 25.945 5.115 -22.556 1.00 93.56 493 GLY A O 1
ATOM 3920 N N . ARG A 1 494 ? 23.992 5.321 -21.466 1.00 92.38 494 ARG A N 1
ATOM 3921 C CA . ARG A 1 494 ? 24.501 4.925 -20.145 1.00 92.38 494 ARG A CA 1
ATOM 3922 C C . ARG A 1 494 ? 24.210 3.452 -19.908 1.00 92.38 494 ARG A C 1
ATOM 3924 O O . ARG A 1 494 ? 23.065 3.033 -20.058 1.00 92.38 494 ARG A O 1
ATOM 3931 N N . ALA A 1 495 ? 25.209 2.689 -19.484 1.00 94.19 495 ALA A N 1
ATOM 3932 C CA . ALA A 1 495 ? 25.023 1.319 -19.026 1.00 94.19 495 ALA A CA 1
ATOM 3933 C C . ALA A 1 495 ? 24.739 1.254 -17.513 1.00 94.19 495 ALA A C 1
ATOM 3935 O O . ALA A 1 495 ? 25.076 2.192 -16.778 1.00 94.19 495 ALA A O 1
ATOM 3936 N N . PRO A 1 496 ? 24.198 0.135 -16.981 1.00 92.62 496 PRO A N 1
ATOM 3937 C CA . PRO A 1 496 ? 24.046 -0.040 -15.540 1.00 92.62 496 PRO A CA 1
ATOM 3938 C C . PRO A 1 496 ? 25.364 0.171 -14.791 1.00 92.62 496 PRO A C 1
ATOM 3940 O O . PRO A 1 496 ? 25.381 0.764 -13.713 1.00 92.62 496 PRO A O 1
ATOM 3943 N N . PHE A 1 497 ? 26.479 -0.286 -15.369 1.00 93.31 497 PHE A N 1
ATOM 3944 C CA . PHE A 1 497 ? 27.795 -0.118 -14.765 1.00 93.31 497 PHE A CA 1
ATOM 3945 C C . PHE A 1 497 ? 28.225 1.355 -14.677 1.00 93.31 497 PHE A C 1
ATOM 3947 O O . PHE A 1 497 ? 28.765 1.770 -13.651 1.00 93.31 497 PHE A O 1
ATOM 3954 N N . ASP A 1 498 ? 27.911 2.173 -15.685 1.00 90.56 498 ASP A N 1
ATOM 3955 C CA . ASP A 1 498 ? 28.211 3.612 -15.671 1.00 90.56 498 ASP A CA 1
ATOM 3956 C C . ASP A 1 498 ? 27.445 4.334 -14.558 1.00 90.56 498 ASP A C 1
ATOM 3958 O O . ASP A 1 498 ? 27.994 5.195 -13.860 1.00 90.56 498 ASP A O 1
ATOM 3962 N N . ILE A 1 499 ? 26.182 3.947 -14.345 1.00 85.94 499 ILE A N 1
ATOM 3963 C CA . ILE A 1 499 ? 25.354 4.472 -13.253 1.00 85.94 499 ILE A CA 1
ATOM 3964 C C . ILE A 1 499 ? 25.979 4.100 -11.900 1.00 85.94 499 ILE A C 1
ATOM 3966 O O . ILE A 1 499 ? 26.166 4.984 -11.059 1.00 85.94 499 ILE A O 1
ATOM 3970 N N . ALA A 1 500 ? 26.384 2.838 -11.705 1.00 85.69 500 ALA A N 1
ATOM 3971 C CA . ALA A 1 500 ? 27.039 2.385 -10.473 1.00 85.69 500 ALA A CA 1
ATOM 3972 C C . ALA A 1 500 ? 28.345 3.150 -10.193 1.00 85.69 500 ALA A C 1
ATOM 3974 O O . ALA A 1 500 ? 28.578 3.596 -9.067 1.00 85.69 500 ALA A O 1
ATOM 3975 N N . MET A 1 501 ? 29.174 3.368 -11.217 1.00 86.81 501 MET A N 1
ATOM 3976 C CA . MET A 1 501 ? 30.425 4.127 -11.100 1.00 86.81 501 MET A CA 1
ATOM 3977 C C . MET A 1 501 ? 30.179 5.591 -10.715 1.00 86.81 501 MET A C 1
ATOM 3979 O O . MET A 1 501 ? 30.871 6.133 -9.848 1.00 86.81 501 MET A O 1
ATOM 3983 N N . LYS A 1 502 ? 29.170 6.235 -11.314 1.00 82.25 502 LYS A N 1
ATOM 3984 C CA . LYS A 1 502 ? 28.746 7.600 -10.959 1.00 82.25 502 LYS A CA 1
ATOM 3985 C C . LYS A 1 502 ? 28.229 7.680 -9.519 1.00 82.25 502 LYS A C 1
ATOM 3987 O O . LYS A 1 502 ? 28.465 8.674 -8.836 1.00 82.25 502 LYS A O 1
ATOM 3992 N N . HIS A 1 503 ? 27.521 6.651 -9.066 1.00 73.62 503 HIS A N 1
ATOM 3993 C CA . HIS A 1 503 ? 26.997 6.549 -7.706 1.00 73.62 503 HIS A CA 1
ATOM 3994 C C . HIS A 1 503 ? 28.112 6.396 -6.669 1.00 73.62 503 HIS A C 1
ATOM 3996 O O . HIS A 1 503 ? 28.123 7.127 -5.675 1.00 73.62 503 HIS A O 1
ATOM 4002 N N . GLY A 1 504 ? 29.082 5.516 -6.936 1.00 71.81 504 GLY A N 1
ATOM 4003 C CA . GLY A 1 504 ? 30.259 5.337 -6.087 1.00 71.81 504 GLY A CA 1
ATOM 4004 C C . GLY A 1 504 ? 31.134 6.590 -6.011 1.00 71.81 504 GLY A C 1
ATOM 4005 O O . GLY A 1 504 ? 31.488 7.019 -4.917 1.00 71.81 504 GLY A O 1
ATOM 4006 N N . SER A 1 505 ? 31.425 7.240 -7.146 1.00 72.44 505 SER A N 1
ATOM 4007 C CA . SER A 1 505 ? 32.327 8.406 -7.180 1.00 72.44 505 SER A CA 1
ATOM 4008 C C . SER A 1 505 ? 31.784 9.634 -6.451 1.00 72.44 505 SER A C 1
ATOM 4010 O O . SER A 1 505 ? 32.552 10.411 -5.889 1.00 72.44 505 SER A O 1
ATOM 4012 N N . LYS A 1 506 ? 30.460 9.802 -6.429 1.00 66.44 506 LYS A N 1
ATOM 4013 C CA . LYS A 1 506 ? 29.793 10.889 -5.706 1.00 66.44 506 LYS A CA 1
ATOM 4014 C C . LYS A 1 506 ? 29.519 10.568 -4.235 1.00 66.44 506 LYS A C 1
ATOM 4016 O O . LYS A 1 506 ? 28.906 11.387 -3.558 1.00 66.44 506 LYS A O 1
ATOM 4021 N N . GLY A 1 507 ? 29.898 9.380 -3.752 1.00 62.66 507 GLY A N 1
ATOM 4022 C CA . GLY A 1 507 ? 29.551 8.924 -2.404 1.00 62.66 507 GLY A CA 1
ATOM 4023 C C . GLY A 1 507 ? 28.040 8.888 -2.149 1.00 62.66 507 GLY A C 1
ATOM 4024 O O . GLY A 1 507 ? 27.616 8.928 -0.999 1.00 62.66 507 GLY A O 1
ATOM 4025 N N . MET A 1 508 ? 27.221 8.826 -3.211 1.00 54.47 508 MET A N 1
ATOM 4026 C CA . MET A 1 508 ? 25.755 8.856 -3.103 1.00 54.47 508 MET A CA 1
ATOM 4027 C C . MET A 1 508 ? 25.197 7.560 -2.521 1.00 54.47 508 MET A C 1
ATOM 4029 O O . MET A 1 508 ? 24.015 7.495 -2.200 1.00 54.47 508 MET A O 1
ATOM 4033 N N . VAL A 1 509 ? 26.034 6.521 -2.422 1.00 57.75 509 VAL A N 1
ATOM 4034 C CA . VAL A 1 509 ? 25.619 5.213 -1.942 1.00 57.75 509 VAL A CA 1
ATOM 4035 C C . VAL A 1 509 ? 26.625 4.627 -0.972 1.00 57.75 509 VAL A C 1
ATOM 4037 O O . VAL A 1 509 ? 27.799 4.424 -1.290 1.00 57.75 509 VAL A O 1
ATOM 4040 N N . GLN A 1 510 ? 26.132 4.274 0.209 1.00 53.09 510 GLN A N 1
ATOM 4041 C CA . GLN A 1 510 ? 26.896 3.517 1.184 1.00 53.09 510 GLN A CA 1
ATOM 4042 C C . GLN A 1 510 ? 27.166 2.101 0.648 1.00 53.09 510 GLN A C 1
ATOM 4044 O O . GLN A 1 510 ? 26.242 1.337 0.380 1.00 53.09 510 GLN A O 1
ATOM 4049 N N . GLY A 1 511 ? 28.443 1.747 0.477 1.00 62.88 511 GLY A N 1
ATOM 4050 C CA . GLY A 1 511 ? 28.844 0.465 -0.113 1.00 62.88 511 GLY A CA 1
ATOM 4051 C C . GLY A 1 511 ? 28.878 0.447 -1.646 1.00 62.88 511 GLY A C 1
ATOM 4052 O O . GLY A 1 511 ? 28.874 -0.640 -2.222 1.00 62.88 511 GLY A O 1
ATOM 4053 N N . GLY A 1 512 ? 28.945 1.613 -2.305 1.00 70.94 512 GLY A N 1
ATOM 4054 C CA . GLY A 1 512 ? 29.125 1.718 -3.760 1.00 70.94 512 GLY A CA 1
ATOM 4055 C C . GLY A 1 512 ? 30.294 0.880 -4.298 1.00 70.94 512 GLY A C 1
ATOM 4056 O O . GLY A 1 512 ? 30.161 0.266 -5.352 1.00 70.94 512 GLY A O 1
ATOM 4057 N N . ASP A 1 513 ? 31.380 0.742 -3.532 1.00 77.56 513 ASP A N 1
ATOM 4058 C CA . ASP A 1 513 ? 32.513 -0.122 -3.888 1.00 77.56 513 ASP A CA 1
ATOM 4059 C C . ASP A 1 513 ? 32.108 -1.594 -4.032 1.00 77.56 513 ASP A C 1
ATOM 4061 O O . ASP A 1 513 ? 32.475 -2.230 -5.015 1.00 77.56 513 ASP A O 1
ATOM 4065 N N . LYS A 1 514 ? 31.276 -2.121 -3.120 1.00 79.31 514 LYS A N 1
ATOM 4066 C CA . LYS A 1 514 ? 30.777 -3.507 -3.189 1.00 79.31 514 LYS A CA 1
ATOM 4067 C C . LYS A 1 514 ? 29.895 -3.725 -4.415 1.00 79.31 514 LYS A C 1
ATOM 4069 O O . LYS A 1 514 ? 29.987 -4.765 -5.060 1.00 79.31 514 LYS A O 1
ATOM 4074 N N . LEU A 1 515 ? 29.038 -2.752 -4.733 1.00 82.69 515 LEU A N 1
ATOM 4075 C CA . LEU A 1 515 ? 28.203 -2.799 -5.934 1.00 82.69 515 LEU A CA 1
ATOM 4076 C C . LEU A 1 515 ? 29.075 -2.822 -7.198 1.00 82.69 515 LEU A C 1
ATOM 4078 O O . LEU A 1 515 ? 28.872 -3.656 -8.080 1.00 82.69 515 LEU A O 1
ATOM 4082 N N . ILE A 1 516 ? 30.073 -1.939 -7.263 1.00 86.94 516 ILE A N 1
ATOM 4083 C CA . ILE A 1 516 ? 31.021 -1.864 -8.377 1.00 86.94 516 ILE A CA 1
ATOM 4084 C C . ILE A 1 516 ? 31.821 -3.170 -8.496 1.00 86.94 516 ILE A C 1
ATOM 4086 O O . ILE A 1 516 ? 31.957 -3.693 -9.600 1.00 86.94 516 ILE A O 1
ATOM 4090 N N . GLU A 1 517 ? 32.332 -3.720 -7.393 1.00 85.94 517 GLU A N 1
ATOM 4091 C CA . GLU A 1 517 ? 33.050 -5.003 -7.367 1.00 85.94 517 GLU A CA 1
ATOM 4092 C C . GLU A 1 517 ? 32.179 -6.162 -7.861 1.00 85.94 517 GLU A C 1
ATOM 4094 O O . GLU A 1 517 ? 32.620 -6.941 -8.710 1.00 85.94 517 GLU A O 1
ATOM 4099 N N . LEU A 1 518 ? 30.930 -6.242 -7.394 1.00 85.44 518 LEU A N 1
ATOM 4100 C CA . LEU A 1 518 ? 29.970 -7.263 -7.814 1.00 85.44 518 LEU A CA 1
ATOM 4101 C C . LEU A 1 518 ? 29.744 -7.229 -9.334 1.00 85.44 518 LEU A C 1
ATOM 4103 O O . LEU A 1 518 ? 29.755 -8.272 -9.991 1.00 85.44 518 LEU A O 1
ATOM 4107 N N . MET A 1 519 ? 29.582 -6.034 -9.907 1.00 87.81 519 MET A N 1
ATOM 4108 C CA . MET A 1 519 ? 29.377 -5.867 -11.348 1.00 87.81 519 MET A CA 1
ATOM 4109 C C . MET A 1 519 ? 30.664 -6.104 -12.157 1.00 87.81 519 MET A C 1
ATOM 4111 O O . MET A 1 519 ? 30.610 -6.734 -13.215 1.00 87.81 519 MET A O 1
ATOM 4115 N N . LYS A 1 520 ? 31.836 -5.695 -11.645 1.00 87.06 520 LYS A N 1
ATOM 4116 C CA . LYS A 1 520 ? 33.150 -5.972 -12.263 1.00 87.06 520 LYS A CA 1
ATOM 4117 C C . LYS A 1 520 ? 33.445 -7.466 -12.356 1.00 87.06 520 LYS A C 1
ATOM 4119 O O . LYS A 1 520 ? 33.946 -7.922 -13.382 1.00 87.06 520 LYS A O 1
ATOM 4124 N N . GLY A 1 521 ? 33.119 -8.236 -11.316 1.00 79.56 521 GLY A N 1
ATOM 4125 C CA . GLY A 1 521 ? 33.308 -9.689 -11.320 1.00 79.56 521 GLY A CA 1
ATOM 4126 C C . GLY A 1 521 ? 32.581 -10.376 -12.482 1.00 79.56 521 GLY A C 1
ATOM 4127 O O . GLY A 1 521 ? 33.097 -11.330 -13.060 1.00 79.56 521 GLY A O 1
ATOM 4128 N N . ARG A 1 522 ? 31.418 -9.848 -12.885 1.00 79.06 522 ARG A N 1
ATOM 4129 C CA . ARG A 1 522 ? 30.645 -10.356 -14.027 1.00 79.06 522 ARG A CA 1
ATOM 4130 C C . ARG A 1 522 ? 31.207 -9.935 -15.385 1.00 79.06 522 ARG A C 1
ATOM 4132 O O . ARG A 1 522 ? 31.216 -10.770 -16.283 1.00 79.06 522 ARG A O 1
ATOM 4139 N N . LEU A 1 523 ? 31.730 -8.713 -15.519 1.00 73.06 523 LEU A N 1
ATOM 4140 C CA . LEU A 1 523 ? 32.474 -8.271 -16.714 1.00 73.06 523 LEU A CA 1
ATOM 4141 C C . LEU A 1 523 ? 33.663 -9.192 -17.013 1.00 73.06 523 LEU A C 1
ATOM 4143 O O . LEU A 1 523 ? 33.830 -9.659 -18.137 1.00 73.06 523 LEU A O 1
ATOM 4147 N N . LEU A 1 524 ? 34.461 -9.494 -15.987 1.00 71.75 524 LEU A N 1
ATOM 4148 C CA . LEU A 1 524 ? 35.641 -10.351 -16.121 1.00 71.75 524 LEU A CA 1
ATOM 4149 C C . LEU A 1 524 ? 35.270 -11.801 -16.462 1.00 71.75 524 LEU A C 1
ATOM 4151 O O . LEU A 1 524 ? 35.914 -12.407 -17.314 1.00 71.75 524 LEU A O 1
ATOM 4155 N N . ALA A 1 525 ? 34.205 -12.333 -15.853 1.00 66.50 525 ALA A N 1
ATOM 4156 C CA . ALA A 1 525 ? 33.699 -13.668 -16.169 1.00 66.50 525 ALA A CA 1
ATOM 4157 C C . ALA A 1 525 ? 33.154 -13.768 -17.611 1.00 66.50 525 ALA A C 1
ATOM 4159 O O . ALA A 1 525 ? 33.416 -14.750 -18.306 1.00 66.50 525 ALA A O 1
ATOM 4160 N N . ALA A 1 526 ? 32.445 -12.738 -18.088 1.00 61.09 526 ALA A N 1
ATOM 4161 C CA . ALA A 1 526 ? 31.944 -12.681 -19.463 1.00 61.09 526 ALA A CA 1
ATOM 4162 C C . ALA A 1 526 ? 33.083 -12.610 -20.501 1.00 61.09 526 ALA A C 1
ATOM 4164 O O . ALA A 1 526 ? 33.004 -13.263 -21.544 1.00 61.09 526 ALA A O 1
ATOM 4165 N N . ALA A 1 527 ? 34.165 -11.883 -20.198 1.00 59.59 527 ALA A N 1
ATOM 4166 C CA . ALA A 1 527 ? 35.362 -11.835 -21.037 1.00 59.59 527 ALA A CA 1
ATOM 4167 C C . ALA A 1 527 ? 36.047 -13.212 -21.136 1.00 59.59 527 ALA A C 1
ATOM 4169 O O . ALA A 1 527 ? 36.340 -13.662 -22.245 1.00 59.59 527 ALA A O 1
ATOM 4170 N N . SER A 1 528 ? 36.201 -13.937 -20.021 1.00 57.53 528 SER A N 1
ATOM 4171 C CA . SER A 1 528 ? 36.772 -15.293 -20.037 1.00 57.53 528 SER A CA 1
ATOM 4172 C C . SER A 1 528 ? 35.900 -16.320 -20.776 1.00 57.53 528 SER A C 1
ATOM 4174 O O . SER A 1 528 ? 36.432 -17.164 -21.494 1.00 57.53 528 SER A O 1
ATOM 4176 N N . ASP A 1 529 ? 34.567 -16.231 -20.681 1.00 53.41 529 ASP A N 1
ATOM 4177 C CA . ASP A 1 529 ? 33.658 -17.128 -21.417 1.00 53.41 529 ASP A CA 1
ATOM 4178 C C . ASP A 1 529 ? 33.711 -16.894 -22.940 1.00 53.41 529 ASP A C 1
ATOM 4180 O O . ASP A 1 529 ? 33.501 -17.822 -23.730 1.00 53.41 529 ASP A O 1
ATOM 4184 N N . SER A 1 530 ? 34.011 -15.663 -23.370 1.00 53.88 530 SER A N 1
ATOM 4185 C CA . SER A 1 530 ? 34.177 -15.313 -24.785 1.00 53.88 530 SER A CA 1
ATOM 4186 C C . SER A 1 530 ? 35.492 -15.837 -25.381 1.00 53.88 530 SER A C 1
ATOM 4188 O O . SER A 1 530 ? 35.498 -16.314 -26.519 1.00 53.88 530 SER A O 1
ATOM 4190 N N . GLU A 1 531 ? 36.577 -15.856 -24.599 1.00 47.81 531 GLU A N 1
ATOM 4191 C CA . GLU A 1 531 ? 37.870 -16.426 -25.007 1.00 47.81 531 GLU A CA 1
ATOM 4192 C C . GLU A 1 531 ? 37.799 -17.954 -25.162 1.00 47.81 531 GLU A C 1
ATOM 4194 O O . GLU A 1 531 ? 38.341 -18.509 -26.121 1.00 47.81 531 GLU A O 1
ATOM 4199 N N . VAL A 1 532 ? 37.052 -18.639 -24.287 1.00 47.72 532 VAL A N 1
ATOM 4200 C CA . VAL A 1 532 ? 36.850 -20.097 -24.363 1.00 47.72 532 VAL A CA 1
ATOM 4201 C C . VAL A 1 532 ? 36.037 -20.493 -25.603 1.00 47.72 532 VAL A C 1
ATOM 4203 O O . VAL A 1 532 ? 36.372 -21.471 -26.268 1.00 47.72 532 VAL A O 1
ATOM 4206 N N . ARG A 1 533 ? 35.017 -19.712 -25.991 1.00 44.16 533 ARG A N 1
ATOM 4207 C CA . ARG A 1 533 ? 34.239 -19.966 -27.224 1.00 44.16 533 ARG A CA 1
ATOM 4208 C C . ARG A 1 533 ? 34.993 -19.608 -28.509 1.00 44.16 533 ARG A C 1
ATOM 4210 O O . ARG A 1 533 ? 34.692 -20.173 -29.558 1.00 44.16 533 ARG A O 1
ATOM 4217 N N . GLY A 1 534 ? 35.975 -18.706 -28.444 1.00 41.19 534 GLY A N 1
ATOM 4218 C CA . GLY A 1 534 ? 36.863 -18.390 -29.568 1.00 41.19 534 GLY A CA 1
ATOM 4219 C C . GLY A 1 534 ? 37.856 -19.513 -29.891 1.00 41.19 534 GLY A C 1
ATOM 4220 O O . GLY A 1 534 ? 38.183 -19.724 -31.061 1.00 41.19 534 GLY A O 1
ATOM 4221 N N . ALA A 1 535 ? 38.282 -20.280 -28.882 1.00 41.75 535 ALA A N 1
ATOM 4222 C CA . ALA A 1 535 ? 39.279 -21.343 -29.029 1.00 41.75 535 ALA A CA 1
ATOM 4223 C C . ALA A 1 535 ? 38.764 -22.602 -29.762 1.00 41.75 535 ALA A C 1
ATOM 4225 O O . ALA A 1 535 ? 39.550 -23.284 -30.419 1.00 41.75 535 ALA A O 1
ATOM 4226 N N . ASP A 1 536 ? 37.453 -22.872 -29.739 1.00 42.41 536 ASP A N 1
ATOM 4227 C CA . ASP A 1 536 ? 36.834 -24.029 -30.414 1.00 42.41 536 ASP A CA 1
ATOM 4228 C C . ASP A 1 536 ? 36.541 -23.806 -31.916 1.00 42.41 536 ASP A C 1
ATOM 4230 O O . ASP A 1 536 ? 36.009 -24.688 -32.593 1.00 42.41 536 ASP A O 1
ATOM 4234 N N . SER A 1 537 ? 36.915 -22.647 -32.475 1.00 38.28 537 SER A N 1
ATOM 4235 C CA . SER A 1 537 ? 36.635 -22.277 -33.876 1.00 38.28 537 SER A CA 1
ATOM 4236 C C . SER A 1 537 ? 37.849 -22.286 -34.820 1.00 38.28 537 SER A C 1
ATOM 4238 O O . SER A 1 537 ? 37.743 -21.852 -35.968 1.00 38.28 537 SER A O 1
ATOM 4240 N N . LEU A 1 538 ? 39.001 -22.821 -34.397 1.00 36.16 538 LEU A N 1
ATOM 4241 C CA . LEU A 1 538 ? 40.167 -22.965 -35.279 1.00 36.16 538 LEU A CA 1
ATOM 4242 C C . LEU A 1 538 ? 40.060 -24.241 -36.146 1.00 36.16 538 LEU A C 1
ATOM 4244 O O . LEU A 1 538 ? 39.981 -25.349 -35.607 1.00 36.16 538 LEU A O 1
ATOM 4248 N N . PRO A 1 539 ? 40.094 -24.142 -37.493 1.00 38.03 539 PRO A N 1
ATOM 4249 C CA . PRO A 1 539 ? 40.043 -25.316 -38.354 1.00 38.03 539 PRO A CA 1
ATOM 4250 C C . PRO A 1 539 ? 41.343 -26.118 -38.232 1.00 38.03 539 PRO A C 1
ATOM 4252 O O . PRO A 1 539 ? 42.437 -25.587 -38.427 1.00 38.03 539 PRO A O 1
ATOM 4255 N N . ARG A 1 540 ? 41.230 -27.423 -37.944 1.00 41.22 540 ARG A N 1
ATOM 4256 C CA . ARG A 1 540 ? 42.381 -28.340 -37.955 1.00 41.22 540 ARG A CA 1
ATOM 4257 C C . ARG A 1 540 ? 43.020 -28.350 -39.355 1.00 41.22 540 ARG A C 1
ATOM 4259 O O . ARG A 1 540 ? 42.295 -28.554 -40.334 1.00 41.22 540 ARG A O 1
ATOM 4266 N N . PRO A 1 541 ? 44.347 -28.177 -39.482 1.00 35.75 541 PRO A N 1
ATOM 4267 C CA . PRO A 1 541 ? 45.009 -28.239 -40.777 1.00 35.75 541 PRO A CA 1
ATOM 4268 C C . PRO A 1 541 ? 44.950 -29.669 -41.328 1.00 35.75 541 PRO A C 1
ATOM 4270 O O . PRO A 1 541 ? 45.223 -30.638 -40.620 1.00 35.75 541 PRO A O 1
ATOM 4273 N N . LYS A 1 542 ? 44.573 -29.797 -42.605 1.00 43.31 542 LYS A N 1
ATOM 4274 C CA . LYS A 1 542 ? 44.617 -31.065 -43.341 1.00 43.31 542 LYS A CA 1
ATOM 4275 C C . LYS A 1 542 ? 46.076 -31.497 -43.505 1.00 43.31 542 LYS A C 1
ATOM 4277 O O . LYS A 1 542 ? 46.860 -30.785 -44.125 1.00 43.31 542 LYS A O 1
ATOM 4282 N N . SER A 1 543 ? 46.409 -32.659 -42.958 1.00 44.38 543 SER A N 1
ATOM 4283 C CA . SER A 1 543 ? 47.661 -33.373 -43.205 1.00 44.38 543 SER A CA 1
ATOM 4284 C C . SER A 1 543 ? 47.712 -33.866 -44.657 1.00 44.38 543 SER A C 1
ATOM 4286 O O . SER A 1 543 ? 46.773 -34.540 -45.091 1.00 44.38 543 SER A O 1
ATOM 4288 N N . ILE A 1 544 ? 48.784 -33.523 -45.379 1.00 44.97 544 ILE A N 1
ATOM 4289 C CA . ILE A 1 544 ? 49.217 -34.187 -46.623 1.00 44.97 544 ILE A CA 1
ATOM 4290 C C . ILE A 1 544 ? 50.126 -35.351 -46.247 1.00 44.97 544 ILE A C 1
ATOM 4292 O O . ILE A 1 544 ? 50.965 -35.140 -45.340 1.00 44.97 544 ILE A O 1
#